Protein 3A5F (pdb70)

Nearest PDB structures (foldseek):
  2yxg-assembly1_D  TM=9.825E-01  e=3.712E-35  Methanocaldococcus jannaschii DSM 2661
  3daq-assembly2_D  TM=9.477E-01  e=3.169E-30  Staphylococcus aureus subsp. aureus MRSA252
  3di1-assembly1_A  TM=9.485E-01  e=4.440E-30  Staphylococcus aureus subsp. aureus COL
  4ime-assembly1_D  TM=9.169E-01  e=1.833E-23  Pasteurella multocida subsp. gallicida P1059
  4woz-assembly1_B  TM=9.202E-01  e=1.641E-22  Clostridioides difficile

CATH classification: 3.20.20.70

Secondary structure (DSSP, 8-state):
----EEEEE----B-SSSB-HHHHHHHHHHHHHTT--EEEESSGGGTGGGS-HHHHHHHHHHHHHHHTTSS-EEEE---SSHHHHHHHHHHHHHTT-SEEEEEPP-SS---HHHHHHHHHHHHHT--S-EEEE--HHHHS----HHHHHHHTTSTTEEE---S--HHHHHHHHHHHGGGSB-EES-GGGHHHHHHTT--EEEESGGGT-HHHHHHHHHHHHTT-HHHHHHHHHHTHHHHHHTTSSSTTHHHHHHHHHTT----PPPTT--PPPHHHHHHHHHHHHHTT--/----EEEEE----EETTEE-HHHHHHHHHHHHHTT--EEEESSGGGTGGGS-HHHHHHHHHHHHHHHTTSS-EEEE---SSHHHHHHHHHHHHHTT-SEEEEEPP-SS---HHHHHHHHHHHHHT-SS-EEEE--HHHHS----HHHHHHHTTSTTEEE---S--HHHHHHHHHHHGGGSB-EES-GGGHHHHHHTT--EEEESGGGT-HHHHHHHHHHHHTT-HHHHHHHHHHTHHHHHHTTSSSTTHHHHHHHHHTT----PPPTT--PPPHHHHHHHHHHHHHTT--

Radius of gyration: 24.33 Å; Cα contacts (8 Å, |Δi|>4): 1303; chains: 2; bounding box: 72×54×39 Å

B-factor: mean 17.46, std 19.49, range [4.36, 212.46]

Solvent-accessible surface area: 20943 Å² total

Sequence (580 aa):
SIFKGSGVAIITPFTNNTGVDFDKLSELIEWHIKKSKTDAIIVCGTTGEATTTMTETERRKETIKFVIDKVNKKRIPVIAGTGSSNNTAASIAMSKWAESIGVDGLLVITPYYNKTTQKGLVKHFKAVSDAVSSTPIIIYYNVPGRTGLNITPGTLKELCEDKNIVAVEASGNISQIIAQIKALCGDDKLDIYSGNDDQIIPILALGGIGVISVLANVIPEDVHNMCELYLNGKVNEEALKIQLDSLALTNALFFIETNPIPVKKTAMNLMNNMKVGDLRLPLCEEMNENNLEEILKKELKAYNLMSIFKGSGVAIITPFTNTGVDFDKLSEELIEWHIKSKTDAIIVCGTTGEATTMTETERRRKEETIKFVIDKVNKRIPVIAGTGSNNTAASIAMSKKWAESIGVDGLLVITPYYNKTTQKGLVKHFKAVSDAVSSTPIIIYYNVPGRTGLNITPGTLKEELCEDKNIVAVEASGNISQIIAQIKALCGDDKLDIYSGNDDQIIPILALGGIGVISVLANVIPEDVHNMCELYLNNGKVNEALKIQLDSLALTNNALFFIETNPIPVKKTAMNLMNNMMKVGDLRLPLCEMNENNLEILKKELKAYNLM

Structure (mmCIF, N/CA/C/O backbone):
data_3A5F
#
_entry.id   3A5F
#
_cell.length_a   143.358
_cell.length_b   54.836
_cell.length_c   94.304
_cell.angle_alpha   90.00
_cell.angle_beta   126.29
_cell.angle_gamma   90.00
#
_symmetry.space_group_name_H-M   'C 1 2 1'
#
loop_
_entity.id
_entity.type
_entity.pdbx_description
1 polymer 'Dihydrodipicolinate synthase'
2 non-polymer GLYCEROL
3 water water
#
loop_
_atom_site.group_PDB
_atom_site.id
_atom_site.type_symbol
_atom_site.label_atom_id
_atom_site.label_alt_id
_atom_site.label_comp_id
_atom_site.label_asym_id
_atom_site.label_entity_id
_atom_site.label_seq_id
_atom_site.pdbx_PDB_ins_code
_atom_site.Cartn_x
_atom_site.Cartn_y
_atom_site.Cartn_z
_atom_site.occupancy
_atom_site.B_iso_or_equiv
_atom_site.auth_seq_id
_atom_site.auth_comp_id
_atom_site.auth_asym_id
_atom_site.auth_atom_id
_atom_site.pdbx_PDB_model_num
ATOM 1 N N . SER A 1 1 ? -15.701 33.354 -18.214 1.00 20.54 2 SER A N 1
ATOM 2 C CA . SER A 1 1 ? -16.826 32.422 -18.428 1.00 15.69 2 SER A CA 1
ATOM 3 C C . SER A 1 1 ? -17.039 31.533 -17.176 1.00 13.40 2 SER A C 1
ATOM 4 O O . SER A 1 1 ? -16.046 31.260 -16.484 1.00 15.91 2 SER A O 1
ATOM 7 N N . ILE A 1 2 ? -18.214 30.997 -16.994 1.00 11.80 3 ILE A N 1
ATOM 8 C CA . ILE A 1 2 ? -18.397 30.102 -15.862 1.00 10.99 3 ILE A CA 1
ATOM 9 C C . ILE A 1 2 ? -17.583 28.825 -16.017 1.00 10.61 3 ILE A C 1
ATOM 10 O O . ILE A 1 2 ? -16.947 28.335 -15.094 1.00 13.02 3 ILE A O 1
ATOM 15 N N . PHE A 1 3 ? -17.585 28.295 -17.246 1.00 10.24 4 PHE A N 1
ATOM 16 C CA . PHE A 1 3 ? -16.814 27.122 -17.605 1.00 10.55 4 PHE A CA 1
ATOM 17 C C . PHE A 1 3 ? -16.735 27.138 -19.112 1.00 9.16 4 PHE A C 1
ATOM 18 O O . PHE A 1 3 ? -17.498 27.793 -19.834 1.00 9.79 4 PHE A O 1
ATOM 26 N N . LYS A 1 4 ? -15.809 26.337 -19.614 1.00 10.06 5 LYS A N 1
ATOM 27 C CA . LYS A 1 4 ? -15.726 25.953 -21.018 1.00 9.92 5 LYS A CA 1
ATOM 28 C C . LYS A 1 4 ? -15.766 24.465 -21.158 1.00 9.68 5 LYS A C 1
ATOM 29 O O . LYS A 1 4 ? -15.268 23.741 -20.276 1.00 11.59 5 LYS A O 1
ATOM 34 N N . GLY A 1 5 ? -16.280 23.968 -22.264 1.00 9.83 6 GLY A N 1
ATOM 35 C CA . GLY A 1 5 ? -16.275 22.566 -22.522 1.00 9.27 6 GLY A CA 1
ATOM 36 C C . GLY A 1 5 ? -17.610 21.917 -22.198 1.00 9.14 6 GLY A C 1
ATOM 37 O O . GLY A 1 5 ? -18.661 22.401 -22.550 1.00 9.64 6 GLY A O 1
ATOM 38 N N . SER A 1 6 ? -17.524 20.716 -21.603 1.00 9.41 7 SER A N 1
ATOM 39 C CA . SER A 1 6 ? -18.667 19.851 -21.383 1.00 8.59 7 SER A CA 1
ATOM 40 C C . SER A 1 6 ? -19.226 20.080 -19.953 1.00 9.31 7 SER A C 1
ATOM 41 O O . SER A 1 6 ? -18.582 19.671 -18.981 1.00 9.56 7 SER A O 1
ATOM 44 N N . GLY A 1 7 ? -20.430 20.597 -19.857 1.00 8.30 8 GLY A N 1
ATOM 45 C CA . GLY A 1 7 ? -21.165 20.699 -18.627 1.00 8.74 8 GLY A CA 1
ATOM 46 C C . GLY A 1 7 ? -22.230 19.646 -18.649 1.00 8.77 8 GLY A C 1
ATOM 47 O O . GLY A 1 7 ? -23.164 19.770 -19.441 1.00 11.96 8 GLY A O 1
ATOM 48 N N . VAL A 1 8 ? -22.186 18.662 -17.788 1.00 7.36 9 VAL A N 1
ATOM 49 C CA . VAL A 1 8 ? -23.230 17.630 -17.798 1.00 7.20 9 VAL A CA 1
ATOM 50 C C . VAL A 1 8 ? -24.495 18.174 -17.131 1.00 7.23 9 VAL A C 1
ATOM 51 O O . VAL A 1 8 ? -24.433 18.692 -16.008 1.00 8.16 9 VAL A O 1
ATOM 55 N N . ALA A 1 9 ? -25.627 18.048 -17.818 1.00 7.28 10 ALA A N 1
ATOM 56 C CA . ALA A 1 9 ? -26.921 18.281 -17.211 1.00 7.84 10 ALA A CA 1
ATOM 57 C C . ALA A 1 9 ? -27.251 16.975 -16.505 1.00 7.14 10 ALA A C 1
ATOM 58 O O . ALA A 1 9 ? -27.779 16.060 -17.065 1.00 7.66 10 ALA A O 1
ATOM 60 N N . ILE A 1 10 ? -26.806 16.879 -15.252 1.00 7.50 11 ILE A N 1
ATOM 61 C CA . ILE A 1 10 ? -26.796 15.597 -14.585 1.00 7.85 11 ILE A CA 1
ATOM 62 C C . ILE A 1 10 ? -28.222 15.153 -14.280 1.00 7.44 11 ILE A C 1
ATOM 63 O O . ILE A 1 10 ? -29.084 15.916 -13.857 1.00 7.95 11 ILE A O 1
ATOM 68 N N . ILE A 1 11 ? -28.463 13.838 -14.448 1.00 7.58 12 ILE A N 1
ATOM 69 C CA . ILE A 1 11 ? -29.699 13.274 -13.963 1.00 7.43 12 ILE A CA 1
ATOM 70 C C . ILE A 1 11 ? -29.781 13.371 -12.456 1.00 8.46 12 ILE A C 1
ATOM 71 O O . ILE A 1 11 ? -28.757 13.515 -11.770 1.00 8.91 12 ILE A O 1
ATOM 76 N N . THR A 1 12 ? -30.988 13.272 -11.933 1.00 7.98 13 THR A N 1
ATOM 77 C CA . THR A 1 12 ? -31.188 13.112 -10.477 1.00 7.97 13 THR A CA 1
ATOM 78 C C . THR A 1 12 ? -31.615 11.662 -10.269 1.00 8.26 13 THR A C 1
ATOM 79 O O . THR A 1 12 ? -32.706 11.272 -10.675 1.00 9.47 13 THR A O 1
ATOM 83 N N . PRO A 1 13 ? -30.747 10.845 -9.671 1.00 9.19 14 PRO A N 1
ATOM 84 C CA . PRO A 1 13 ? -31.165 9.425 -9.433 1.00 9.38 14 PRO A CA 1
ATOM 85 C C . PRO A 1 13 ? -32.148 9.414 -8.223 1.00 9.93 14 PRO A C 1
ATOM 86 O O . PRO A 1 13 ? -31.835 10.072 -7.224 1.00 10.52 14 PRO A O 1
ATOM 90 N N . PHE A 1 14 ? -33.257 8.694 -8.362 1.00 9.34 15 PHE A N 1
ATOM 91 C CA . PHE A 1 14 ? -34.249 8.643 -7.314 1.00 10.07 15 PHE A CA 1
ATOM 92 C C . PHE A 1 14 ? -34.277 7.240 -6.736 1.00 11.17 15 PHE A C 1
ATOM 93 O O . PHE A 1 14 ? -34.203 6.242 -7.429 1.00 11.63 15 PHE A O 1
ATOM 101 N N . THR A 1 15 ? -34.540 7.208 -5.422 1.00 12.44 16 THR A N 1
ATOM 102 C CA . THR A 1 15 ? -35.000 5.988 -4.787 1.00 13.44 16 THR A CA 1
ATOM 103 C C . THR A 1 15 ? -36.499 5.954 -4.982 1.00 13.67 16 THR A C 1
ATOM 104 O O . THR A 1 15 ? -37.091 6.847 -5.561 1.00 14.83 16 THR A O 1
ATOM 108 N N . ASN A 1 16 ? -37.183 4.976 -4.345 1.00 15.97 17 ASN A N 1
ATOM 109 C CA A ASN A 1 16 ? -38.653 4.922 -4.401 0.50 17.89 17 ASN A CA 1
ATOM 110 C CA B ASN A 1 16 ? -38.610 4.959 -4.569 0.50 16.93 17 ASN A CA 1
ATOM 111 C C . ASN A 1 16 ? -39.301 6.113 -3.795 1.00 17.68 17 ASN A C 1
ATOM 112 O O . ASN A 1 16 ? -40.471 6.478 -4.152 1.00 23.79 17 ASN A O 1
ATOM 121 N N . THR A 1 17 ? -38.632 6.714 -2.803 1.00 17.79 18 THR A N 1
ATOM 122 C CA . THR A 1 17 ? -39.233 7.834 -2.031 1.00 18.79 18 THR A CA 1
ATOM 123 C C . THR A 1 17 ? -38.493 9.110 -1.992 1.00 16.74 18 THR A C 1
ATOM 124 O O . THR A 1 17 ? -38.908 10.044 -1.307 1.00 21.86 18 THR A O 1
ATOM 128 N N . GLY A 1 18 ? -37.415 9.229 -2.700 1.00 14.51 19 GLY A N 1
ATOM 129 C CA . GLY A 1 18 ? -36.603 10.435 -2.561 1.00 12.81 19 GLY A CA 1
ATOM 130 C C . GLY A 1 18 ? -35.437 10.383 -3.508 1.00 12.20 19 GLY A C 1
ATOM 131 O O . GLY A 1 18 ? -35.514 9.777 -4.533 1.00 13.05 19 GLY A O 1
ATOM 132 N N . VAL A 1 19 ? -34.409 11.158 -3.206 1.00 10.92 20 VAL A N 1
ATOM 133 C CA . VAL A 1 19 ? -33.215 11.262 -4.038 1.00 10.66 20 VAL A CA 1
ATOM 134 C C . VAL A 1 19 ? -32.190 10.268 -3.541 1.00 11.71 20 VAL A C 1
ATOM 135 O O . VAL A 1 19 ? -31.954 10.150 -2.317 1.00 13.37 20 VAL A O 1
ATOM 139 N N . ASP A 1 20 ? -31.518 9.569 -4.458 1.00 11.95 21 ASP A N 1
ATOM 140 C CA . ASP A 1 20 ? -30.459 8.601 -4.141 1.00 11.67 21 ASP A CA 1
ATOM 141 C C . ASP A 1 20 ? -29.143 9.397 -4.093 1.00 11.72 21 ASP A C 1
ATOM 142 O O . ASP A 1 20 ? -28.398 9.443 -5.056 1.00 12.41 21 ASP A O 1
ATOM 147 N N . PHE A 1 21 ? -28.813 9.936 -2.925 1.00 12.48 22 PHE A N 1
ATOM 148 C CA . PHE A 1 21 ? -27.642 10.715 -2.726 1.00 12.87 22 PHE A CA 1
ATOM 149 C C . PHE A 1 21 ? -26.403 9.884 -2.858 1.00 12.82 22 PHE A C 1
ATOM 150 O O . PHE A 1 21 ? -25.374 10.386 -3.297 1.00 14.61 22 PHE A O 1
ATOM 158 N N . ASP A 1 22 ? -26.459 8.596 -2.490 1.00 12.97 23 ASP A N 1
ATOM 159 C CA . ASP A 1 22 ? -25.292 7.733 -2.629 1.00 14.75 23 ASP A CA 1
ATOM 160 C C . ASP A 1 22 ? -24.922 7.570 -4.112 1.00 13.33 23 ASP A C 1
ATOM 161 O O . ASP A 1 22 ? -23.740 7.649 -4.491 1.00 13.34 23 ASP A O 1
ATOM 166 N N . LYS A 1 23 ? -25.921 7.287 -4.971 1.00 12.27 24 LYS A N 1
ATOM 167 C CA . LYS A 1 23 ? -25.689 7.220 -6.370 1.00 11.68 24 LYS A CA 1
ATOM 168 C C . LYS A 1 23 ? -25.238 8.571 -6.942 1.00 10.67 24 LYS A C 1
ATOM 169 O O . LYS A 1 23 ? -24.307 8.593 -7.778 1.00 11.26 24 LYS A O 1
ATOM 175 N N . LEU A 1 24 ? -25.832 9.649 -6.512 1.00 11.77 25 LEU A N 1
ATOM 176 C CA . LEU A 1 24 ? -25.419 10.972 -6.988 1.00 10.48 25 LEU A CA 1
ATOM 177 C C . LEU A 1 24 ? -23.971 11.243 -6.667 1.00 11.28 25 LEU A C 1
ATOM 178 O O . LEU A 1 24 ? -23.268 11.731 -7.490 1.00 11.43 25 LEU A O 1
ATOM 183 N N . SER A 1 25 ? -23.529 10.876 -5.455 1.00 11.46 26 SER A N 1
ATOM 184 C CA . SER A 1 25 ? -22.153 10.992 -5.094 1.00 11.64 26 SER A CA 1
ATOM 185 C C . SER A 1 25 ? -21.252 10.217 -6.076 1.00 10.84 26 SER A C 1
ATOM 186 O O . SER A 1 25 ? -20.233 10.762 -6.498 1.00 12.41 26 SER A O 1
ATOM 189 N N . GLU A 1 26 ? -21.593 8.991 -6.354 1.00 11.39 27 GLU A N 1
ATOM 190 C CA . GLU A 1 26 ? -20.821 8.217 -7.292 1.00 11.55 27 GLU A CA 1
ATOM 191 C C . GLU A 1 26 ? -20.746 8.851 -8.664 1.00 11.69 27 GLU A C 1
ATOM 192 O O . GLU A 1 26 ? -19.673 8.884 -9.275 1.00 11.87 27 GLU A O 1
ATOM 198 N N . LEU A 1 27 ? -21.856 9.379 -9.128 1.00 10.70 28 LEU A N 1
ATOM 199 C CA . LEU A 1 27 ? -21.868 10.028 -10.437 1.00 10.17 28 LEU A CA 1
ATOM 200 C C . LEU A 1 27 ? -21.008 11.245 -10.432 1.00 9.78 28 LEU A C 1
ATOM 201 O O . LEU A 1 27 ? -20.275 11.509 -11.410 1.00 10.28 28 LEU A O 1
ATOM 206 N N . ILE A 1 28 ? -21.049 12.038 -9.380 1.00 10.37 29 ILE A N 1
ATOM 207 C CA . ILE A 1 28 ? -20.251 13.235 -9.281 1.00 10.64 29 ILE A CA 1
ATOM 208 C C . ILE A 1 28 ? -18.777 12.914 -9.351 1.00 10.52 29 ILE A C 1
ATOM 209 O O . ILE A 1 28 ? -18.016 13.512 -10.134 1.00 11.43 29 ILE A O 1
ATOM 214 N N . GLU A 1 29 ? -18.323 11.923 -8.610 1.00 11.33 30 GLU A N 1
ATOM 215 C CA . GLU A 1 29 ? -16.923 11.545 -8.602 1.00 11.28 30 GLU A CA 1
ATOM 216 C C . GLU A 1 29 ? -16.510 11.031 -9.961 1.00 11.69 30 GLU A C 1
ATOM 217 O O . GLU A 1 29 ? -15.388 11.298 -10.438 1.00 12.46 30 GLU A O 1
ATOM 223 N N . TRP A 1 30 ? -17.381 10.250 -10.596 1.00 10.86 31 TRP A N 1
ATOM 224 C CA . TRP A 1 30 ? -17.114 9.752 -11.898 1.00 10.60 31 TRP A CA 1
ATOM 225 C C . TRP A 1 30 ? -16.976 10.858 -12.919 1.00 10.21 31 TRP A C 1
ATOM 226 O O . TRP A 1 30 ? -16.072 10.854 -13.779 1.00 11.34 31 TRP A O 1
ATOM 237 N N . HIS A 1 31 ? -17.843 11.889 -12.868 1.00 9.28 32 HIS A N 1
ATOM 238 C CA . HIS A 1 31 ? -17.691 13.021 -13.739 1.00 9.73 32 HIS A CA 1
ATOM 239 C C . HIS A 1 31 ? -16.391 13.715 -13.557 1.00 10.16 32 HIS A C 1
ATOM 240 O O . HIS A 1 31 ? -15.709 14.122 -14.496 1.00 10.89 32 HIS A O 1
ATOM 247 N N . ILE A 1 32 ? -15.992 13.950 -12.310 1.00 10.85 33 ILE A N 1
ATOM 248 C CA . ILE A 1 32 ? -14.774 14.665 -12.054 1.00 12.79 33 ILE A CA 1
ATOM 249 C C . ILE A 1 32 ? -13.603 13.885 -12.684 1.00 12.13 33 ILE A C 1
ATOM 250 O O . ILE A 1 32 ? -12.728 14.435 -13.366 1.00 13.94 33 ILE A O 1
ATOM 255 N N . LYS A 1 33 ? -13.562 12.566 -12.453 1.00 12.62 34 LYS A N 1
ATOM 256 C CA A LYS A 1 33 ? -12.552 11.698 -12.976 0.50 12.50 34 LYS A CA 1
ATOM 257 C CA B LYS A 1 33 ? -12.524 11.718 -13.008 0.50 13.02 34 LYS A CA 1
ATOM 258 C C . LYS A 1 33 ? -12.571 11.619 -14.491 1.00 12.53 34 LYS A C 1
ATOM 259 O O . LYS A 1 33 ? -11.532 11.422 -15.091 1.00 14.76 34 LYS A O 1
ATOM 265 N N . SER A 1 34 ? -13.736 11.811 -15.105 1.00 11.61 35 SER A N 1
ATOM 266 C CA . SER A 1 34 ? -13.894 11.683 -16.521 1.00 11.54 35 SER A CA 1
ATOM 267 C C . SER A 1 34 ? -13.674 13.000 -17.262 1.00 11.84 35 SER A C 1
ATOM 268 O O . SER A 1 34 ? -13.934 13.055 -18.453 1.00 13.75 35 SER A O 1
ATOM 271 N N . LYS A 1 35 ? -13.249 14.029 -16.570 1.00 11.67 36 LYS A N 1
ATOM 272 C CA . LYS A 1 35 ? -12.917 15.313 -17.142 1.00 12.91 36 LYS A CA 1
ATOM 273 C C . LYS A 1 35 ? -14.097 16.162 -17.546 1.00 11.57 36 LYS A C 1
ATOM 274 O O . LYS A 1 35 ? -13.953 17.144 -18.269 1.00 12.45 36 LYS A O 1
ATOM 279 N N . THR A 1 36 ? -15.271 15.856 -17.017 1.00 10.23 37 THR A N 1
ATOM 280 C CA . THR A 1 36 ? -16.388 16.790 -17.134 1.00 8.76 37 THR A CA 1
ATOM 281 C C . THR A 1 36 ? -15.982 18.132 -16.591 1.00 9.12 37 THR A C 1
ATOM 282 O O . THR A 1 36 ? -15.385 18.243 -15.548 1.00 10.35 37 THR A O 1
ATOM 286 N N . ASP A 1 37 ? -16.356 19.171 -17.333 1.00 8.72 38 ASP A N 1
ATOM 287 C CA . ASP A 1 37 ? -15.918 20.507 -17.010 1.00 9.30 38 ASP A CA 1
ATOM 288 C C . ASP A 1 37 ? -16.800 21.246 -15.997 1.00 9.32 38 ASP A C 1
ATOM 289 O O . ASP A 1 37 ? -16.340 22.194 -15.336 1.00 10.64 38 ASP A O 1
ATOM 294 N N . ALA A 1 38 ? -18.055 20.865 -15.912 1.00 8.32 39 ALA A N 1
ATOM 295 C CA . ALA A 1 38 ? -19.013 21.518 -14.990 1.00 8.90 39 ALA A CA 1
ATOM 296 C C . ALA A 1 38 ? -20.158 20.564 -14.809 1.00 7.73 39 ALA A C 1
ATOM 297 O O . ALA A 1 38 ? -20.416 19.710 -15.622 1.00 8.62 39 ALA A O 1
ATOM 299 N N . ILE A 1 39 ? -20.873 20.753 -13.677 1.00 8.00 40 ILE A N 1
ATOM 300 C CA . ILE A 1 39 ? -22.129 20.049 -13.439 1.00 8.22 40 ILE A CA 1
ATOM 301 C C . ILE A 1 39 ? -23.278 21.022 -13.349 1.00 8.00 40 ILE A C 1
ATOM 302 O O . ILE A 1 39 ? -23.194 21.977 -12.578 1.00 9.51 40 ILE A O 1
ATOM 307 N N . ILE A 1 40 ? -24.336 20.754 -14.134 1.00 7.72 41 ILE A N 1
ATOM 308 C CA . ILE A 1 40 ? -25.563 21.509 -14.059 1.00 7.75 41 ILE A CA 1
ATOM 309 C C . ILE A 1 40 ? -26.541 20.601 -13.345 1.00 8.11 41 ILE A C 1
ATOM 310 O O . ILE A 1 40 ? -26.865 19.502 -13.811 1.00 8.44 41 ILE A O 1
ATOM 315 N N . VAL A 1 41 ? -26.969 21.001 -12.166 1.00 7.75 42 VAL A N 1
ATOM 316 C CA . VAL A 1 41 ? -27.808 20.224 -11.292 1.00 7.93 42 VAL A CA 1
ATOM 317 C C . VAL A 1 41 ? -29.247 20.789 -11.300 1.00 7.69 42 VAL A C 1
ATOM 318 O O . VAL A 1 41 ? -29.430 21.995 -11.309 1.00 8.68 42 VAL A O 1
ATOM 322 N N . CYS A 1 42 ? -30.209 19.895 -11.375 1.00 8.73 43 CYS A N 1
ATOM 323 C CA . CYS A 1 42 ? -31.621 20.239 -11.399 1.00 8.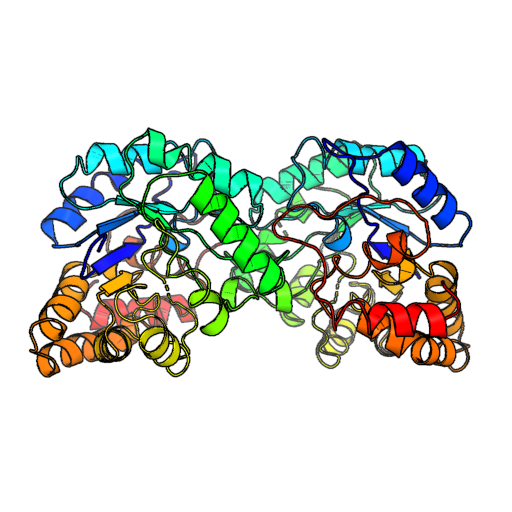97 43 CYS A CA 1
ATOM 324 C C . CYS A 1 42 ? -31.943 21.095 -12.596 1.00 9.16 43 CYS A C 1
ATOM 325 O O . CYS A 1 42 ? -32.767 21.989 -12.521 1.00 10.40 43 CYS A O 1
ATOM 328 N N . GLY A 1 43 ? -31.353 20.723 -13.732 1.00 9.01 44 GLY A N 1
ATOM 329 C CA . GLY A 1 43 ? -31.839 21.146 -15.036 1.00 9.75 44 GLY A CA 1
ATOM 330 C C . GLY A 1 43 ? -32.993 20.246 -15.486 1.00 9.81 44 GLY A C 1
ATOM 331 O O . GLY A 1 43 ? -33.526 19.443 -14.701 1.00 9.85 44 GLY A O 1
ATOM 332 N N . THR A 1 44 ? -33.395 20.388 -16.740 1.00 8.78 45 THR A N 1
ATOM 333 C CA . THR A 1 44 ? -34.442 19.549 -17.272 1.00 9.81 45 THR A CA 1
ATOM 334 C C . THR A 1 44 ? -34.125 18.067 -17.159 1.00 8.78 45 THR A C 1
ATOM 335 O O . THR A 1 44 ? -34.940 17.208 -16.807 1.00 9.09 45 THR A O 1
ATOM 339 N N . THR A 1 45 ? -32.899 17.772 -17.484 1.00 7.89 46 THR A N 1
ATOM 340 C CA . THR A 1 45 ? -32.429 16.374 -17.474 1.00 7.68 46 THR A CA 1
ATOM 341 C C . THR A 1 45 ? -32.444 15.838 -16.039 1.00 7.33 46 THR A C 1
ATOM 342 O O . THR A 1 45 ? -32.515 14.626 -15.873 1.00 8.54 46 THR A O 1
ATOM 346 N N . GLY A 1 46 ? -32.363 16.708 -15.066 1.00 7.75 47 GLY A N 1
ATOM 347 C CA . GLY A 1 46 ? -32.463 16.347 -13.670 1.00 7.79 47 GLY A CA 1
ATOM 348 C C . GLY A 1 46 ? -33.851 16.189 -13.113 1.00 7.83 47 GLY A C 1
ATOM 349 O O . GLY A 1 46 ? -33.995 15.968 -11.913 1.00 9.03 47 GLY A O 1
ATOM 350 N N . GLU A 1 47 ? -34.893 16.312 -13.948 1.00 8.45 48 GLU A N 1
ATOM 351 C CA . GLU A 1 47 ? -36.256 16.115 -13.469 1.00 8.50 48 GLU A CA 1
ATOM 352 C C . GLU A 1 47 ? -36.599 17.022 -12.345 1.00 8.12 48 GLU A C 1
ATOM 353 O O . GLU A 1 47 ? -37.409 16.680 -11.475 1.00 9.11 48 GLU A O 1
ATOM 359 N N . ALA A 1 48 ? -36.136 18.287 -12.382 1.00 8.74 49 ALA A N 1
ATOM 360 C CA . ALA A 1 48 ? -36.509 19.235 -11.341 1.00 10.09 49 ALA A CA 1
ATOM 361 C C . ALA A 1 48 ? -38.021 19.408 -11.223 1.00 9.05 49 ALA A C 1
ATOM 362 O O . ALA A 1 48 ? -38.525 19.631 -10.138 1.00 9.94 49 ALA A O 1
ATOM 364 N N . THR A 1 49 ? -38.733 19.322 -12.339 1.00 8.66 50 THR A N 1
ATOM 365 C CA A THR A 1 49 ? -40.209 19.474 -12.343 0.50 8.12 50 THR A CA 1
ATOM 366 C CA B THR A 1 49 ? -40.169 19.528 -12.326 0.50 10.40 50 THR A CA 1
ATOM 367 C C . THR A 1 49 ? -40.891 18.586 -11.380 1.00 9.74 50 THR A C 1
ATOM 368 O O . THR A 1 49 ? -41.904 18.965 -10.765 1.00 13.19 50 THR A O 1
ATOM 375 N N . THR A 1 50 ? -40.442 17.373 -11.230 1.00 9.04 51 THR A N 1
ATOM 376 C CA . THR A 1 50 ? -41.128 16.396 -10.446 1.00 9.34 51 THR A CA 1
ATOM 377 C C . THR A 1 50 ? -40.510 16.182 -9.096 1.00 9.64 51 THR A C 1
ATOM 378 O O . THR A 1 50 ? -40.880 15.289 -8.382 1.00 11.36 51 THR A O 1
ATOM 382 N N . MET A 1 51 ? -39.635 17.066 -8.713 1.00 10.43 52 MET A N 1
ATOM 383 C CA . MET A 1 51 ? -39.008 17.129 -7.364 1.00 11.27 52 MET A CA 1
ATOM 384 C C . MET A 1 51 ? -39.671 18.164 -6.544 1.00 11.26 52 MET A C 1
ATOM 385 O O . MET A 1 51 ? -40.047 19.246 -7.042 1.00 13.62 52 MET A O 1
ATOM 390 N N . THR A 1 52 ? -39.800 17.914 -5.221 1.00 11.30 53 THR A N 1
ATOM 391 C CA . THR A 1 52 ? -40.284 18.933 -4.321 1.00 12.60 53 THR A CA 1
ATOM 392 C C . THR A 1 52 ? -39.219 20.012 -4.156 1.00 13.04 53 THR A C 1
ATOM 393 O O . THR A 1 52 ? -38.064 19.860 -4.492 1.00 12.06 53 THR A O 1
ATOM 397 N N . GLU A 1 53 ? -39.650 21.135 -3.602 1.00 13.78 54 GLU A N 1
ATOM 398 C CA . GLU A 1 53 ? -38.714 22.216 -3.309 1.00 14.06 54 GLU A CA 1
ATOM 399 C C . GLU A 1 53 ? -37.606 21.773 -2.386 1.00 12.60 54 GLU A C 1
ATOM 400 O O . GLU A 1 53 ? -36.464 22.040 -2.617 1.00 12.77 54 GLU A O 1
ATOM 406 N N . THR A 1 54 ? -37.948 20.952 -1.387 1.00 13.54 55 THR A N 1
ATOM 407 C CA . THR A 1 54 ? -36.918 20.430 -0.496 1.00 14.64 55 THR A CA 1
ATOM 408 C C . THR A 1 54 ? -35.975 19.462 -1.214 1.00 12.84 55 THR A C 1
ATOM 409 O O . THR A 1 54 ? -34.761 19.523 -0.997 1.00 12.43 55 THR A O 1
ATOM 413 N N . GLU A 1 55 ? -36.508 18.637 -2.082 1.00 12.38 56 GLU A N 1
ATOM 414 C CA . GLU A 1 55 ? -35.642 17.747 -2.863 1.00 12.31 56 GLU A CA 1
ATOM 415 C C . GLU A 1 55 ? -34.705 18.538 -3.779 1.00 10.28 56 GLU A C 1
ATOM 416 O O . GLU A 1 55 ? -33.541 18.236 -3.851 1.00 10.70 56 GLU A O 1
ATOM 422 N N . ARG A 1 56 ? -35.206 19.567 -4.411 1.00 9.43 57 ARG A N 1
ATOM 423 C CA A ARG A 1 56 ? -34.371 20.408 -5.268 0.50 9.69 57 ARG A CA 1
ATOM 424 C CA B ARG A 1 56 ? -34.363 20.369 -5.272 0.50 8.83 57 ARG A CA 1
ATOM 425 C C . ARG A 1 56 ? -33.282 21.043 -4.467 1.00 10.26 57 ARG A C 1
ATOM 426 O O . ARG A 1 56 ? -32.099 21.038 -4.863 1.00 10.40 57 ARG A O 1
ATOM 441 N N . LYS A 1 57 ? -33.610 21.673 -3.341 1.00 9.93 58 LYS A N 1
ATOM 442 C CA . LYS A 1 57 ? -32.623 22.336 -2.538 1.00 10.08 58 LYS A CA 1
ATOM 443 C C . LYS A 1 57 ? -31.576 21.367 -2.016 1.00 10.91 58 LYS A C 1
ATOM 444 O O . LYS A 1 57 ? -30.406 21.649 -2.039 1.00 11.46 58 LYS A O 1
ATOM 450 N N . GLU A 1 58 ? -32.044 20.218 -1.495 1.00 10.32 59 GLU A N 1
ATOM 451 C CA . GLU A 1 58 ? -31.088 19.267 -0.983 1.00 11.03 59 GLU A CA 1
ATOM 452 C C . GLU A 1 58 ? -30.177 18.736 -2.050 1.00 10.19 59 GLU A C 1
ATOM 453 O O . GLU A 1 58 ? -28.982 18.489 -1.795 1.00 10.85 59 GLU A O 1
ATOM 459 N N . THR A 1 59 ? -30.718 18.522 -3.242 1.00 9.90 60 THR A N 1
ATOM 460 C CA . THR A 1 59 ? -29.918 17.992 -4.326 1.00 9.21 60 THR A CA 1
ATOM 461 C C . THR A 1 59 ? -28.918 19.019 -4.796 1.00 9.52 60 THR A C 1
ATOM 462 O O . THR A 1 59 ? -27.738 18.664 -5.003 1.00 9.98 60 THR A O 1
ATOM 466 N N . ILE A 1 60 ? -29.353 20.249 -5.031 1.00 8.81 61 ILE A N 1
ATOM 467 C CA . ILE A 1 60 ? -28.437 21.265 -5.459 1.00 9.26 61 ILE A CA 1
ATOM 468 C C . ILE A 1 60 ? -27.321 21.471 -4.412 1.00 9.28 61 ILE A C 1
ATOM 469 O O . ILE A 1 60 ? -26.132 21.537 -4.784 1.00 9.99 61 ILE A O 1
ATOM 474 N N . LYS A 1 61 ? -27.707 21.579 -3.151 1.00 9.97 62 LYS A N 1
ATOM 475 C CA . LYS A 1 61 ? -26.718 21.790 -2.106 1.00 10.93 62 LYS A CA 1
ATOM 476 C C . LYS A 1 61 ? -25.754 20.593 -2.020 1.00 9.53 62 LYS A C 1
ATOM 477 O O . LYS A 1 61 ? -24.567 20.786 -1.792 1.00 10.74 62 LYS A O 1
ATOM 483 N N . PHE A 1 62 ? -26.258 19.375 -2.167 1.00 9.48 63 PHE A N 1
ATOM 484 C CA . PHE A 1 62 ? -25.449 18.199 -2.136 1.00 9.79 63 PHE A CA 1
ATOM 485 C C . PHE A 1 62 ? -24.408 18.257 -3.231 1.00 9.58 63 PHE A C 1
ATOM 486 O O . PHE A 1 62 ? -23.231 17.990 -2.996 1.00 10.74 63 PHE A O 1
ATOM 494 N N . VAL A 1 63 ? -24.813 18.583 -4.457 1.00 8.95 64 VAL A N 1
ATOM 495 C CA . VAL A 1 63 ? -23.845 18.635 -5.523 1.00 9.32 64 VAL A CA 1
ATOM 496 C C . VAL A 1 63 ? -22.766 19.683 -5.251 1.00 9.44 64 VAL A C 1
ATOM 497 O O . VAL A 1 63 ? -21.581 19.446 -5.394 1.00 10.44 64 VAL A O 1
ATOM 501 N N . ILE A 1 64 ? -23.181 20.874 -4.858 1.00 9.94 65 ILE A N 1
ATOM 502 C CA . ILE A 1 64 ? -22.240 21.927 -4.489 1.00 10.01 65 ILE A CA 1
ATOM 503 C C . ILE A 1 64 ? -21.269 21.436 -3.452 1.00 10.69 65 ILE A C 1
ATOM 504 O O . ILE A 1 64 ? -20.049 21.591 -3.595 1.00 10.92 65 ILE A O 1
ATOM 509 N N . ASP A 1 65 ? -21.784 20.877 -2.368 1.00 10.38 66 ASP A N 1
ATOM 510 C CA . ASP A 1 65 ? -20.943 20.491 -1.272 1.00 11.29 66 ASP A CA 1
ATOM 511 C C . ASP A 1 65 ? -20.016 19.337 -1.635 1.00 11.36 66 ASP A C 1
ATOM 512 O O . ASP A 1 65 ? -18.832 19.319 -1.264 1.00 12.79 66 ASP A O 1
ATOM 517 N N . LYS A 1 66 ? -20.543 18.333 -2.325 1.00 10.70 67 LYS A N 1
ATOM 518 C CA . LYS A 1 66 ? -19.734 17.217 -2.733 1.00 10.87 67 LYS A CA 1
ATOM 519 C C . LYS A 1 66 ? -18.634 17.612 -3.681 1.00 11.38 67 LYS A C 1
ATOM 520 O O . LYS A 1 66 ? -17.476 17.203 -3.546 1.00 13.06 67 LYS A O 1
ATOM 526 N N . VAL A 1 67 ? -18.972 18.433 -4.681 1.00 10.85 68 VAL A N 1
ATOM 527 C CA . VAL A 1 67 ? -17.984 18.882 -5.639 1.00 11.25 68 VAL A CA 1
ATOM 528 C C . VAL A 1 67 ? -16.884 19.700 -4.955 1.00 10.96 68 VAL A C 1
ATOM 529 O O . VAL A 1 67 ? -15.709 19.602 -5.295 1.00 11.76 68 VAL A O 1
ATOM 533 N N . ASN A 1 68 ? -17.228 20.496 -3.959 1.00 11.23 69 ASN A N 1
ATOM 534 C CA . ASN A 1 68 ? -16.252 21.198 -3.129 1.00 12.74 69 ASN A CA 1
ATOM 535 C C . ASN A 1 68 ? -15.274 21.994 -3.979 1.00 13.76 69 ASN A C 1
ATOM 536 O O . ASN A 1 68 ? -14.084 21.980 -3.794 1.00 13.88 69 ASN A O 1
ATOM 541 N N . LYS A 1 69 ? -15.845 22.742 -4.939 1.00 12.23 70 LYS A N 1
ATOM 542 C CA A LYS A 1 69 ? -15.134 23.702 -5.744 0.50 12.33 70 LYS A CA 1
ATOM 543 C CA B LYS A 1 69 ? -15.100 23.693 -5.736 0.50 12.70 70 LYS A CA 1
ATOM 544 C C . LYS A 1 69 ? -14.164 23.059 -6.761 1.00 12.84 70 LYS A C 1
ATOM 545 O O . LYS A 1 69 ? -13.403 23.741 -7.430 1.00 14.57 70 LYS A O 1
ATOM 556 N N . ARG A 1 70 ? -14.239 21.762 -6.936 1.00 12.67 71 ARG A N 1
ATOM 557 C CA . ARG A 1 70 ? -13.364 21.049 -7.885 1.00 12.60 71 ARG A CA 1
ATOM 558 C C . ARG A 1 70 ? -13.618 21.448 -9.343 1.00 11.98 71 ARG A C 1
ATOM 559 O O . ARG A 1 70 ? -12.660 21.568 -10.115 1.00 14.26 71 ARG A O 1
ATOM 567 N N . ILE A 1 71 ? -14.885 21.597 -9.685 1.00 11.20 72 ILE A N 1
ATOM 568 C CA . ILE A 1 71 ? -15.324 22.065 -10.990 1.00 10.47 72 ILE A CA 1
ATOM 569 C C . ILE A 1 71 ? -16.527 22.972 -10.718 1.00 10.26 72 ILE A C 1
ATOM 570 O O . ILE A 1 71 ? -17.178 22.856 -9.643 1.00 10.96 72 ILE A O 1
ATOM 575 N N . PRO A 1 72 ? -16.897 23.840 -11.651 1.00 9.88 73 PRO A N 1
ATOM 576 C CA . PRO A 1 72 ? -18.080 24.687 -11.428 1.00 9.74 73 PRO A CA 1
ATOM 577 C C . PRO A 1 72 ? -19.363 23.891 -11.363 1.00 8.73 73 PRO A C 1
ATOM 578 O O . PRO A 1 72 ? -19.553 22.905 -12.060 1.00 10.13 73 PRO A O 1
ATOM 582 N N . VAL A 1 73 ? -20.260 24.352 -10.493 1.00 8.71 74 VAL A N 1
ATOM 583 C CA . VAL A 1 73 ? -21.614 23.818 -10.322 1.00 8.49 74 VAL A CA 1
ATOM 584 C C . VAL A 1 73 ? -22.592 24.926 -10.657 1.00 8.31 74 VAL A C 1
ATOM 585 O O . VAL A 1 73 ? -22.535 26.030 -10.095 1.00 9.29 74 VAL A O 1
ATOM 589 N N . ILE A 1 74 ? -23.523 24.615 -11.540 1.00 7.73 75 ILE A N 1
ATOM 590 C CA . ILE A 1 74 ? -24.592 25.504 -11.962 1.00 8.22 75 ILE A CA 1
ATOM 591 C C . ILE A 1 74 ? -25.898 24.887 -11.613 1.00 7.73 75 ILE A C 1
ATOM 592 O O . ILE A 1 74 ? -26.062 23.659 -11.820 1.00 9.05 75 ILE A O 1
ATOM 597 N N . ALA A 1 75 ? -26.812 25.635 -11.034 1.00 8.08 76 ALA A N 1
ATOM 598 C CA . ALA A 1 75 ? -28.106 25.088 -10.643 1.00 8.35 76 ALA A CA 1
ATOM 599 C C . ALA A 1 75 ? -29.215 25.649 -11.530 1.00 7.63 76 ALA A C 1
ATOM 600 O O . ALA A 1 75 ? -29.270 26.853 -11.768 1.00 8.09 76 ALA A O 1
ATOM 602 N N . GLY A 1 76 ? -30.162 24.801 -11.896 1.00 8.36 77 GLY A N 1
ATOM 603 C CA . GLY A 1 76 ? -31.402 25.257 -12.434 1.00 8.07 77 GLY A CA 1
ATOM 604 C C . GLY A 1 76 ? -32.237 25.925 -11.361 1.00 7.90 77 GLY A C 1
ATOM 605 O O . GLY A 1 76 ? -32.547 25.277 -10.355 1.00 11.43 77 GLY A O 1
ATOM 606 N N . THR A 1 77 ? -32.539 27.197 -11.530 1.00 8.41 78 THR A N 1
ATOM 607 C CA . THR A 1 77 ? -33.269 27.958 -10.542 1.00 9.44 78 THR A CA 1
ATOM 608 C C . THR A 1 77 ? -34.455 28.719 -11.097 1.00 9.83 78 THR A C 1
ATOM 609 O O . THR A 1 77 ? -35.192 29.284 -10.345 1.00 12.41 78 THR A O 1
ATOM 613 N N . GLY A 1 78 ? -34.663 28.630 -12.407 1.00 9.97 79 GLY A N 1
ATOM 614 C CA . GLY A 1 78 ? -35.759 29.378 -12.991 1.00 10.43 79 GLY A CA 1
ATOM 615 C C . GLY A 1 78 ? -37.044 28.625 -13.073 1.00 9.81 79 GLY A C 1
ATOM 616 O O . GLY A 1 78 ? -37.053 27.399 -13.170 1.00 13.36 79 GLY A O 1
ATOM 617 N N . SER A 1 79 ? -38.102 29.365 -13.087 1.00 9.34 80 SER A N 1
ATOM 618 C CA A SER A 1 79 ? -39.383 28.764 -13.444 0.50 9.61 80 SER A CA 1
ATOM 619 C CA B SER A 1 79 ? -39.480 28.958 -13.082 0.50 10.53 80 SER A CA 1
ATOM 620 C C . SER A 1 79 ? -40.188 29.811 -14.175 1.00 9.88 80 SER A C 1
ATOM 621 O O . SER A 1 79 ? -39.664 30.832 -14.622 1.00 10.31 80 SER A O 1
ATOM 626 N N . ASN A 1 80 ? -41.450 29.482 -14.395 1.00 8.43 81 ASN A N 1
ATOM 627 C CA . ASN A 1 80 ? -42.351 30.364 -15.104 1.00 8.14 81 ASN A CA 1
ATOM 628 C C . ASN A 1 80 ? -43.025 31.426 -14.249 1.00 8.65 81 ASN A C 1
ATOM 629 O O . ASN A 1 80 ? -43.804 32.231 -14.740 1.00 9.52 81 ASN A O 1
ATOM 634 N N . ASN A 1 81 ? -42.647 31.446 -12.971 1.00 8.93 82 ASN A N 1
ATOM 635 C CA . ASN A 1 81 ? -43.094 32.441 -12.020 1.00 9.31 82 ASN A CA 1
ATOM 636 C C . ASN A 1 81 ? -41.927 33.268 -11.607 1.00 8.72 82 ASN A C 1
ATOM 637 O O . ASN A 1 81 ? -40.938 32.761 -11.081 1.00 9.34 82 ASN A O 1
ATOM 642 N N . THR A 1 82 ? -41.922 34.554 -11.895 1.00 8.76 83 THR A N 1
ATOM 643 C CA . THR A 1 82 ? -40.739 35.422 -11.693 1.00 8.73 83 THR A CA 1
ATOM 644 C C . THR A 1 82 ? -40.393 35.506 -10.218 1.00 9.27 83 THR A C 1
ATOM 645 O O . THR A 1 82 ? -39.211 35.362 -9.870 1.00 9.37 83 THR A O 1
ATOM 649 N N . ALA A 1 83 ? -41.352 35.684 -9.350 1.00 9.45 84 ALA A N 1
ATOM 650 C CA . ALA A 1 83 ? -41.070 35.728 -7.921 1.00 10.91 84 ALA A CA 1
ATOM 651 C C . ALA A 1 83 ? -40.398 34.443 -7.474 1.00 10.33 84 ALA A C 1
ATOM 652 O O . ALA A 1 83 ? -39.430 34.506 -6.672 1.00 10.57 84 ALA A O 1
ATOM 654 N N . ALA A 1 84 ? -40.854 33.286 -7.886 1.00 10.31 85 ALA A N 1
ATOM 655 C CA . ALA A 1 84 ? -40.288 32.050 -7.483 1.00 10.53 85 ALA A CA 1
ATOM 656 C C . ALA A 1 84 ? -38.869 31.916 -7.993 1.00 10.16 85 ALA A C 1
ATOM 657 O O . ALA A 1 84 ? -37.969 31.340 -7.349 1.00 11.35 85 ALA A O 1
ATOM 659 N N . SER A 1 85 ? -38.639 32.343 -9.227 1.00 9.52 86 SER A N 1
ATOM 660 C CA . SER A 1 85 ? -37.306 32.320 -9.847 1.00 8.87 86 SER A CA 1
ATOM 661 C C . SER A 1 85 ? -36.314 33.174 -9.064 1.00 9.24 86 SER A C 1
ATOM 662 O O . SER A 1 85 ? -35.183 32.797 -8.840 1.00 10.01 86 SER A O 1
ATOM 665 N N . ILE A 1 86 ? -36.747 34.356 -8.656 1.00 9.30 87 ILE A N 1
ATOM 666 C CA . ILE A 1 86 ? -35.922 35.229 -7.828 1.00 9.53 87 ILE A CA 1
ATOM 667 C C . ILE A 1 86 ? -35.544 34.480 -6.533 1.00 10.26 87 ILE A C 1
ATOM 668 O O . ILE A 1 86 ? -34.401 34.432 -6.141 1.00 10.49 87 ILE A O 1
ATOM 673 N N . ALA A 1 87 ? -36.545 33.955 -5.835 1.00 10.38 88 ALA A N 1
ATOM 674 C CA . ALA A 1 87 ? -36.297 33.345 -4.551 1.00 10.95 88 ALA A CA 1
ATOM 675 C C . ALA A 1 87 ? -35.336 32.170 -4.637 1.00 9.60 88 ALA A C 1
ATOM 676 O O . ALA A 1 87 ? -34.409 32.024 -3.838 1.00 10.47 88 ALA A O 1
ATOM 678 N N . MET A 1 88 ? -35.555 31.296 -5.643 1.00 9.63 89 MET A N 1
ATOM 679 C CA . MET A 1 88 ? -34.709 30.160 -5.772 1.00 9.22 89 MET A CA 1
ATOM 680 C C . MET A 1 88 ? -33.296 30.530 -6.145 1.00 9.39 89 MET A C 1
ATOM 681 O O . MET A 1 88 ? -32.329 29.917 -5.723 1.00 9.80 89 MET A O 1
ATOM 686 N N . SER A 1 89 ? -33.177 31.540 -6.985 1.00 9.10 90 SER A N 1
ATOM 687 C CA . SER A 1 89 ? -31.867 32.027 -7.395 1.00 9.07 90 SER A CA 1
ATOM 688 C C . SER A 1 89 ? -31.078 32.622 -6.262 1.00 8.87 90 SER A C 1
ATOM 689 O O . SER A 1 89 ? -29.906 32.361 -6.078 1.00 9.35 90 SER A O 1
ATOM 692 N N . LYS A 1 90 ? -31.777 33.447 -5.444 1.00 9.63 91 LYS A N 1
ATOM 693 C CA . LYS A 1 90 ? -31.113 34.010 -4.243 1.00 10.14 91 LYS A CA 1
ATOM 694 C C . LYS A 1 90 ? -30.701 32.875 -3.309 1.00 9.65 91 LYS A C 1
ATOM 695 O O . LYS A 1 90 ? -29.612 32.913 -2.704 1.00 10.04 91 LYS A O 1
ATOM 701 N N . TRP A 1 91 ? -31.533 31.860 -3.145 1.00 9.02 92 TRP A N 1
ATOM 702 C CA . TRP A 1 91 ? -31.202 30.742 -2.309 1.00 9.52 92 TRP A CA 1
ATOM 703 C C . TRP A 1 91 ? -29.943 30.021 -2.793 1.00 9.85 92 TRP A C 1
ATOM 704 O O . TRP A 1 91 ? -28.987 29.756 -2.045 1.00 10.00 92 TRP A O 1
ATOM 715 N N . ALA A 1 92 ? -29.879 29.716 -4.102 1.00 9.11 93 ALA A N 1
ATOM 716 C CA . ALA A 1 92 ? -28.736 29.007 -4.613 1.00 9.03 93 ALA A CA 1
ATOM 717 C C . ALA A 1 92 ? -27.463 29.797 -4.480 1.00 9.17 93 ALA A C 1
ATOM 718 O O . ALA A 1 92 ? -26.411 29.274 -4.156 1.00 9.71 93 ALA A O 1
ATOM 720 N N . GLU A 1 93 ? -27.537 31.095 -4.721 1.00 9.69 94 GLU A N 1
ATOM 721 C CA . GLU A 1 93 ? -26.415 31.966 -4.500 1.00 9.95 94 GLU A CA 1
ATOM 722 C C . GLU A 1 93 ? -25.940 31.862 -3.055 1.00 10.34 94 GLU A C 1
ATOM 723 O O . GLU A 1 93 ? -24.719 31.789 -2.803 1.00 11.16 94 GLU A O 1
ATOM 729 N N . SER A 1 94 ? -26.851 31.826 -2.114 1.00 11.04 95 SER A N 1
ATOM 730 C CA . SER A 1 94 ? -26.521 31.884 -0.697 1.00 11.63 95 SER A CA 1
ATOM 731 C C . SER A 1 94 ? -25.754 30.655 -0.228 1.00 12.02 95 SER A C 1
ATOM 732 O O . SER A 1 94 ? -25.066 30.738 0.802 1.00 14.75 95 SER A O 1
ATOM 735 N N . ILE A 1 95 ? -25.874 29.519 -0.915 1.00 10.94 96 ILE A N 1
ATOM 736 C CA . ILE A 1 95 ? -25.187 28.282 -0.554 1.00 11.75 96 ILE A CA 1
ATOM 737 C C . ILE A 1 95 ? -24.061 27.959 -1.478 1.00 13.48 96 ILE A C 1
ATOM 738 O O . ILE A 1 95 ? -23.503 26.874 -1.405 1.00 15.27 96 ILE A O 1
ATOM 743 N N . GLY A 1 96 ? -23.608 28.915 -2.286 1.00 12.16 97 GLY A N 1
ATOM 744 C CA . GLY A 1 96 ? -22.344 28.848 -2.952 1.00 13.74 97 GLY A CA 1
ATOM 745 C C . GLY A 1 96 ? -22.364 28.313 -4.372 1.00 11.87 97 GLY A C 1
ATOM 746 O O . GLY A 1 96 ? -21.310 27.855 -4.849 1.00 13.28 97 GLY A O 1
ATOM 747 N N . VAL A 1 97 ? -23.482 28.359 -5.060 1.00 10.36 98 VAL A N 1
ATOM 748 C CA . VAL A 1 97 ? -23.488 27.936 -6.457 1.00 9.91 98 VAL A CA 1
ATOM 749 C C . VAL A 1 97 ? -22.586 28.818 -7.285 1.00 9.38 98 VAL A C 1
ATOM 750 O O . VAL A 1 97 ? -22.428 30.003 -7.021 1.00 11.62 98 VAL A O 1
ATOM 754 N N . ASP A 1 98 ? -22.054 28.321 -8.383 1.00 10.01 99 ASP A N 1
ATOM 755 C CA . ASP A 1 98 ? -21.199 29.121 -9.283 1.00 9.67 99 ASP A CA 1
ATOM 756 C C . ASP A 1 98 ? -21.948 29.808 -10.372 1.00 9.92 99 ASP A C 1
ATOM 757 O O . ASP A 1 98 ? -21.468 30.786 -10.927 1.00 11.98 99 ASP A O 1
ATOM 762 N N . GLY A 1 99 ? -23.121 29.323 -10.741 1.00 9.27 100 GLY A N 1
ATOM 763 C CA . GLY A 1 99 ? -23.903 29.920 -11.775 1.00 8.69 100 GLY A CA 1
ATOM 764 C C . GLY A 1 99 ? -25.345 29.455 -11.662 1.00 8.77 100 GLY A C 1
ATOM 765 O O . GLY A 1 99 ? -25.626 28.406 -11.052 1.00 9.30 100 GLY A O 1
ATOM 766 N N . LEU A 1 100 ? -26.195 30.211 -12.312 1.00 8.14 101 LEU A N 1
ATOM 767 C CA . LEU A 1 100 ? -27.650 29.986 -12.294 1.00 8.20 101 LEU A CA 1
ATOM 768 C C . LEU A 1 100 ? -28.105 29.691 -13.720 1.00 7.95 101 LEU A C 1
ATOM 769 O O . LEU A 1 100 ? -27.866 30.508 -14.616 1.00 10.50 101 LEU A O 1
ATOM 774 N N . LEU A 1 101 ? -28.773 28.584 -13.960 1.00 7.55 102 LEU A N 1
ATOM 775 C CA . LEU A 1 101 ? -29.387 28.283 -15.262 1.00 7.70 102 LEU A CA 1
ATOM 776 C C . LEU A 1 101 ? -30.834 28.671 -15.162 1.00 7.27 102 LEU A C 1
ATOM 777 O O . LEU A 1 101 ? -31.584 28.114 -14.347 1.00 8.74 102 LEU A O 1
ATOM 782 N N . VAL A 1 102 ? -31.241 29.697 -15.894 1.00 6.89 103 VAL A N 1
ATOM 783 C CA . VAL A 1 102 ? -32.552 30.359 -15.719 1.00 7.03 103 VAL A CA 1
ATOM 784 C C . VAL A 1 102 ? -33.307 30.278 -17.016 1.00 7.81 103 VAL A C 1
ATOM 785 O O . VAL A 1 102 ? -33.009 30.972 -17.994 1.00 7.60 103 VAL A O 1
ATOM 789 N N . ILE A 1 103 ? -34.290 29.376 -17.086 1.00 7.96 104 ILE A N 1
ATOM 790 C CA . ILE A 1 103 ? -35.119 29.160 -18.242 1.00 7.85 104 ILE A CA 1
ATOM 791 C C . ILE A 1 103 ? -35.989 30.387 -18.495 1.00 7.52 104 ILE A C 1
ATOM 792 O O . ILE A 1 103 ? -36.404 31.115 -17.605 1.00 8.43 104 ILE A O 1
ATOM 797 N N . THR A 1 104 ? -36.351 30.572 -19.764 1.00 7.82 105 THR A N 1
ATOM 798 C CA . THR A 1 104 ? -37.472 31.477 -20.072 1.00 8.82 105 THR A CA 1
ATOM 799 C C . THR A 1 104 ? -38.730 30.973 -19.372 1.00 8.19 105 THR A C 1
ATOM 800 O O . THR A 1 104 ? -38.894 29.762 -19.125 1.00 9.63 105 THR A O 1
ATOM 804 N N . PRO A 1 105 ? -39.730 31.828 -19.188 1.00 8.03 106 PRO A N 1
ATOM 805 C CA . PRO A 1 105 ? -41.056 31.310 -18.852 1.00 8.08 106 PRO A CA 1
ATOM 806 C C . PRO A 1 105 ? -41.535 30.358 -19.936 1.00 9.37 106 PRO A C 1
ATOM 807 O O . PRO A 1 105 ? -40.989 30.264 -21.093 1.00 11.30 106 PRO A O 1
ATOM 811 N N . TYR A 1 106 ? -42.418 29.502 -19.536 1.00 9.15 107 TYR A N 1
ATOM 812 C CA . TYR A 1 106 ? -42.940 28.390 -20.279 1.00 8.33 107 TYR A CA 1
ATOM 813 C C . TYR A 1 106 ? -44.362 28.243 -19.852 1.00 7.72 107 TYR A C 1
ATOM 814 O O . TYR A 1 106 ? -44.730 28.479 -18.714 1.00 8.30 107 TYR A O 1
ATOM 823 N N . TYR A 1 107 ? -45.198 27.814 -20.820 1.00 8.31 108 TYR A N 1
ATOM 824 C CA . TYR A 1 107 ? -46.636 27.569 -20.632 1.00 8.41 108 TYR A CA 1
ATOM 825 C C . TYR A 1 107 ? -47.396 28.887 -20.483 1.00 7.12 108 TYR A C 1
ATOM 826 O O . TYR A 1 107 ? -48.145 29.243 -21.407 1.00 7.76 108 TYR A O 1
ATOM 835 N N . ASN A 1 108 ? -47.218 29.604 -19.400 1.00 7.32 109 ASN A N 1
ATOM 836 C CA . ASN A 1 108 ? -47.767 30.947 -19.353 1.00 8.13 109 ASN A CA 1
ATOM 837 C C . ASN A 1 108 ? -47.140 31.845 -20.377 1.00 7.52 109 ASN A C 1
ATOM 838 O O . ASN A 1 108 ? -47.850 32.658 -20.985 1.00 8.61 109 ASN A O 1
ATOM 843 N N . LYS A 1 109 ? -45.850 31.693 -20.591 1.00 7.57 110 LYS A N 1
ATOM 844 C CA . LYS A 1 109 ? -45.124 32.507 -21.528 1.00 7.48 110 LYS A CA 1
ATOM 845 C C . LYS A 1 109 ? -45.177 33.957 -21.125 1.00 8.90 110 LYS A C 1
ATOM 846 O O . LYS A 1 109 ? -45.543 34.319 -19.992 1.00 10.34 110 LYS A O 1
ATOM 852 N N . THR A 1 110 ? -44.729 34.823 -22.022 1.00 8.37 111 THR A N 1
ATOM 853 C CA . THR A 1 110 ? -44.798 36.259 -21.953 1.00 7.72 111 THR A CA 1
ATOM 854 C C . THR A 1 110 ? -44.328 36.811 -23.294 1.00 8.17 111 THR A C 1
ATOM 855 O O . THR A 1 110 ? -44.001 36.028 -24.200 1.00 8.96 111 THR A O 1
ATOM 859 N N . THR A 1 111 ? -44.294 38.111 -23.427 1.00 7.44 1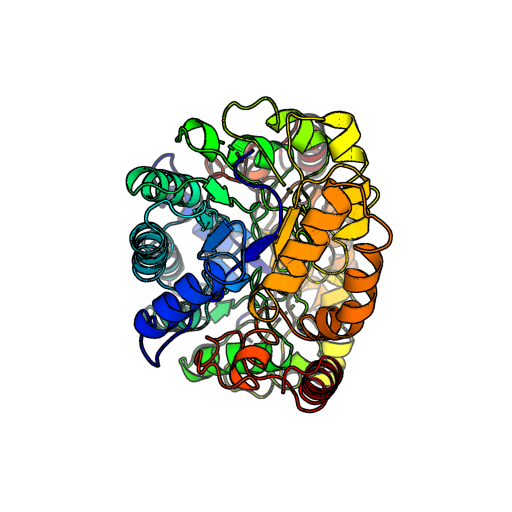12 THR A N 1
ATOM 860 C CA . THR A 1 111 ? -43.835 38.827 -24.574 1.00 7.90 112 THR A CA 1
ATOM 861 C C . THR A 1 111 ? -42.314 39.003 -24.525 1.00 7.20 112 THR A C 1
ATOM 862 O O . THR A 1 111 ? -41.684 38.750 -23.497 1.00 8.31 112 THR A O 1
ATOM 866 N N . GLN A 1 112 ? -41.698 39.476 -25.595 1.00 7.63 113 GLN A N 1
ATOM 867 C CA . GLN A 1 112 ? -40.289 39.818 -25.514 1.00 8.35 113 GLN A CA 1
ATOM 868 C C . GLN A 1 112 ? -40.048 40.930 -24.491 1.00 8.79 113 GLN A C 1
ATOM 869 O O . GLN A 1 112 ? -39.052 40.859 -23.767 1.00 9.37 113 GLN A O 1
ATOM 875 N N . LYS A 1 113 ? -40.947 41.893 -24.376 1.00 8.54 114 LYS A N 1
ATOM 876 C CA . LYS A 1 113 ? -40.857 42.901 -23.350 1.00 9.00 114 LYS A CA 1
ATOM 877 C C . LYS A 1 113 ? -40.851 42.285 -21.984 1.00 8.56 114 LYS A C 1
ATOM 878 O O . LYS A 1 113 ? -40.084 42.643 -21.084 1.00 9.53 114 LYS A O 1
ATOM 884 N N . GLY A 1 114 ? -41.749 41.326 -21.782 1.00 8.68 115 GLY A N 1
ATOM 885 C CA . GLY A 1 114 ? -41.819 40.599 -20.516 1.00 8.46 115 GLY A CA 1
ATOM 886 C C . GLY A 1 114 ? -40.598 39.790 -20.220 1.00 8.74 115 GLY A C 1
ATOM 887 O O . GLY A 1 114 ? -40.186 3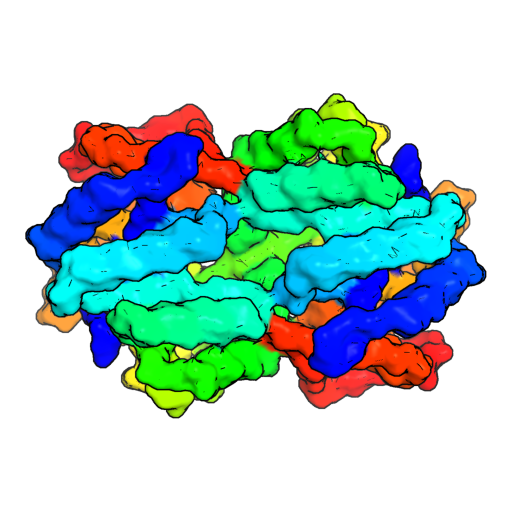9.669 -19.063 1.00 9.42 115 GLY A O 1
ATOM 888 N N . LEU A 1 115 ? -39.988 39.179 -21.245 1.00 8.09 116 LEU A N 1
ATOM 889 C CA . LEU A 1 115 ? -38.771 38.429 -21.046 1.00 8.67 116 LEU A CA 1
ATOM 890 C C . LEU A 1 115 ? -37.677 39.359 -20.495 1.00 8.62 116 LEU A C 1
ATOM 891 O O . LEU A 1 115 ? -36.912 38.943 -19.623 1.00 9.29 116 LEU A O 1
ATOM 896 N N . VAL A 1 116 ? -37.540 40.557 -21.035 1.00 8.48 117 VAL A N 1
ATOM 897 C CA . VAL A 1 116 ? -36.529 41.447 -20.499 1.00 9.21 117 VAL A CA 1
ATOM 898 C C . VAL A 1 116 ? -36.835 41.747 -19.032 1.00 9.08 117 VAL A C 1
ATOM 899 O O . VAL A 1 116 ? -35.933 41.684 -18.175 1.00 9.96 117 VAL A O 1
ATOM 903 N N . LYS A 1 117 ? -38.089 42.028 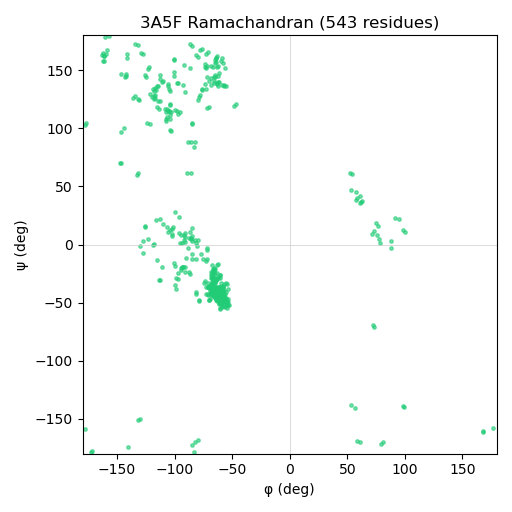-18.706 1.00 8.96 118 LYS A N 1
ATOM 904 C CA . LYS A 1 117 ? -38.440 42.305 -17.318 1.00 9.28 118 LYS A CA 1
ATOM 905 C C . LYS A 1 117 ? -38.158 41.094 -16.443 1.00 9.54 118 LYS A C 1
ATOM 906 O O . LYS A 1 117 ? -37.665 41.280 -15.290 1.00 10.21 118 LYS A O 1
ATOM 912 N N . HIS A 1 118 ? -38.492 39.898 -16.876 1.00 9.34 119 HIS A N 1
ATOM 913 C CA . HIS A 1 118 ? -38.252 38.712 -16.090 1.00 8.99 119 HIS A CA 1
ATOM 914 C C . HIS A 1 118 ? -36.765 38.530 -15.762 1.00 8.46 119 HIS A C 1
ATOM 915 O O . HIS A 1 118 ? -36.402 38.341 -14.617 1.00 9.08 119 HIS A O 1
ATOM 922 N N . PHE A 1 119 ? -35.946 38.541 -16.796 1.00 8.56 120 PHE A N 1
ATOM 923 C CA . PHE A 1 119 ? -34.509 38.311 -16.588 1.00 8.67 120 PHE A CA 1
ATOM 924 C C . PHE A 1 119 ? -33.857 39.428 -15.851 1.00 8.47 120 PHE A C 1
ATOM 925 O O . PHE A 1 119 ? -32.971 39.172 -15.015 1.00 10.01 120 PHE A O 1
ATOM 933 N N . LYS A 1 120 ? -34.282 40.652 -16.040 1.00 9.14 121 LYS A N 1
ATOM 934 C CA B LYS A 1 120 ? -33.749 41.724 -15.232 1.00 10.02 121 LYS A CA 1
ATOM 935 C C . LYS A 1 120 ? -34.144 41.651 -13.794 1.00 10.17 121 LYS A C 1
ATOM 936 O O . LYS A 1 120 ? -33.336 41.975 -12.923 1.00 12.17 121 LYS A O 1
ATOM 940 N N . ALA A 1 121 ? -35.344 41.184 -13.499 1.00 10.33 122 ALA A N 1
ATOM 941 C CA . ALA A 1 121 ? -35.789 41.017 -12.144 1.00 11.07 122 ALA A CA 1
ATOM 942 C C . ALA A 1 121 ? -34.936 39.985 -11.444 1.00 10.53 122 ALA A C 1
ATOM 943 O O . ALA A 1 121 ? -34.577 40.114 -10.285 1.00 11.28 122 ALA A O 1
ATOM 945 N N . VAL A 1 122 ? -34.699 38.869 -12.103 1.00 9.91 123 VAL A N 1
ATOM 946 C CA . VAL A 1 122 ? -33.855 37.825 -11.531 1.00 10.38 123 VAL A CA 1
ATOM 947 C C . VAL A 1 122 ? -32.448 38.382 -11.313 1.00 11.13 123 VAL A C 1
ATOM 948 O O . VAL A 1 122 ? -31.857 38.237 -10.258 1.00 11.13 123 VAL A O 1
ATOM 952 N N . SER A 1 123 ? -31.870 38.979 -12.348 1.00 9.99 124 SER A N 1
ATOM 953 C CA . SER A 1 123 ? -30.504 39.467 -12.248 1.00 10.16 124 SER A CA 1
ATOM 954 C C . SER A 1 123 ? -30.333 40.505 -11.184 1.00 10.73 124 SER A C 1
ATOM 955 O O . SER A 1 123 ? -29.358 40.500 -10.452 1.00 11.81 124 SER A O 1
ATOM 958 N N . ASP A 1 124 ? -31.298 41.413 -11.058 1.00 11.02 125 ASP A N 1
ATOM 959 C CA . ASP A 1 124 ? -31.166 42.477 -10.122 1.00 12.28 125 ASP A CA 1
ATOM 960 C C . ASP A 1 124 ? -31.148 41.968 -8.679 1.00 12.10 125 ASP A C 1
ATOM 961 O O . ASP A 1 124 ? -30.647 42.647 -7.766 1.00 15.61 125 ASP A O 1
ATOM 966 N N . ALA A 1 125 ? -31.654 40.792 -8.453 1.00 11.65 126 ALA A N 1
ATOM 967 C CA . ALA A 1 125 ? -31.747 40.196 -7.095 1.00 12.63 126 ALA A CA 1
ATOM 968 C C . ALA A 1 125 ? -30.461 39.474 -6.656 1.00 12.38 126 ALA A C 1
ATOM 969 O O . ALA A 1 125 ? -30.372 39.090 -5.507 1.00 14.02 126 ALA A O 1
ATOM 971 N N . VAL A 1 126 ? -29.523 39.226 -7.604 1.00 11.50 127 VAL A N 1
ATOM 972 C CA . VAL A 1 126 ? -28.387 38.358 -7.339 1.00 10.93 127 VAL A CA 1
ATOM 973 C C . VAL A 1 126 ? -27.107 39.008 -7.788 1.00 10.78 127 VAL A C 1
ATOM 974 O O . VAL A 1 126 ? -27.079 40.058 -8.439 1.00 12.43 127 VAL A O 1
ATOM 978 N N . SER A 1 127 ? -26.003 38.402 -7.447 1.00 11.55 128 SER A N 1
ATOM 979 C CA A SER A 1 127 ? -24.658 38.783 -7.878 0.50 13.11 128 SER A CA 1
ATOM 980 C CA B SER A 1 127 ? -24.668 38.790 -7.914 0.50 13.39 128 SER A CA 1
ATOM 981 C C . SER A 1 127 ? -23.900 37.546 -8.292 1.00 13.49 128 SER A C 1
ATOM 982 O O . SER A 1 127 ? -22.745 37.350 -7.938 1.00 17.49 128 SER A O 1
ATOM 987 N N . THR A 1 128 ? -24.555 36.628 -8.976 1.00 12.02 129 THR A N 1
ATOM 988 C CA . THR A 1 128 ? -24.070 35.382 -9.460 1.00 12.50 129 THR A CA 1
ATOM 989 C C . THR A 1 128 ? -24.314 35.315 -10.945 1.00 10.69 129 THR A C 1
ATOM 990 O O . THR A 1 128 ? -25.361 35.748 -11.431 1.00 11.76 129 THR A O 1
ATOM 994 N N . PRO A 1 129 ? -23.407 34.709 -11.714 1.00 9.71 130 PRO A N 1
ATOM 995 C CA . PRO A 1 129 ? -23.569 34.610 -13.163 1.00 9.67 130 PRO A CA 1
ATOM 996 C C . PRO A 1 129 ? -24.839 33.812 -13.528 1.00 9.40 130 PRO A C 1
ATOM 997 O O . PRO A 1 129 ? -25.097 32.746 -12.944 1.00 10.12 130 PRO A O 1
ATOM 1001 N N . ILE A 1 130 ? -25.509 34.308 -14.557 1.00 8.22 131 ILE A N 1
ATOM 1002 C CA . ILE A 1 130 ? -26.752 33.726 -15.083 1.00 8.32 131 ILE A CA 1
ATOM 1003 C C . ILE A 1 130 ? -26.516 33.223 -16.531 1.00 7.62 131 ILE A C 1
ATOM 1004 O O . ILE A 1 130 ? -25.989 33.953 -17.364 1.00 8.86 131 ILE A O 1
ATOM 1009 N N . ILE A 1 131 ? -26.981 32.011 -16.768 1.00 7.80 132 ILE A N 1
ATOM 1010 C CA . ILE A 1 131 ? -27.083 31.420 -18.089 1.00 7.71 132 ILE A CA 1
ATOM 1011 C C . ILE A 1 131 ? -28.591 31.394 -18.432 1.00 7.60 132 ILE A C 1
ATOM 1012 O O . ILE A 1 131 ? -29.349 30.696 -17.781 1.00 7.94 132 ILE A O 1
ATOM 1017 N N . ILE A 1 132 ? -28.993 32.163 -19.430 1.00 7.51 133 ILE A N 1
ATOM 1018 C CA . ILE A 1 132 ? -30.345 32.097 -19.960 1.00 7.46 133 ILE A CA 1
ATOM 1019 C C . ILE A 1 132 ? -30.528 30.789 -20.662 1.00 7.38 133 ILE A C 1
ATOM 1020 O O . ILE A 1 132 ? -29.673 30.424 -21.469 1.00 8.91 133 ILE A O 1
ATOM 1025 N N . TYR A 1 133 ? -31.647 30.115 -20.491 1.00 6.85 134 TYR A N 1
ATOM 1026 C CA A TYR A 1 133 ? -31.913 28.847 -21.139 0.80 7.54 134 TYR A CA 1
ATOM 1027 C CA B TYR A 1 133 ? -31.916 28.824 -21.197 0.20 6.43 134 TYR A CA 1
ATOM 1028 C C . TYR A 1 133 ? -33.105 29.007 -22.084 1.00 6.45 134 TYR A C 1
ATOM 1029 O O . TYR A 1 133 ? -34.225 29.276 -21.658 1.00 7.66 134 TYR A O 1
ATOM 1046 N N . ASN A 1 134 ? -32.821 28.910 -23.373 1.00 7.19 135 ASN A N 1
ATOM 1047 C CA . ASN A 1 134 ? -33.811 29.047 -24.467 1.00 7.35 135 ASN A CA 1
ATOM 1048 C C . ASN A 1 134 ? -34.080 27.662 -25.049 1.00 7.05 135 ASN A C 1
ATOM 1049 O O . ASN A 1 134 ? -33.161 27.054 -25.652 1.00 7.70 135 ASN A O 1
ATOM 1054 N N . VAL A 1 135 ? -35.294 27.183 -24.928 1.00 7.03 136 VAL A N 1
ATOM 1055 C CA . VAL A 1 135 ? -35.703 25.882 -25.403 1.00 6.58 136 VAL A CA 1
ATOM 1056 C C . VAL A 1 135 ? -37.150 25.919 -25.859 1.00 7.23 136 VAL A C 1
ATOM 1057 O O . VAL A 1 135 ? -38.054 25.341 -25.234 1.00 7.17 136 VAL A O 1
ATOM 1061 N N . PRO A 1 136 ? -37.408 26.602 -26.972 1.00 6.89 137 PRO A N 1
ATOM 1062 C CA . PRO A 1 136 ? -38.792 26.821 -27.404 1.00 7.16 137 PRO A CA 1
ATOM 1063 C C . PRO A 1 136 ? -39.594 25.597 -27.696 1.00 7.42 137 PRO A C 1
ATOM 1064 O O . PRO A 1 136 ? -40.824 25.653 -27.545 1.00 8.27 137 PRO A O 1
ATOM 1068 N N . GLY A 1 137 ? -38.959 24.518 -28.058 1.00 7.18 138 GLY A N 1
ATOM 1069 C CA . GLY A 1 137 ? -39.685 23.296 -28.287 1.00 8.67 138 GLY A CA 1
ATOM 1070 C C . GLY A 1 137 ? -40.344 22.727 -26.991 1.00 8.67 138 GLY A C 1
ATOM 1071 O O . GLY A 1 137 ? -41.334 21.981 -27.107 1.00 10.12 138 GLY A O 1
ATOM 1072 N N . ARG A 1 138 ? -39.832 23.104 -25.861 1.00 7.51 139 ARG A N 1
ATOM 1073 C CA . ARG A 1 138 ? -40.403 22.747 -24.573 1.00 7.27 139 ARG A CA 1
ATOM 1074 C C . ARG A 1 138 ? -41.270 23.866 -23.987 1.00 7.56 139 ARG A C 1
ATOM 1075 O O . ARG A 1 138 ? -42.218 23.554 -23.259 1.00 8.52 139 ARG A O 1
ATOM 1083 N N . THR A 1 139 ? -40.873 25.120 -24.144 1.00 7.22 140 THR A N 1
ATOM 1084 C CA . THR A 1 139 ? -41.493 26.233 -23.409 1.00 7.09 140 THR A CA 1
ATOM 1085 C C . THR A 1 139 ? -42.623 26.924 -24.167 1.00 7.47 140 THR A C 1
ATOM 1086 O O . THR A 1 139 ? -43.403 27.644 -23.589 1.00 7.75 140 THR A O 1
ATOM 1090 N N . GLY A 1 140 ? -42.634 26.718 -25.514 1.00 7.83 141 GLY A N 1
ATOM 1091 C CA . GLY A 1 140 ? -43.481 27.486 -26.390 1.00 8.71 141 GLY A CA 1
ATOM 1092 C C . GLY A 1 140 ? -43.010 28.860 -26.711 1.00 8.37 141 GLY A C 1
ATOM 1093 O O . GLY A 1 140 ? -43.716 29.579 -27.420 1.00 9.33 141 GLY A O 1
ATOM 1094 N N . LEU A 1 141 ? -41.828 29.270 -26.180 1.00 7.59 142 LEU A N 1
ATOM 1095 C CA . LEU A 1 141 ? -41.384 30.652 -26.260 1.00 7.76 142 LEU A CA 1
ATOM 1096 C C . LEU A 1 141 ? -39.952 30.721 -26.675 1.00 7.87 142 LEU A C 1
ATOM 1097 O O . LEU A 1 141 ? -39.099 30.085 -26.086 1.00 9.90 142 LEU A O 1
ATOM 1102 N N . ASN A 1 142 ? -39.656 31.491 -27.698 1.00 8.24 143 ASN A N 1
ATOM 1103 C CA . ASN A 1 142 ? -38.327 31.722 -28.154 1.00 8.02 143 ASN A CA 1
ATOM 1104 C C . ASN A 1 142 ? -37.868 33.084 -27.732 1.00 7.84 143 ASN A C 1
ATOM 1105 O O . ASN A 1 142 ? -38.500 34.073 -28.132 1.00 9.50 143 ASN A O 1
ATOM 1110 N N . ILE A 1 143 ? -36.787 33.157 -26.968 1.00 8.08 144 ILE A N 1
ATOM 1111 C CA . ILE A 1 143 ? -36.189 34.472 -26.732 1.00 8.10 144 ILE A CA 1
ATOM 1112 C C . ILE A 1 143 ? -35.342 34.861 -27.958 1.00 8.71 144 ILE A C 1
ATOM 1113 O O . ILE A 1 143 ? -34.502 34.075 -28.341 1.00 11.48 144 ILE A O 1
ATOM 1118 N N . THR A 1 144 ? -35.604 35.999 -28.548 1.00 8.39 145 THR A N 1
ATOM 1119 C CA . THR A 1 144 ? -34.959 36.304 -29.797 1.00 9.31 145 THR A CA 1
ATOM 1120 C C . THR A 1 144 ? -33.560 36.845 -29.591 1.00 9.25 145 THR A C 1
ATOM 1121 O O . THR A 1 144 ? -33.192 37.356 -28.536 1.00 9.10 145 THR A O 1
ATOM 1125 N N . PRO A 1 145 ? -32.745 36.836 -30.660 1.00 9.69 146 PRO A N 1
ATOM 1126 C CA . PRO A 1 145 ? -31.431 37.480 -30.563 1.00 9.57 146 PRO A CA 1
ATOM 1127 C C . PRO A 1 145 ? -31.519 38.944 -30.194 1.00 10.20 146 PRO A C 1
ATOM 1128 O O . PRO A 1 145 ? -30.700 39.441 -29.387 1.00 10.39 146 PRO A O 1
ATOM 1132 N N . GLY A 1 146 ? -32.522 39.683 -30.683 1.00 10.00 147 GLY A N 1
ATOM 1133 C CA . GLY A 1 146 ? -32.657 41.061 -30.313 1.00 11.05 147 GLY A CA 1
ATOM 1134 C C . GLY A 1 146 ? -32.938 41.236 -28.830 1.00 10.10 147 GLY A C 1
ATOM 1135 O O . GLY A 1 146 ? -32.388 42.123 -28.203 1.00 12.04 147 GLY A O 1
ATOM 1136 N N . THR A 1 147 ? -33.754 40.338 -28.262 1.00 9.98 148 THR A N 1
ATOM 1137 C CA . THR A 1 147 ? -33.990 40.398 -26.817 1.00 9.71 148 THR A CA 1
ATOM 1138 C C . THR A 1 147 ? -32.724 40.066 -26.058 1.00 9.43 148 THR A C 1
ATOM 1139 O O . THR A 1 147 ? -32.418 40.727 -25.061 1.00 10.45 148 THR A O 1
ATOM 1143 N N . LEU A 1 148 ? -31.985 39.032 -26.508 1.00 9.10 149 LEU A N 1
ATOM 1144 C CA . LEU A 1 148 ? -30.720 38.732 -25.869 1.00 9.37 149 LEU A CA 1
ATOM 1145 C C . LEU A 1 148 ? -29.780 39.907 -25.897 1.00 10.47 149 LEU A C 1
ATOM 1146 O O . LEU A 1 148 ? -29.056 40.139 -24.940 1.00 11.48 149 LEU A O 1
ATOM 1151 N N . LYS A 1 149 ? -29.740 40.652 -27.001 1.00 10.33 150 LYS A N 1
ATOM 1152 C CA . LYS A 1 149 ? -28.876 41.835 -27.125 1.00 11.36 150 LYS A CA 1
ATOM 1153 C C . LYS A 1 149 ? -29.233 42.862 -26.087 1.00 12.74 150 LYS A C 1
ATOM 1154 O O . LYS A 1 149 ? -28.337 43.553 -25.594 1.00 16.32 150 LYS A O 1
ATOM 1160 N N . GLU A 1 150 ? -30.525 43.014 -25.756 1.00 12.22 151 GLU A N 1
ATOM 1161 C CA . GLU A 1 150 ? -30.926 43.915 -24.677 1.00 13.92 151 GLU A CA 1
ATOM 1162 C C . GLU A 1 150 ? -30.468 43.457 -23.326 1.00 14.94 151 GLU A C 1
ATOM 1163 O O . GLU A 1 150 ? -30.317 44.313 -22.448 1.00 23.51 151 GLU A O 1
ATOM 1169 N N . LEU A 1 151 ? -30.293 42.197 -23.094 1.00 10.54 152 LEU A N 1
ATOM 1170 C CA . LEU A 1 151 ? -29.910 41.629 -21.804 1.00 11.43 152 LEU A CA 1
ATOM 1171 C C . LEU A 1 151 ? -28.431 41.408 -21.641 1.00 11.28 152 LEU A C 1
ATOM 1172 O O . LEU A 1 151 ? -27.990 41.316 -20.494 1.00 12.98 152 LEU A O 1
ATOM 1177 N N . CYS A 1 152 ? -27.652 41.298 -22.710 1.00 12.18 153 CYS A N 1
ATOM 1178 C CA . CYS A 1 152 ? -26.307 40.803 -22.541 1.00 11.85 153 CYS A CA 1
ATOM 1179 C C . CYS A 1 152 ? -25.349 41.781 -21.871 1.00 11.98 153 CYS A C 1
ATOM 1180 O O . CYS A 1 152 ? -24.311 41.421 -21.403 1.00 13.16 153 CYS A O 1
ATOM 1183 N N . GLU A 1 153 ? -25.730 43.047 -21.766 1.00 14.50 154 GLU A N 1
ATOM 1184 C CA . GLU A 1 153 ? -24.889 44.032 -21.057 1.00 16.16 154 GLU A CA 1
ATOM 1185 C C . GLU A 1 153 ? -25.161 43.988 -19.581 1.00 15.85 154 GLU A C 1
ATOM 1186 O O . GLU A 1 153 ? -24.453 44.648 -18.853 1.00 20.63 154 GLU A O 1
ATOM 1192 N N . ASP A 1 154 ? -26.169 43.259 -19.105 1.00 15.18 155 ASP A N 1
ATOM 1193 C CA . ASP A 1 154 ? -26.493 43.120 -17.680 1.00 16.40 155 ASP A CA 1
ATOM 1194 C C . ASP A 1 154 ? -25.298 42.431 -17.050 1.00 16.77 155 ASP A C 1
ATOM 1195 O O . ASP A 1 154 ? -24.747 41.484 -17.619 1.00 16.38 155 ASP A O 1
ATOM 1200 N N . LYS A 1 155 ? -24.934 42.927 -15.851 1.00 17.89 156 LYS A N 1
ATOM 1201 C CA . LYS A 1 155 ? -23.735 42.501 -15.185 1.00 18.84 156 LYS A CA 1
ATOM 1202 C C . LYS A 1 155 ? -23.673 40.955 -14.988 1.00 17.19 156 LYS A C 1
ATOM 1203 O O . LYS A 1 155 ? -22.595 40.326 -14.998 1.00 22.13 156 LYS A O 1
ATOM 1207 N N . ASN A 1 156 ? -24.783 40.335 -14.640 1.00 13.76 157 ASN A N 1
ATOM 1208 C CA . ASN A 1 156 ? -24.809 38.958 -14.293 1.00 12.17 157 ASN A CA 1
ATOM 1209 C C . ASN A 1 156 ? -25.123 38.053 -15.483 1.00 11.24 157 ASN A C 1
ATOM 1210 O O . ASN A 1 156 ? -24.928 36.878 -15.357 1.00 12.83 157 ASN A O 1
ATOM 1215 N N . ILE A 1 157 ? -25.701 38.574 -16.555 1.00 11.05 158 ILE A N 1
ATOM 1216 C CA . ILE A 1 157 ? -26.146 37.731 -17.661 1.00 10.13 158 ILE A CA 1
ATOM 1217 C C . ILE A 1 157 ? -24.963 37.506 -18.567 1.00 9.67 158 ILE A C 1
ATOM 1218 O O . ILE A 1 157 ? -24.559 38.419 -19.266 1.00 12.36 158 ILE A O 1
ATOM 1223 N N . VAL A 1 158 ? -24.409 36.283 -18.449 1.00 8.87 159 VAL A N 1
ATOM 1224 C CA . VAL A 1 158 ? -23.127 36.028 -19.088 1.00 10.16 159 VAL A CA 1
ATOM 1225 C C . VAL A 1 158 ? -23.187 35.003 -20.197 1.00 8.13 159 VAL A C 1
ATOM 1226 O O . VAL A 1 158 ? -22.238 34.921 -20.965 1.00 9.03 159 VAL A O 1
ATOM 1230 N N . ALA A 1 159 ? -24.282 34.244 -20.320 1.00 8.37 160 ALA A N 1
ATOM 1231 C CA . ALA A 1 159 ? -24.335 33.167 -21.292 1.00 8.69 160 ALA A CA 1
ATOM 1232 C C . ALA A 1 159 ? -25.738 32.797 -21.622 1.00 7.26 160 ALA A C 1
ATOM 1233 O O . ALA A 1 159 ? -26.673 33.167 -20.880 1.00 7.67 160 ALA A O 1
ATOM 1235 N N . VAL A 1 160 ? -25.884 32.017 -22.668 1.00 7.15 161 VAL A N 1
ATOM 1236 C CA . VAL A 1 160 ? -27.141 31.380 -23.070 1.00 7.29 161 VAL A CA 1
ATOM 1237 C C . VAL A 1 160 ? -26.872 29.933 -23.351 1.00 6.63 161 VAL A C 1
ATOM 1238 O O . VAL A 1 160 ? -25.875 29.585 -24.015 1.00 8.58 161 VAL A O 1
ATOM 1256 N N . GLU A 1 162 ? -28.418 27.490 -25.557 1.00 7.65 163 GLU A N 1
ATOM 1257 C CA . GLU A 1 162 ? -29.257 27.661 -26.783 1.00 8.07 163 GLU A CA 1
ATOM 1258 C C . GLU A 1 162 ? -29.690 26.313 -27.260 1.00 7.72 163 GLU A C 1
ATOM 1259 O O . GLU A 1 162 ? -28.884 25.596 -27.866 1.00 8.15 163 GLU A O 1
ATOM 1265 N N . ALA A 1 163 ? -30.920 25.990 -27.027 1.00 7.76 164 ALA A N 1
ATOM 1266 C CA . ALA A 1 163 ? -31.490 24.710 -27.416 1.00 9.25 164 ALA A CA 1
ATOM 1267 C C . ALA A 1 163 ? -32.607 24.892 -28.459 1.00 10.03 164 ALA A C 1
ATOM 1268 O O . ALA A 1 163 ? -33.390 23.951 -28.604 1.00 13.29 164 ALA A O 1
ATOM 1270 N N . SER A 1 164 ? -32.637 25.994 -29.161 1.00 9.43 165 SER A N 1
ATOM 1271 C CA . SER A 1 164 ? -33.636 26.143 -30.218 1.00 9.25 165 SER A CA 1
ATOM 1272 C C . SER A 1 164 ? -33.416 25.198 -31.373 1.00 8.81 165 SER A C 1
ATOM 1273 O O . SER A 1 164 ? -34.333 24.969 -32.130 1.00 10.68 165 SER A O 1
ATOM 1276 N N . GLY A 1 165 ? -32.181 24.809 -31.582 1.00 8.50 166 GLY A N 1
ATOM 1277 C CA . GLY A 1 165 ? -31.816 24.071 -32.761 1.00 9.56 166 GLY A CA 1
ATOM 1278 C C . GLY A 1 165 ? -31.777 24.866 -34.054 1.00 8.83 166 GLY A C 1
ATOM 1279 O O . GLY A 1 165 ? -31.592 24.270 -35.085 1.00 10.64 166 GLY A O 1
ATOM 1280 N N . ASN A 1 166 ? -31.847 26.170 -33.937 1.00 7.83 167 ASN A N 1
ATOM 1281 C CA . ASN A 1 166 ? -31.867 27.089 -35.065 1.00 8.94 167 ASN A CA 1
ATOM 1282 C C . ASN A 1 166 ? -30.498 27.733 -35.222 1.00 7.87 167 ASN A C 1
ATOM 1283 O O . ASN A 1 166 ? -30.149 28.675 -34.521 1.00 8.61 167 ASN A O 1
ATOM 1288 N N . ILE A 1 167 ? -29.685 27.201 -36.132 1.00 7.98 168 ILE A N 1
ATOM 1289 C CA . ILE A 1 167 ? -28.335 27.607 -36.237 1.00 8.06 168 ILE A CA 1
ATOM 1290 C C . ILE A 1 167 ? -28.210 29.032 -36.744 1.00 7.77 168 ILE A C 1
ATOM 1291 O O . ILE A 1 167 ? -27.257 29.742 -36.443 1.00 8.36 168 ILE A O 1
ATOM 1296 N N . SER A 1 168 ? -29.167 29.523 -37.553 1.00 8.33 169 SER A N 1
ATOM 1297 C CA . SER A 1 168 ? -29.200 30.909 -37.965 1.00 8.35 169 SER A CA 1
ATOM 1298 C C . SER A 1 168 ? -29.350 31.839 -36.798 1.00 8.23 169 SER A C 1
ATOM 1299 O O . SER A 1 168 ? -28.685 32.875 -36.725 1.00 9.09 169 SER A O 1
ATOM 1302 N N . GLN A 1 169 ? -30.199 31.484 -35.867 1.00 8.89 170 GLN A N 1
ATOM 1303 C CA . GLN A 1 169 ? -30.386 32.263 -34.643 1.00 10.08 170 GLN A CA 1
ATOM 1304 C C . GLN A 1 169 ? -29.088 32.316 -33.825 1.00 8.84 170 GLN A C 1
ATOM 1305 O O . GLN A 1 169 ? -28.766 33.373 -33.284 1.00 9.68 170 GLN A O 1
ATOM 1311 N N . ILE A 1 170 ? -28.415 31.184 -33.713 1.00 9.28 171 ILE A N 1
ATOM 1312 C CA A ILE A 1 170 ? -27.227 31.201 -32.950 0.70 10.67 171 ILE A CA 1
ATOM 1313 C CA B ILE A 1 170 ? -27.016 31.071 -33.019 0.30 8.34 171 ILE A CA 1
ATOM 1314 C C . ILE A 1 170 ? -26.125 32.119 -33.565 1.00 8.77 171 ILE A C 1
ATOM 1315 O O . ILE A 1 170 ? -25.502 32.872 -32.846 1.00 9.64 171 ILE A O 1
ATOM 1324 N N . ALA A 1 171 ? -26.012 32.123 -34.882 1.00 8.51 172 ALA A N 1
ATOM 1325 C CA . ALA A 1 171 ? -25.114 33.051 -35.530 1.00 8.75 172 ALA A CA 1
ATOM 1326 C C . ALA A 1 171 ? -25.497 34.471 -35.217 1.00 8.44 172 ALA A C 1
ATOM 1327 O O . ALA A 1 171 ? -24.649 35.348 -34.949 1.00 8.70 172 ALA A O 1
ATOM 1329 N N . GLN A 1 172 ? -26.784 34.802 -35.247 1.00 7.85 173 GLN A N 1
ATOM 1330 C CA . GLN A 1 172 ? -27.250 36.136 -34.979 1.00 8.75 173 GLN A CA 1
ATOM 1331 C C . GLN A 1 172 ? -26.902 36.551 -33.544 1.00 9.18 173 GLN A C 1
ATOM 1332 O O . GLN A 1 172 ? -26.511 37.708 -33.313 1.00 10.15 173 GLN A O 1
ATOM 1338 N N . ILE A 1 173 ? -27.067 35.654 -32.580 1.00 8.46 174 ILE A N 1
ATOM 1339 C CA . ILE A 1 173 ? -26.713 35.978 -31.175 1.00 9.52 174 ILE A CA 1
ATOM 1340 C C . ILE A 1 173 ? -25.238 36.330 -31.064 1.00 9.84 174 ILE A C 1
ATOM 1341 O O . ILE A 1 173 ? -24.877 37.371 -30.500 1.00 10.97 174 ILE A O 1
ATOM 1346 N N . LYS A 1 174 ? -24.388 35.541 -31.675 1.00 9.66 175 LYS A N 1
ATOM 1347 C CA . LYS A 1 174 ? -22.962 35.811 -31.624 1.00 10.11 175 LYS A CA 1
ATOM 1348 C C . LYS A 1 174 ? -22.611 37.123 -32.271 1.00 9.75 175 LYS A C 1
ATOM 1349 O O . LYS A 1 174 ? -21.813 37.869 -31.752 1.00 10.66 175 LYS A O 1
ATOM 1355 N N . ALA A 1 175 ? -23.199 37.374 -33.426 1.00 10.15 176 ALA A N 1
ATOM 1356 C CA . ALA A 1 175 ? -22.933 38.620 -34.139 1.00 12.02 176 ALA A CA 1
ATOM 1357 C C . ALA A 1 175 ? -23.335 39.807 -33.314 1.00 12.25 176 ALA A C 1
ATOM 1358 O O . ALA A 1 175 ? -22.637 40.823 -33.269 1.00 14.25 176 ALA A O 1
ATOM 1360 N N . LEU A 1 176 ? -24.459 39.748 -32.593 1.00 11.32 177 LEU A N 1
ATOM 1361 C CA . LEU A 1 176 ? -24.986 40.891 -31.871 1.00 12.51 177 LEU A CA 1
ATOM 1362 C C . LEU A 1 176 ? -24.273 41.084 -30.505 1.00 12.65 177 LEU A C 1
ATOM 1363 O O . LEU A 1 176 ? -24.007 42.207 -30.115 1.00 15.38 177 LEU A O 1
ATOM 1368 N N . CYS A 1 177 ? -24.046 39.981 -29.795 1.00 11.31 178 CYS A N 1
ATOM 1369 C CA . CYS A 1 177 ? -23.598 40.024 -28.392 1.00 11.98 178 CYS A CA 1
ATOM 1370 C C . CYS A 1 177 ? -22.112 39.874 -28.225 1.00 12.26 178 CYS A C 1
ATOM 1371 O O . CYS A 1 177 ? -21.547 40.279 -27.203 1.00 13.76 178 CYS A O 1
ATOM 1374 N N . GLY A 1 178 ? -21.472 39.162 -29.140 1.00 13.19 179 GLY A N 1
ATOM 1375 C CA . GLY A 1 178 ? -20.042 38.851 -28.974 1.00 13.95 179 GLY A CA 1
ATOM 1376 C C . GLY A 1 178 ? -19.733 38.196 -27.630 1.00 14.27 179 GLY A C 1
ATOM 1377 O O . GLY A 1 178 ? -20.428 37.325 -27.179 1.00 13.60 179 GLY A O 1
ATOM 1378 N N . ASP A 1 179 ? -18.644 38.643 -27.038 1.00 14.98 180 ASP A N 1
ATOM 1379 C CA A ASP A 1 179 ? -18.137 38.163 -25.771 0.60 15.32 180 ASP A CA 1
ATOM 1380 C CA B ASP A 1 179 ? -18.217 37.995 -25.806 0.40 14.97 180 ASP A CA 1
ATOM 1381 C C . ASP A 1 179 ? -19.022 38.418 -24.578 1.00 14.37 180 ASP A C 1
ATOM 1382 O O . ASP A 1 179 ? -18.797 37.875 -23.460 1.00 17.01 180 ASP A O 1
ATOM 1391 N N . LYS A 1 180 ? -20.048 39.283 -24.755 1.00 13.24 181 LYS A N 1
ATOM 1392 C CA . LYS A 1 180 ? -20.982 39.590 -23.704 1.00 12.16 181 LYS A CA 1
ATOM 1393 C C . LYS A 1 180 ? -21.998 38.526 -23.472 1.00 11.65 181 LYS A C 1
ATOM 1394 O O . LYS A 1 180 ? -22.702 38.611 -22.479 1.00 12.42 181 LYS A O 1
ATOM 1398 N N . LEU A 1 181 ? -22.052 37.535 -24.321 1.00 10.76 182 LEU A N 1
ATOM 1399 C CA . LEU A 1 181 ? -22.970 36.446 -24.115 1.00 9.89 182 LEU A CA 1
ATOM 1400 C C . LEU A 1 181 ? -22.329 35.163 -24.634 1.00 10.51 182 LEU A C 1
ATOM 1401 O O . LEU A 1 181 ? -22.310 34.898 -25.844 1.00 12.93 182 LEU A O 1
ATOM 1406 N N . ASP A 1 182 ? -21.737 34.402 -23.773 1.00 8.94 183 ASP A N 1
ATOM 1407 C CA . ASP A 1 182 ? -21.186 33.096 -24.117 1.00 8.70 183 ASP A CA 1
ATOM 1408 C C . ASP A 1 182 ? -22.341 32.224 -24.583 1.00 8.60 183 ASP A C 1
ATOM 1409 O O . ASP A 1 182 ? -23.434 32.288 -24.044 1.00 9.73 183 ASP A O 1
ATOM 1414 N N . ILE A 1 183 ? -22.069 31.353 -25.561 1.00 7.61 184 ILE A N 1
ATOM 1415 C CA . ILE A 1 183 ? -23.037 30.396 -26.037 1.00 7.50 184 ILE A CA 1
ATOM 1416 C C . ILE A 1 183 ? -22.633 28.965 -25.696 1.00 6.91 184 ILE A C 1
ATOM 1417 O O . ILE A 1 183 ? -21.545 28.565 -26.064 1.00 8.36 184 ILE A O 1
ATOM 1422 N N . TYR A 1 184 ? -23.523 28.272 -24.995 1.00 6.96 185 TYR A N 1
ATOM 1423 C CA . TYR A 1 184 ? -23.437 26.848 -24.819 1.00 6.77 185 TYR A CA 1
ATOM 1424 C C . TYR A 1 184 ? -24.456 26.225 -25.679 1.00 7.10 185 TYR A C 1
ATOM 1425 O O . TYR A 1 184 ? -25.633 26.593 -25.678 1.00 7.72 185 TYR A O 1
ATOM 1434 N N . SER A 1 185 ? -24.095 25.182 -26.423 1.00 7.56 186 SER A N 1
ATOM 1435 C CA . SER A 1 185 ? -25.115 24.377 -27.085 1.00 7.32 186 SER A CA 1
ATOM 1436 C C . SER A 1 185 ? -26.004 23.733 -26.026 1.00 7.67 186 SER A C 1
ATOM 1437 O O . SER A 1 185 ? -25.488 23.223 -25.031 1.00 8.35 186 SER A O 1
ATOM 1440 N N . GLY A 1 186 ? -27.290 23.693 -26.284 1.00 8.40 187 GLY A N 1
ATOM 1441 C CA . GLY A 1 186 ? -28.207 22.904 -25.524 1.00 9.50 187 GLY A CA 1
ATOM 1442 C C . GLY A 1 186 ? -28.664 21.686 -26.251 1.00 10.33 187 GLY A C 1
ATOM 1443 O O . GLY A 1 186 ? -29.601 21.071 -25.765 1.00 12.48 187 GLY A O 1
ATOM 1444 N N . ASN A 1 187 ? -28.048 21.336 -27.377 1.00 9.51 188 ASN A N 1
ATOM 1445 C CA . ASN A 1 187 ? -28.336 20.151 -28.100 1.00 10.94 188 ASN A CA 1
ATOM 1446 C C . ASN A 1 187 ? -27.053 19.418 -28.430 1.00 10.15 188 ASN A C 1
ATOM 1447 O O . ASN A 1 187 ? -26.113 19.965 -29.070 1.00 10.88 188 ASN A O 1
ATOM 1452 N N . ASP A 1 188 ? -26.901 18.191 -28.064 1.00 10.80 189 ASP A N 1
ATOM 1453 C CA . ASP A 1 188 ? -25.706 17.446 -28.210 1.00 10.08 189 ASP A CA 1
ATOM 1454 C C . ASP A 1 188 ? -25.351 17.167 -29.669 1.00 9.77 189 ASP A C 1
ATOM 1455 O O . ASP A 1 188 ? -24.171 16.997 -29.981 1.00 13.47 189 ASP A O 1
ATOM 1460 N N . ASP A 1 189 ? -26.332 17.087 -30.539 1.00 9.26 190 ASP A N 1
ATOM 1461 C CA . ASP A 1 189 ? -26.083 16.855 -31.945 1.00 9.60 190 ASP A CA 1
ATOM 1462 C C . ASP A 1 189 ? -25.673 18.097 -32.684 1.00 9.15 190 ASP A C 1
ATOM 1463 O O . ASP A 1 189 ? -25.415 18.015 -33.883 1.00 11.27 190 ASP A O 1
ATOM 1468 N N . GLN A 1 190 ? -25.504 19.217 -31.982 1.00 9.19 191 GLN A N 1
ATOM 1469 C CA . GLN A 1 190 ? -25.176 20.511 -32.557 1.00 8.63 191 GLN A CA 1
ATOM 1470 C C . GLN A 1 190 ? -23.926 21.113 -31.921 1.00 8.79 191 GLN A C 1
ATOM 1471 O O . GLN A 1 190 ? -23.688 22.302 -32.065 1.00 9.14 191 GLN A O 1
ATOM 1477 N N . ILE A 1 191 ? -23.145 20.325 -31.212 1.00 8.07 192 ILE A N 1
ATOM 1478 C CA . ILE A 1 191 ? -21.982 20.863 -30.532 1.00 8.12 192 ILE A CA 1
ATOM 1479 C C . ILE A 1 191 ? -21.011 21.489 -31.531 1.00 7.97 192 ILE A C 1
ATOM 1480 O O . ILE A 1 191 ? -20.616 22.650 -31.380 1.00 8.45 192 ILE A O 1
ATOM 1485 N N . ILE A 1 192 ? -20.593 20.719 -32.527 1.00 8.53 193 ILE A N 1
ATOM 1486 C CA . ILE A 1 192 ? -19.619 21.201 -33.487 1.00 8.81 193 ILE A CA 1
ATOM 1487 C C . ILE A 1 192 ? -20.057 22.488 -34.171 1.00 7.61 193 ILE A C 1
ATOM 1488 O O . ILE A 1 192 ? -19.302 23.463 -34.197 1.00 8.63 193 ILE A O 1
ATOM 1493 N N . PRO A 1 193 ? -21.282 22.582 -34.782 1.00 8.03 194 PRO A N 1
ATOM 1494 C CA . PRO A 1 193 ? -21.600 23.819 -35.459 1.00 8.02 194 PRO A CA 1
ATOM 1495 C C . PRO A 1 193 ? -21.696 24.996 -34.532 1.00 8.21 194 PRO A C 1
ATOM 1496 O O . PRO A 1 193 ? -21.478 26.133 -34.944 1.00 9.10 194 PRO A O 1
ATOM 1500 N N . ILE A 1 194 ? -22.139 24.773 -33.300 1.00 7.52 195 ILE A N 1
ATOM 1501 C CA . ILE A 1 194 ? -22.233 25.865 -32.353 1.00 7.63 195 ILE A CA 1
ATOM 1502 C C . ILE A 1 194 ? -20.848 26.357 -31.893 1.00 7.10 195 ILE A C 1
ATOM 1503 O O . ILE A 1 194 ? -20.598 27.551 -31.784 1.00 8.21 195 ILE A O 1
ATOM 1508 N N . LEU A 1 195 ? -19.950 25.417 -31.605 1.00 8.47 196 LEU A N 1
ATOM 1509 C CA . LEU A 1 195 ? -18.563 25.812 -31.301 1.00 7.95 196 LEU A CA 1
ATOM 1510 C C . LEU A 1 195 ? -17.960 26.553 -32.499 1.00 8.22 196 LEU A C 1
ATOM 1511 O O . LEU A 1 195 ? -17.210 27.524 -32.339 1.00 8.63 196 LEU A O 1
ATOM 1516 N N . ALA A 1 196 ? -18.311 26.132 -33.727 1.00 7.95 197 ALA A N 1
ATOM 1517 C CA . ALA A 1 196 ? -17.768 26.761 -34.902 1.00 8.26 197 ALA A CA 1
ATOM 1518 C C . ALA A 1 196 ? -18.184 28.190 -35.016 1.00 7.89 197 ALA A C 1
ATOM 1519 O O . ALA A 1 196 ? -17.467 29.021 -35.588 1.00 9.58 197 ALA A O 1
ATOM 1521 N N . LEU A 1 197 ? -19.375 28.562 -34.515 1.00 8.58 198 LEU A N 1
ATOM 1522 C CA . LEU A 1 197 ? -19.875 29.893 -34.480 1.00 7.82 198 LEU A CA 1
ATOM 1523 C C . LEU A 1 197 ? -19.399 30.671 -33.282 1.00 9.40 198 LEU A C 1
ATOM 1524 O O . LEU A 1 197 ? -19.861 31.788 -33.097 1.00 12.68 198 LEU A O 1
ATOM 1529 N N . GLY A 1 198 ? -18.477 30.125 -32.499 1.00 8.49 199 GLY A N 1
ATOM 1530 C CA . GLY A 1 198 ? -17.932 30.815 -31.356 1.00 9.69 199 GLY A CA 1
ATOM 1531 C C . GLY A 1 198 ? -18.526 30.455 -30.044 1.00 8.49 199 GLY A C 1
ATOM 1532 O O . GLY A 1 198 ? -18.203 31.058 -29.059 1.00 9.83 199 GLY A O 1
ATOM 1533 N N . GLY A 1 199 ? -19.301 29.393 -29.991 1.00 8.49 200 GLY A N 1
ATOM 1534 C CA . GLY A 1 199 ? -19.711 28.832 -28.700 1.00 8.06 200 GLY A CA 1
ATOM 1535 C C . GLY A 1 199 ? -18.546 28.308 -27.926 1.00 7.33 200 GLY A C 1
ATOM 1536 O O . GLY A 1 199 ? -17.476 28.074 -28.486 1.00 9.89 200 GLY A O 1
ATOM 1537 N N . ILE A 1 200 ? -18.709 28.141 -26.635 1.00 7.80 201 ILE A N 1
ATOM 1538 C CA . ILE A 1 200 ? -17.638 27.775 -25.729 1.00 8.94 201 ILE A CA 1
ATOM 1539 C C . ILE A 1 200 ? -17.874 26.427 -25.049 1.00 8.42 201 ILE A C 1
ATOM 1540 O O . ILE A 1 200 ? -17.037 26.006 -24.236 1.00 9.66 201 ILE A O 1
ATOM 1545 N N . GLY A 1 201 ? -18.968 25.762 -25.339 1.00 8.05 202 GLY A N 1
ATOM 1546 C CA . GLY A 1 201 ? -19.208 24.448 -24.746 1.00 8.92 202 GLY A CA 1
ATOM 1547 C C . GLY A 1 201 ? -20.610 23.992 -24.967 1.00 7.49 202 GLY A C 1
ATOM 1548 O O . GLY A 1 201 ? -21.296 24.495 -25.876 1.00 8.78 202 GLY A O 1
ATOM 1549 N N . VAL A 1 202 ? -21.019 23.032 -24.146 1.00 7.88 203 VAL A N 1
ATOM 1550 C CA . VAL A 1 202 ? -22.284 22.380 -24.228 1.00 7.51 203 VAL A CA 1
ATOM 1551 C C . VAL A 1 202 ? -22.751 22.136 -22.810 1.00 7.64 203 VAL A C 1
ATOM 1552 O O . VAL A 1 202 ? -21.960 21.798 -21.946 1.00 8.43 203 VAL A O 1
ATOM 1556 N N . ILE A 1 203 ? -24.071 22.237 -22.628 1.00 6.91 204 ILE A N 1
ATOM 1557 C CA . ILE A 1 203 ? -24.741 21.718 -21.430 1.00 7.34 204 ILE A CA 1
ATOM 1558 C C . ILE A 1 203 ? -25.483 20.497 -21.937 1.00 6.74 204 ILE A C 1
ATOM 1559 O O . ILE A 1 203 ? -26.397 20.618 -22.739 1.00 8.12 204 ILE A O 1
ATOM 1564 N N . SER A 1 204 ? -24.957 19.325 -21.542 1.00 8.17 205 SER A N 1
ATOM 1565 C CA . SER A 1 204 ? -25.097 18.107 -22.274 1.00 9.03 205 SER A CA 1
ATOM 1566 C C . SER A 1 204 ? -25.889 17.011 -21.562 1.00 8.14 205 SER A C 1
ATOM 1567 O O . SER A 1 204 ? -25.637 16.734 -20.378 1.00 9.19 205 SER A O 1
ATOM 1570 N N . VAL A 1 205 ? -26.746 16.371 -22.319 1.00 7.76 206 VAL A N 1
ATOM 1571 C CA . VAL A 1 205 ? -27.374 15.086 -21.932 1.00 8.01 206 VAL A CA 1
ATOM 1572 C C . VAL A 1 205 ? -26.446 13.936 -22.143 1.00 7.66 206 VAL A C 1
ATOM 1573 O O . VAL A 1 205 ? -26.293 13.075 -21.278 1.00 7.88 206 VAL A O 1
ATOM 1577 N N . LEU A 1 206 ? -25.831 13.886 -23.310 1.00 7.45 207 LEU A N 1
ATOM 1578 C CA . LEU A 1 206 ? -24.931 12.840 -23.722 1.00 7.87 207 LEU A CA 1
ATOM 1579 C C . LEU A 1 206 ? -23.806 12.620 -22.761 1.00 7.27 207 LEU A C 1
ATOM 1580 O O . LEU A 1 206 ? -23.344 11.479 -22.566 1.00 8.10 207 LEU A O 1
ATOM 1585 N N . ALA A 1 207 ? -23.338 13.663 -22.130 1.00 7.66 208 ALA A N 1
ATOM 1586 C CA . ALA A 1 207 ? -22.253 13.578 -21.147 1.00 7.75 208 ALA A CA 1
ATOM 1587 C C . ALA A 1 207 ? -22.634 12.728 -19.938 1.00 7.16 208 ALA A C 1
ATOM 1588 O O . ALA A 1 207 ? -21.747 12.320 -19.210 1.00 8.73 208 ALA A O 1
ATOM 1590 N N . ASN A 1 208 ? -23.905 12.447 -19.709 1.00 7.78 209 ASN A N 1
ATOM 1591 C CA . ASN A 1 208 ? -24.305 11.531 -18.653 1.00 7.60 209 ASN A CA 1
ATOM 1592 C C . ASN A 1 208 ? -23.838 10.136 -18.883 1.00 8.77 209 ASN A C 1
ATOM 1593 O O . ASN A 1 208 ? -23.718 9.360 -17.916 1.00 9.90 209 ASN A O 1
ATOM 1598 N N . VAL A 1 209 ? -23.614 9.751 -20.155 1.00 8.10 210 VAL A N 1
ATOM 1599 C CA . VAL A 1 209 ? -23.182 8.399 -20.493 1.00 9.07 210 VAL A CA 1
ATOM 1600 C C . VAL A 1 209 ? -21.761 8.351 -21.067 1.00 8.72 210 VAL A C 1
ATOM 1601 O O . VAL A 1 209 ? -21.125 7.335 -20.826 1.00 9.79 210 VAL A O 1
ATOM 1605 N N . ILE A 1 210 ? -21.298 9.376 -21.766 1.00 8.00 211 ILE A N 1
ATOM 1606 C CA . ILE A 1 210 ? -19.972 9.408 -22.335 1.00 9.14 211 ILE A CA 1
ATOM 1607 C C . ILE A 1 210 ? -19.276 10.719 -22.001 1.00 8.38 211 ILE A C 1
ATOM 1608 O O . ILE A 1 210 ? -18.901 11.482 -22.878 1.00 9.23 211 ILE A O 1
ATOM 1613 N N . PRO A 1 211 ? -19.067 10.978 -20.722 1.00 8.41 212 PRO A N 1
ATOM 1614 C CA . PRO A 1 211 ? -18.554 12.296 -20.323 1.00 8.27 212 PRO A CA 1
ATOM 1615 C C . PRO A 1 211 ? -17.200 12.624 -20.956 1.00 8.96 212 PRO A C 1
ATOM 1616 O O . PRO A 1 211 ? -16.957 13.767 -21.331 1.00 9.65 212 PRO A O 1
ATOM 1620 N N . GLU A 1 212 ? -16.290 11.672 -21.017 1.00 9.74 213 GLU A N 1
ATOM 1621 C CA . GLU A 1 212 ? -14.998 11.947 -21.528 1.00 10.97 213 GLU A CA 1
ATOM 1622 C C . GLU A 1 212 ? -15.048 12.298 -23.007 1.00 9.98 213 GLU A C 1
ATOM 1623 O O . GLU A 1 212 ? -14.351 13.222 -23.451 1.00 11.09 213 GLU A O 1
ATOM 1629 N N . ASP A 1 213 ? -15.862 11.616 -23.774 1.00 10.08 214 ASP A N 1
ATOM 1630 C CA . ASP A 1 213 ? -15.978 11.915 -25.179 1.00 9.78 214 ASP A CA 1
ATOM 1631 C C . ASP A 1 213 ? -16.544 13.334 -25.409 1.00 9.67 214 ASP A C 1
ATOM 1632 O O . ASP A 1 213 ? -16.104 13.993 -26.348 1.00 10.46 214 ASP A O 1
ATOM 1637 N N . VAL A 1 214 ? -17.511 13.756 -24.624 1.00 8.63 215 VAL A N 1
ATOM 1638 C CA . VAL A 1 214 ? -18.088 15.065 -24.835 1.00 8.81 215 VAL A CA 1
ATOM 1639 C C . VAL A 1 214 ? -17.032 16.126 -24.478 1.00 9.49 215 VAL A C 1
ATOM 1640 O O . VAL A 1 214 ? -16.883 17.150 -25.183 1.00 9.53 215 VAL A O 1
ATOM 1644 N N . HIS A 1 215 ? -16.329 15.922 -23.360 1.00 9.16 216 HIS A N 1
ATOM 1645 C CA . HIS A 1 215 ? -15.257 16.831 -22.996 1.00 9.24 216 HIS A CA 1
ATOM 1646 C C . HIS A 1 215 ? -14.219 16.898 -24.116 1.00 9.97 216 HIS A C 1
ATOM 1647 O O . HIS A 1 215 ? -13.797 18.009 -24.502 1.00 11.02 216 HIS A O 1
ATOM 1654 N N . ASN A 1 216 ? -13.817 15.764 -24.622 1.00 9.99 217 ASN A N 1
ATOM 1655 C CA . ASN A 1 216 ? -12.809 15.754 -25.677 1.00 11.16 217 ASN A CA 1
ATOM 1656 C C . ASN A 1 216 ? -13.248 16.401 -26.929 1.00 10.95 217 ASN A C 1
ATOM 1657 O O . ASN A 1 216 ? -12.460 17.129 -27.572 1.00 12.04 217 ASN A O 1
ATOM 1662 N N . MET A 1 217 ? -14.499 16.174 -27.330 1.00 10.75 218 MET A N 1
ATOM 1663 C CA . MET A 1 217 ? -15.016 16.856 -28.491 1.00 10.64 218 MET A CA 1
ATOM 1664 C C . MET A 1 217 ? -14.846 18.385 -28.387 1.00 10.06 218 MET A C 1
ATOM 1665 O O . MET A 1 217 ? -14.374 19.016 -29.339 1.00 11.35 218 MET A O 1
ATOM 1670 N N . CYS A 1 218 ? -15.211 18.920 -27.247 1.00 9.67 219 CYS A N 1
ATOM 1671 C CA . CYS A 1 218 ? -15.140 20.340 -27.092 1.00 10.06 219 CYS A CA 1
ATOM 1672 C C . CYS A 1 218 ? -13.688 20.793 -27.054 1.00 11.63 219 CYS A C 1
ATOM 1673 O O . CYS A 1 218 ? -13.325 21.830 -27.632 1.00 12.47 219 CYS A O 1
ATOM 1676 N N . GLU A 1 219 ? -12.855 20.123 -26.271 1.00 11.37 220 GLU A N 1
ATOM 1677 C CA . GLU A 1 219 ? -11.472 20.510 -26.126 1.00 12.57 220 GLU A CA 1
ATOM 1678 C C . GLU A 1 219 ? -10.745 20.504 -27.448 1.00 12.42 220 GLU A C 1
ATOM 1679 O O . GLU A 1 219 ? -9.982 21.409 -27.720 1.00 13.95 220 GLU A O 1
ATOM 1685 N N . LEU A 1 220 ? -10.950 19.447 -28.208 1.00 11.70 221 LEU A N 1
ATOM 1686 C CA . LEU A 1 220 ? -10.307 19.332 -29.465 1.00 12.20 221 LEU A CA 1
ATOM 1687 C C . LEU A 1 220 ? -10.726 20.487 -30.338 1.00 12.92 221 LEU A C 1
ATOM 1688 O O . LEU A 1 220 ? -9.871 21.122 -30.955 1.00 14.31 221 LEU A O 1
ATOM 1693 N N . TYR A 1 221 ? -12.017 20.771 -30.487 1.00 11.42 222 TYR A N 1
ATOM 1694 C CA . TYR A 1 221 ? -12.420 21.836 -31.372 1.00 12.61 222 TYR A CA 1
ATOM 1695 C C . TYR A 1 221 ? -11.831 23.186 -30.933 1.00 12.54 222 TYR A C 1
ATOM 1696 O O . TYR A 1 221 ? -11.325 23.936 -31.728 1.00 14.60 222 TYR A O 1
ATOM 1705 N N . LEU A 1 222 ? -11.952 23.484 -29.651 1.00 12.74 223 LEU A N 1
ATOM 1706 C CA . LEU A 1 222 ? -11.558 24.774 -29.104 1.00 14.45 223 LEU A CA 1
ATOM 1707 C C . LEU A 1 222 ? -10.081 24.952 -29.215 1.00 16.07 223 LEU A C 1
ATOM 1708 O O . LEU A 1 222 ? -9.632 26.094 -29.178 1.00 18.89 223 LEU A O 1
ATOM 1713 N N . ASN A 1 223 ? -9.284 23.879 -29.337 1.00 15.65 224 ASN A N 1
ATOM 1714 C CA . ASN A 1 223 ? -7.854 23.895 -29.518 1.00 18.38 224 ASN A CA 1
ATOM 1715 C C . ASN A 1 223 ? -7.464 23.771 -30.972 1.00 19.27 224 ASN A C 1
ATOM 1716 O O . ASN A 1 223 ? -6.307 23.695 -31.316 1.00 22.86 224 ASN A O 1
ATOM 1721 N N . GLY A 1 224 ? -8.427 23.878 -31.857 1.00 17.92 225 GLY A N 1
ATOM 1722 C CA . GLY A 1 224 ? -8.142 23.859 -33.281 1.00 18.24 225 GLY A CA 1
ATOM 1723 C C . GLY A 1 224 ? -8.088 22.542 -34.000 1.00 16.93 225 GLY A C 1
ATOM 1724 O O . GLY A 1 224 ? -7.854 22.533 -35.206 1.00 19.40 225 GLY A O 1
ATOM 1725 N N . LYS A 1 225 ? -8.244 21.420 -33.256 1.00 16.35 226 LYS A N 1
ATOM 1726 C CA . LYS A 1 225 ? -8.261 20.091 -33.809 1.00 15.79 226 LYS A CA 1
ATOM 1727 C C . LYS A 1 225 ? -9.653 19.707 -34.281 1.00 15.03 226 LYS A C 1
ATOM 1728 O O . LYS A 1 225 ? -10.363 18.883 -33.731 1.00 14.43 226 LYS A O 1
ATOM 1732 N N . VAL A 1 226 ? -10.110 20.500 -35.258 1.00 14.37 227 VAL A N 1
ATOM 1733 C CA . VAL A 1 226 ? -11.536 20.558 -35.582 1.00 14.29 227 VAL A CA 1
ATOM 1734 C C . VAL A 1 226 ? -11.980 19.230 -36.242 1.00 12.97 227 VAL A C 1
ATOM 1735 O O . VAL A 1 226 ? -13.119 18.823 -36.069 1.00 14.12 227 VAL A O 1
ATOM 1739 N N . ASN A 1 227 ? -11.108 18.620 -37.053 1.00 12.83 228 ASN A N 1
ATOM 1740 C CA . ASN A 1 227 ? -11.464 17.391 -37.682 1.00 12.57 228 ASN A CA 1
ATOM 1741 C C . ASN A 1 227 ? -11.562 16.238 -36.680 1.00 12.17 228 ASN A C 1
ATOM 1742 O O . ASN A 1 227 ? -12.446 15.394 -36.789 1.00 12.71 228 ASN A O 1
ATOM 1747 N N . GLU A 1 228 ? -10.668 16.187 -35.742 1.00 13.28 229 GLU A N 1
ATOM 1748 C CA A GLU A 1 228 ? -10.664 15.236 -34.650 0.50 12.98 229 GLU A CA 1
ATOM 1749 C CA B GLU A 1 228 ? -10.778 15.165 -34.716 0.50 11.64 229 GLU A CA 1
ATOM 1750 C C . GLU A 1 228 ? -11.983 15.369 -33.861 1.00 11.33 229 GLU A C 1
ATOM 1751 O O . GLU A 1 228 ? -12.618 14.408 -33.487 1.00 11.82 229 GLU A O 1
ATOM 1762 N N . ALA A 1 229 ? -12.350 16.603 -33.613 1.00 10.90 230 ALA A N 1
ATOM 1763 C CA . ALA A 1 229 ? -13.587 16.905 -32.850 1.00 10.66 230 ALA A CA 1
ATOM 1764 C C . ALA A 1 229 ? -14.827 16.391 -33.619 1.00 9.45 230 ALA A C 1
ATOM 1765 O O . ALA A 1 229 ? -15.734 15.769 -33.090 1.00 9.88 230 ALA A O 1
ATOM 1767 N N . LEU A 1 230 ? -14.823 16.739 -34.931 1.00 9.67 231 LEU A N 1
ATOM 1768 C CA . LEU A 1 230 ? -15.922 16.353 -35.774 1.00 9.51 231 LEU A CA 1
ATOM 1769 C C . LEU A 1 230 ? -16.134 14.854 -35.821 1.00 9.98 231 LEU A C 1
ATOM 1770 O O . LEU A 1 230 ? -17.249 14.344 -35.794 1.00 9.93 231 LEU A O 1
ATOM 1775 N N . LYS A 1 231 ? -15.027 14.090 -35.825 1.00 10.12 232 LYS A N 1
ATOM 1776 C CA . LYS A 1 231 ? -15.152 12.659 -35.819 1.00 10.19 232 LYS A CA 1
ATOM 1777 C C . LYS A 1 231 ? -15.934 12.163 -34.606 1.00 9.00 232 LYS A C 1
ATOM 1778 O O . LYS A 1 231 ? -16.745 11.254 -34.750 1.00 10.22 232 LYS A O 1
ATOM 1784 N N . ILE A 1 232 ? -15.659 12.728 -33.447 1.00 9.93 233 ILE A N 1
ATOM 1785 C CA . ILE A 1 232 ? -16.384 12.291 -32.246 1.00 9.41 233 ILE A CA 1
ATOM 1786 C C . ILE A 1 232 ? -17.861 12.647 -32.402 1.00 9.54 233 ILE A C 1
ATOM 1787 O O . ILE A 1 232 ? -18.730 11.834 -32.045 1.00 10.03 233 ILE A O 1
ATOM 1792 N N . GLN A 1 233 ? -18.177 13.849 -32.874 1.00 8.93 234 GLN A N 1
ATOM 1793 C CA . GLN A 1 233 ? -19.554 14.237 -33.129 1.00 9.05 234 GLN A CA 1
ATOM 1794 C C . GLN A 1 233 ? -20.239 13.241 -34.034 1.00 9.37 234 GLN A C 1
ATOM 1795 O O . GLN A 1 233 ? -21.372 12.777 -33.754 1.00 11.28 234 GLN A O 1
ATOM 1801 N N . LEU A 1 234 ? -19.629 12.924 -35.173 1.00 9.39 235 LEU A N 1
ATOM 1802 C CA . LEU A 1 234 ? -20.307 12.044 -36.091 1.00 9.76 235 LEU A CA 1
ATOM 1803 C C . LEU A 1 234 ? -20.396 10.602 -35.624 1.00 9.80 235 LEU A C 1
ATOM 1804 O O . LEU A 1 234 ? -21.413 9.951 -35.818 1.00 10.66 235 LEU A O 1
ATOM 1809 N N . ASP A 1 235 ? -19.365 10.102 -34.969 1.00 10.22 236 ASP A N 1
ATOM 1810 C CA . ASP A 1 235 ? -19.383 8.747 -34.479 1.00 10.39 236 ASP A CA 1
ATOM 1811 C C . ASP A 1 235 ? -20.419 8.554 -33.387 1.00 10.03 236 ASP A C 1
ATOM 1812 O O . ASP A 1 235 ? -20.905 7.429 -33.257 1.00 11.89 236 ASP A O 1
ATOM 1817 N N . SER A 1 236 ? -20.693 9.568 -32.583 1.00 9.37 237 SER A N 1
ATOM 1818 C CA . SER A 1 236 ? -21.674 9.503 -31.520 1.00 9.57 237 SER A CA 1
ATOM 1819 C C . SER A 1 236 ? -23.052 9.992 -31.918 1.00 9.22 237 SER A C 1
ATOM 1820 O O . SER A 1 236 ? -23.942 9.982 -31.096 1.00 9.64 237 SER A O 1
ATOM 1823 N N . LEU A 1 237 ? -23.228 10.394 -33.171 1.00 9.26 238 LEU A N 1
ATOM 1824 C CA . LEU A 1 237 ? -24.498 10.987 -33.573 1.00 9.12 238 LEU A CA 1
ATOM 1825 C C . LEU A 1 237 ? -25.683 10.081 -33.468 1.00 9.83 238 LEU A C 1
ATOM 1826 O O . LEU A 1 237 ? -26.740 10.513 -33.016 1.00 9.75 238 LEU A O 1
ATOM 1831 N N . ALA A 1 238 ? -25.582 8.829 -33.880 1.00 10.56 239 ALA A N 1
ATOM 1832 C CA . ALA A 1 238 ? -26.730 7.965 -33.832 1.00 10.69 239 ALA A CA 1
ATOM 1833 C C . ALA A 1 238 ? -27.119 7.723 -32.375 1.00 10.24 239 ALA A C 1
ATOM 1834 O O . ALA A 1 238 ? -28.325 7.663 -32.070 1.00 10.53 239 ALA A O 1
ATOM 1836 N N . LEU A 1 239 ? -26.154 7.570 -31.478 1.00 9.68 240 LEU A N 1
ATOM 1837 C CA . LEU A 1 239 ? -26.482 7.435 -30.047 1.00 9.74 240 LEU A CA 1
ATOM 1838 C C . LEU A 1 239 ? -27.124 8.690 -29.528 1.00 8.63 240 LEU A C 1
ATOM 1839 O O . LEU A 1 239 ? -28.098 8.653 -28.804 1.00 8.74 240 LEU A O 1
ATOM 1844 N N . THR A 1 240 ? -26.573 9.833 -29.903 1.00 8.80 241 THR A N 1
ATOM 1845 C CA . THR A 1 240 ? -27.095 11.110 -29.504 1.00 9.58 241 THR A CA 1
ATOM 1846 C C . THR A 1 240 ? -28.569 11.237 -29.891 1.00 9.05 241 THR A C 1
ATOM 1847 O O . THR A 1 240 ? -29.428 11.615 -29.085 1.00 10.94 241 THR A O 1
ATOM 1851 N N . ASN A 1 241 ? -28.874 10.928 -31.127 1.00 9.09 242 ASN A N 1
ATOM 1852 C CA . ASN A 1 241 ? -30.207 11.006 -31.600 1.00 9.34 242 ASN A CA 1
ATOM 1853 C C . ASN A 1 241 ? -31.130 10.020 -30.870 1.00 9.54 242 ASN A C 1
ATOM 1854 O O . ASN A 1 241 ? -32.271 10.314 -30.556 1.00 10.49 242 ASN A O 1
ATOM 1859 N N . ALA A 1 242 ? -30.616 8.852 -30.565 1.00 9.04 243 ALA A N 1
ATOM 1860 C CA . ALA A 1 242 ? -31.361 7.852 -29.772 1.00 9.91 243 ALA A CA 1
ATOM 1861 C C . ALA A 1 242 ? -31.732 8.382 -28.393 1.00 9.48 243 ALA A C 1
ATOM 1862 O O . ALA A 1 242 ? -32.772 8.015 -27.857 1.00 10.64 243 ALA A O 1
ATOM 1864 N N . LEU A 1 243 ? -30.874 9.234 -27.832 1.00 9.21 244 LEU A N 1
ATOM 1865 C CA . LEU A 1 243 ? -31.144 9.808 -26.543 1.00 8.62 244 LEU A CA 1
ATOM 1866 C C . LEU A 1 243 ? -32.252 10.838 -26.549 1.00 9.27 244 LEU A C 1
ATOM 1867 O O . LEU A 1 243 ? -32.665 11.264 -25.469 1.00 11.10 244 LEU A O 1
ATOM 1872 N N . PHE A 1 244 ? -32.779 11.163 -27.740 1.00 9.77 245 PHE A N 1
ATOM 1873 C CA A PHE A 1 244 ? -33.920 12.044 -27.897 0.50 8.82 245 PHE A CA 1
ATOM 1874 C CA B PHE A 1 244 ? -33.965 12.032 -27.778 0.50 10.13 245 PHE A CA 1
ATOM 1875 C C . PHE A 1 244 ? -35.067 11.404 -28.620 1.00 9.25 245 PHE A C 1
ATOM 1876 O O . PHE A 1 244 ? -36.002 12.080 -29.010 1.00 10.17 245 PHE A O 1
ATOM 1891 N N . ILE A 1 245 ? -35.045 10.087 -28.754 1.00 9.34 246 ILE A N 1
ATOM 1892 C CA . ILE A 1 245 ? -36.097 9.412 -29.480 1.00 10.24 246 ILE A CA 1
ATOM 1893 C C . ILE A 1 245 ? -37.410 9.512 -28.732 1.00 10.38 246 ILE A C 1
ATOM 1894 O O . ILE A 1 245 ? -38.481 9.429 -29.349 1.00 12.77 246 ILE A O 1
ATOM 1899 N N . GLU A 1 246 ? -37.345 9.651 -27.418 1.00 8.77 247 GLU A N 1
ATOM 1900 C CA . GLU A 1 246 ? -38.432 10.016 -26.521 1.00 9.32 247 GLU A CA 1
ATOM 1901 C C . GLU A 1 246 ? -37.947 11.174 -25.711 1.00 8.89 247 GLU A C 1
ATOM 1902 O O . GLU A 1 246 ? -36.750 11.393 -25.587 1.00 9.31 247 GLU A O 1
ATOM 1908 N N . THR A 1 247 ? -38.894 11.852 -25.075 1.00 8.85 248 THR A N 1
ATOM 1909 C CA . THR A 1 247 ? -38.606 12.980 -24.262 1.00 9.52 248 THR A CA 1
ATOM 1910 C C . THR A 1 247 ? -37.461 12.768 -23.263 1.00 8.05 248 THR A C 1
ATOM 1911 O O . THR A 1 247 ? -37.558 11.937 -22.402 1.00 8.42 248 THR A O 1
ATOM 1915 N N . ASN A 1 248 ? -36.396 13.573 -23.393 1.00 7.99 249 ASN A N 1
ATOM 1916 C CA . ASN A 1 248 ? -35.315 13.536 -22.414 1.00 7.90 249 ASN A CA 1
ATOM 1917 C C . ASN A 1 248 ? -35.861 13.952 -21.055 1.00 7.28 249 ASN A C 1
ATOM 1918 O O . ASN A 1 248 ? -36.599 14.947 -20.999 1.00 7.90 249 ASN A O 1
ATOM 1923 N N . PRO A 1 249 ? -35.505 13.271 -19.983 1.00 7.29 250 PRO A N 1
ATOM 1924 C CA . PRO A 1 249 ? -34.495 12.245 -19.784 1.00 7.74 250 PRO A CA 1
ATOM 1925 C C . PRO A 1 249 ? -34.944 10.787 -19.838 1.00 7.26 250 PRO A C 1
ATOM 1926 O O . PRO A 1 249 ? -34.265 9.923 -19.286 1.00 8.36 250 PRO A O 1
ATOM 1930 N N . ILE A 1 250 ? -36.066 10.473 -20.507 1.00 7.21 251 ILE A N 1
ATOM 1931 C CA . ILE A 1 250 ? -36.457 9.113 -20.615 1.00 7.57 251 ILE A CA 1
ATOM 1932 C C . ILE A 1 250 ? -35.359 8.238 -21.184 1.00 7.40 251 ILE A C 1
ATOM 1933 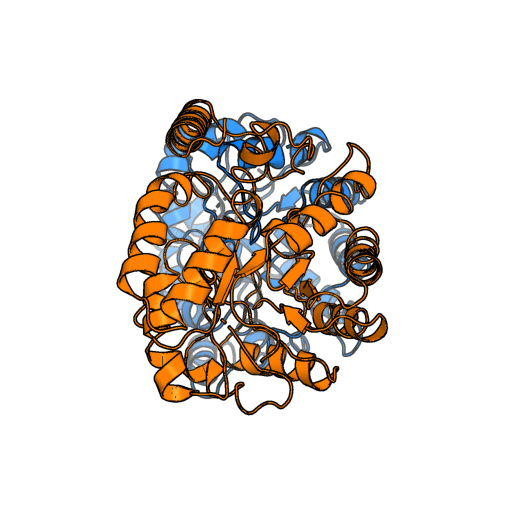O O . ILE A 1 250 ? -34.953 7.256 -20.548 1.00 8.36 251 ILE A O 1
ATOM 1938 N N . PRO A 1 251 ? -34.806 8.570 -22.355 1.00 7.73 252 PRO A N 1
ATOM 1939 C CA . PRO A 1 251 ? -33.780 7.693 -22.870 1.00 7.97 252 PRO A CA 1
ATOM 1940 C C . PRO A 1 251 ? -32.525 7.670 -22.087 1.00 7.14 252 PRO A C 1
ATOM 1941 O O . PRO A 1 251 ? -31.919 6.603 -21.915 1.00 7.94 252 PRO A O 1
ATOM 1945 N N . VAL A 1 252 ? -32.022 8.774 -21.580 1.00 7.76 253 VAL A N 1
ATOM 1946 C CA . VAL A 1 252 ? -30.722 8.763 -20.904 1.00 7.65 253 VAL A CA 1
ATOM 1947 C C . VAL A 1 252 ? -30.823 7.975 -19.619 1.00 7.84 253 VAL A C 1
ATOM 1948 O O . VAL A 1 252 ? -29.866 7.236 -19.293 1.00 8.81 253 VAL A O 1
ATOM 1952 N N . LYS A 1 253 ? -31.871 8.090 -18.832 1.00 7.85 254 LYS A N 1
ATOM 1953 C CA A LYS A 1 253 ? -31.954 7.251 -17.635 0.50 8.61 254 LYS A CA 1
ATOM 1954 C CA B LYS A 1 253 ? -31.954 7.315 -17.633 0.50 8.60 254 LYS A CA 1
ATOM 1955 C C . LYS A 1 253 ? -32.049 5.810 -17.990 1.00 9.31 254 LYS A C 1
ATOM 1956 O O . LYS A 1 253 ? -31.436 4.966 -17.350 1.00 9.79 254 LYS A O 1
ATOM 1967 N N . THR A 1 254 ? -32.846 5.507 -19.046 1.00 9.04 255 THR A N 1
ATOM 1968 C CA . THR A 1 254 ? -32.943 4.147 -19.510 1.00 9.04 255 THR A CA 1
ATOM 1969 C C . THR A 1 254 ? -31.584 3.600 -19.871 1.00 9.23 255 THR A C 1
ATOM 1970 O O . THR A 1 254 ? -31.215 2.477 -19.540 1.00 10.01 255 THR A O 1
ATOM 1974 N N . ALA A 1 255 ? -30.794 4.394 -20.614 1.00 8.81 256 ALA A N 1
ATOM 1975 C CA . ALA A 1 255 ? -29.469 4.031 -21.055 1.00 8.65 256 ALA A CA 1
ATOM 1976 C C . ALA A 1 255 ? -28.539 3.782 -19.902 1.00 8.45 256 ALA A C 1
ATOM 1977 O O . ALA A 1 255 ? -27.817 2.822 -19.837 1.00 9.84 256 ALA A O 1
ATOM 1979 N N . MET A 1 256 ? -28.552 4.656 -18.911 1.00 8.86 257 MET A N 1
ATOM 1980 C CA . MET A 1 256 ? -27.691 4.507 -17.749 1.00 9.18 257 MET A CA 1
ATOM 1981 C C . MET A 1 256 ? -28.004 3.237 -17.013 1.00 10.03 257 MET A C 1
ATOM 1982 O O . MET A 1 256 ? -27.112 2.486 -16.603 1.00 10.80 257 MET A O 1
ATOM 1987 N N . ASN A 1 257 ? -29.275 2.878 -16.903 1.00 9.56 258 ASN A N 1
ATOM 1988 C CA . ASN A 1 257 ? -29.665 1.578 -16.314 1.00 9.96 258 ASN A CA 1
ATOM 1989 C C . ASN A 1 257 ? -29.232 0.404 -17.187 1.00 10.40 258 ASN A C 1
ATOM 1990 O O . ASN A 1 257 ? -28.780 -0.604 -16.660 1.00 12.07 258 ASN A O 1
ATOM 1995 N N . LEU A 1 258 ? -29.311 0.500 -18.514 1.00 10.52 259 LEU A N 1
ATOM 1996 C CA . LEU A 1 258 ? -28.812 -0.531 -19.377 1.00 11.62 259 LEU A CA 1
ATOM 1997 C C . LEU A 1 258 ? -27.332 -0.715 -19.234 1.00 12.06 259 LEU A C 1
ATOM 1998 O O . LEU A 1 258 ? -26.806 -1.820 -19.493 1.00 13.74 259 LEU A O 1
ATOM 2003 N N . MET A 1 259 ? -26.619 0.346 -18.894 1.00 11.27 260 MET A N 1
ATOM 2004 C CA . MET A 1 259 ? -25.199 0.352 -18.620 1.00 11.66 260 MET A CA 1
ATOM 2005 C C . MET A 1 259 ? -24.867 -0.031 -17.201 1.00 12.65 260 MET A C 1
ATOM 2006 O O . MET A 1 259 ? -23.715 0.160 -16.742 1.00 13.79 260 MET A O 1
ATOM 2011 N N . ASN A 1 260 ? -25.834 -0.598 -16.489 1.00 11.95 261 ASN A N 1
ATOM 2012 C CA A ASN A 1 260 ? -25.584 -1.070 -15.105 0.40 11.93 261 ASN A CA 1
ATOM 2013 C CA B ASN A 1 260 ? -25.662 -1.083 -15.121 0.60 13.36 261 ASN A CA 1
ATOM 2014 C C . ASN A 1 260 ? -25.296 -0.026 -14.070 1.00 12.79 261 ASN A C 1
ATOM 2015 O O . ASN A 1 260 ? -24.728 -0.329 -13.058 1.00 15.12 261 ASN A O 1
ATOM 2024 N N . MET A 1 261 ? -25.775 1.188 -14.268 1.00 11.51 262 MET A N 1
ATOM 2025 C CA . MET A 1 261 ? -25.474 2.274 -13.348 1.00 11.96 262 MET A CA 1
ATOM 2026 C C . MET A 1 261 ? -26.478 2.385 -12.230 1.00 11.72 262 MET A C 1
ATOM 2027 O O . MET A 1 261 ? -26.236 3.173 -11.291 1.00 13.02 262 MET A O 1
ATOM 2032 N N . LYS A 1 262 ? -27.615 1.694 -12.312 1.00 11.85 263 LYS A N 1
ATOM 2033 C CA . LYS A 1 262 ? -28.577 1.648 -11.205 1.00 12.20 263 LYS A CA 1
ATOM 2034 C C . LYS A 1 262 ? -28.975 3.034 -10.709 1.00 11.79 263 LYS A C 1
ATOM 2035 O O . LYS A 1 262 ? -28.820 3.324 -9.524 1.00 12.94 263 LYS A O 1
ATOM 2041 N N . VAL A 1 263 ? -29.562 3.798 -11.593 1.00 10.31 264 VAL A N 1
ATOM 2042 C CA . VAL A 1 263 ? -29.981 5.149 -11.337 1.00 10.28 264 VAL A CA 1
ATOM 2043 C C . VAL A 1 263 ? -31.475 5.353 -11.092 1.00 10.14 264 VAL A C 1
ATOM 2044 O O . VAL A 1 263 ? -31.932 6.453 -10.957 1.00 11.19 264 VAL A O 1
ATOM 2048 N N . GLY A 1 264 ? -32.212 4.240 -10.958 1.00 11.12 265 GLY A N 1
ATOM 2049 C CA . GLY A 1 264 ? -33.604 4.283 -10.567 1.00 11.45 265 GLY A CA 1
ATOM 2050 C C . GLY A 1 264 ? -34.545 4.597 -11.692 1.00 10.65 265 GLY A C 1
ATOM 2051 O O . GLY A 1 264 ? -34.176 4.589 -12.868 1.00 12.06 265 GLY A O 1
ATOM 2052 N N . ASP A 1 265 ? -35.781 4.845 -11.316 1.00 10.99 266 ASP A N 1
ATOM 2053 C CA . ASP A 1 265 ? -36.867 5.053 -12.247 1.00 10.21 266 ASP A CA 1
ATOM 2054 C C . ASP A 1 265 ? -37.193 6.529 -12.422 1.00 10.26 266 ASP A C 1
ATOM 2055 O O . ASP A 1 265 ? -36.847 7.359 -11.648 1.00 13.45 266 ASP A O 1
ATOM 2060 N N . LEU A 1 266 ? -37.826 6.812 -13.533 1.00 9.89 267 LEU A N 1
ATOM 2061 C CA . LEU A 1 266 ? -38.364 8.113 -13.851 1.00 9.92 267 LEU A CA 1
ATOM 2062 C C . LEU A 1 266 ? -39.592 8.455 -13.046 1.00 10.42 267 LEU A C 1
ATOM 2063 O O . LEU A 1 266 ? -40.362 7.532 -12.727 1.00 12.62 267 LEU A O 1
ATOM 2068 N N . ARG A 1 267 ? -39.853 9.710 -12.792 1.00 9.47 268 ARG A N 1
ATOM 2069 C CA . ARG A 1 267 ? -41.088 10.136 -12.100 1.00 8.97 268 ARG A CA 1
ATOM 2070 C C . ARG A 1 267 ? -42.136 10.570 -13.147 1.00 8.61 268 ARG A C 1
ATOM 2071 O O . ARG A 1 267 ? -41.842 11.293 -14.108 1.00 8.96 268 ARG A O 1
ATOM 2079 N N . LEU A 1 268 ? -43.373 10.183 -12.907 1.00 9.24 269 LEU A N 1
ATOM 2080 C CA . LEU A 1 268 ? -44.462 10.590 -13.788 1.00 9.03 269 LEU A CA 1
ATOM 2081 C C . LEU A 1 268 ? -44.535 12.151 -13.834 1.00 9.33 269 LEU A C 1
ATOM 2082 O O . LEU A 1 268 ? -44.358 12.836 -12.843 1.00 9.79 269 LEU A O 1
ATOM 2087 N N . PRO A 1 269 ? -44.731 12.722 -15.045 1.00 7.96 270 PRO A N 1
ATOM 2088 C CA . PRO A 1 269 ? -45.366 12.049 -16.181 1.00 8.18 270 PRO A CA 1
ATOM 2089 C C . PRO A 1 269 ? -44.421 11.327 -17.135 1.00 7.92 270 PRO A C 1
ATOM 2090 O O . PRO A 1 269 ? -44.885 10.774 -18.091 1.00 9.28 270 PRO A O 1
ATOM 2094 N N . LEU A 1 270 ? -43.125 11.298 -16.826 1.00 8.35 271 LEU A N 1
ATOM 2095 C CA . LEU A 1 270 ? -42.184 10.501 -17.578 1.00 8.48 271 LEU A CA 1
ATOM 2096 C C . LEU A 1 270 ? -42.383 9.043 -17.229 1.00 8.95 271 LEU A C 1
ATOM 2097 O O . LEU A 1 270 ? -42.848 8.734 -16.161 1.00 11.43 271 LEU A O 1
ATOM 2102 N N . CYS A 1 271 ? -42.049 8.158 -18.175 1.00 9.94 272 CYS A N 1
ATOM 2103 C CA . CYS A 1 271 ? -42.275 6.746 -18.007 1.00 9.73 272 CYS A CA 1
ATOM 2104 C C . CYS A 1 271 ? -41.350 5.980 -18.899 1.00 9.53 272 CYS A C 1
ATOM 2105 O O . CYS A 1 271 ? -40.617 6.543 -19.708 1.00 11.30 272 CYS A O 1
ATOM 2108 N N . GLU A 1 272 ? -41.443 4.683 -18.846 1.00 10.46 273 GLU A N 1
ATOM 2109 C CA A GLU A 1 272 ? -40.689 3.740 -19.601 0.50 11.64 273 GLU A CA 1
ATOM 2110 C CA B GLU A 1 272 ? -40.555 3.839 -19.608 0.50 11.18 273 GLU A CA 1
ATOM 2111 C C . GLU A 1 272 ? -40.868 3.938 -21.092 1.00 9.66 273 GLU A C 1
ATOM 2112 O O . GLU A 1 272 ? -41.984 4.254 -21.574 1.00 10.42 273 GLU A O 1
ATOM 2120 N N . MET A 1 273 ? -39.825 3.685 -21.861 1.00 10.07 274 MET A N 1
ATOM 2121 C CA . MET A 1 273 ? -39.882 3.701 -23.281 1.00 9.96 274 MET A CA 1
ATOM 2122 C C . MET A 1 273 ? -40.787 2.641 -23.868 1.00 10.26 274 MET A C 1
ATOM 2123 O O . MET A 1 273 ? -41.030 1.583 -23.271 1.00 11.90 274 MET A O 1
ATOM 2128 N N . ASN A 1 274 ? -41.271 2.869 -25.097 1.00 10.91 275 ASN A N 1
ATOM 2129 C CA . ASN A 1 274 ? -41.964 1.838 -25.829 1.00 10.56 275 ASN A CA 1
ATOM 2130 C C . ASN A 1 274 ? -40.960 0.849 -26.418 1.00 10.61 275 ASN A C 1
ATOM 2131 O O . ASN A 1 274 ? -39.746 1.044 -26.369 1.00 11.31 275 ASN A O 1
ATOM 2136 N N . GLU A 1 275 ? -41.470 -0.282 -26.895 1.00 11.39 276 GLU A N 1
ATOM 2137 C CA . GLU A 1 275 ? -40.628 -1.355 -27.354 1.00 11.28 276 GLU A CA 1
ATOM 2138 C C . GLU A 1 275 ? -39.719 -0.977 -28.480 1.00 12.17 276 GLU A C 1
ATOM 2139 O O . GLU A 1 275 ? -38.497 -1.306 -28.470 1.00 12.53 276 GLU A O 1
ATOM 2145 N N . ASN A 1 276 ? -40.272 -0.375 -29.502 1.00 13.08 277 ASN A N 1
ATOM 2146 C CA . ASN A 1 276 ? -39.443 -0.067 -30.660 1.00 14.30 277 ASN A CA 1
ATOM 2147 C C . ASN A 1 276 ? -38.357 0.919 -30.312 1.00 12.96 277 ASN A C 1
ATOM 2148 O O . ASN A 1 276 ? -37.211 0.769 -30.805 1.00 13.81 277 ASN A O 1
ATOM 2153 N N . ASN A 1 277 ? -38.698 1.930 -29.513 1.00 11.78 278 ASN A N 1
ATOM 2154 C CA . ASN A 1 277 ? -37.695 2.900 -29.199 1.00 10.71 278 ASN A CA 1
ATOM 2155 C C . ASN A 1 277 ? -36.630 2.361 -28.297 1.00 11.17 278 ASN A C 1
ATOM 2156 O O . ASN A 1 277 ? -35.443 2.723 -28.404 1.00 11.38 278 ASN A O 1
ATOM 2161 N N . LEU A 1 278 ? -37.011 1.508 -27.336 1.00 11.14 279 LEU A N 1
ATOM 2162 C CA . LEU A 1 278 ? -36.001 0.843 -26.530 1.00 10.58 279 LEU A CA 1
ATOM 2163 C C . LEU A 1 278 ? -35.022 0.062 -27.364 1.00 11.22 279 LEU A C 1
ATOM 2164 O O . LEU A 1 278 ? -33.830 0.081 -27.109 1.00 11.80 279 LEU A O 1
ATOM 2169 N N A GLU A 1 279 ? -35.558 -0.613 -28.353 0.50 10.41 280 GLU A N 1
ATOM 2170 N N B GLU A 1 279 ? -35.513 -0.675 -28.352 0.50 12.44 280 GLU A N 1
ATOM 2171 C CA A GLU A 1 279 ? -34.701 -1.342 -29.232 0.50 11.93 280 GLU A CA 1
ATOM 2172 C CA B GLU A 1 279 ? -34.593 -1.433 -29.206 0.50 14.56 280 GLU A CA 1
ATOM 2173 C C A GLU A 1 279 ? -33.695 -0.494 -29.929 0.50 11.59 280 GLU A C 1
ATOM 2174 C C B GLU A 1 279 ? -33.694 -0.572 -30.109 0.50 13.95 280 GLU A C 1
ATOM 2175 O O A GLU A 1 279 ? -32.533 -0.839 -29.940 0.50 10.42 280 GLU A O 1
ATOM 2176 O O B GLU A 1 279 ? -32.569 -0.973 -30.413 0.50 14.38 280 GLU A O 1
ATOM 2187 N N . ILE A 1 280 ? -34.121 0.628 -30.482 1.00 11.75 281 ILE A N 1
ATOM 2188 C CA . ILE A 1 280 ? -33.211 1.554 -31.160 1.00 11.54 281 ILE A CA 1
ATOM 2189 C C . ILE A 1 280 ? -32.127 2.018 -30.183 1.00 11.26 281 ILE A C 1
ATOM 2190 O O . ILE A 1 280 ? -30.970 2.077 -30.560 1.00 11.81 281 ILE A O 1
ATOM 2195 N N . LEU A 1 281 ? -32.528 2.391 -28.964 1.00 9.86 282 LEU A N 1
ATOM 2196 C CA . LEU A 1 281 ? -31.562 2.825 -28.012 1.00 9.69 282 LEU A CA 1
ATOM 2197 C C . LEU A 1 281 ? -30.535 1.734 -27.728 1.00 10.14 282 LEU A C 1
ATOM 2198 O O . LEU A 1 281 ? -29.341 1.953 -27.684 1.00 11.24 282 LEU A O 1
ATOM 2203 N N . LYS A 1 282 ? -31.003 0.539 -27.490 1.00 11.00 283 LYS A N 1
ATOM 2204 C CA . LYS A 1 282 ? -30.130 -0.581 -27.208 1.00 11.92 283 LYS A CA 1
ATOM 2205 C C . LYS A 1 282 ? -29.097 -0.797 -28.353 1.00 11.76 283 LYS A C 1
ATOM 2206 O O . LYS A 1 282 ? -27.913 -1.037 -28.118 1.00 12.77 283 LYS A O 1
ATOM 2212 N N . LYS A 1 283 ? -29.631 -0.758 -29.564 1.00 11.42 284 LYS A N 1
ATOM 2213 C CA . LYS A 1 283 ? -28.790 -0.900 -30.740 1.00 13.74 284 LYS A CA 1
ATOM 2214 C C . LYS A 1 283 ? -27.676 0.108 -30.715 1.00 11.84 284 LYS A C 1
ATOM 2215 O O . LYS A 1 283 ? -26.541 -0.219 -31.031 1.00 12.73 284 LYS A O 1
ATOM 2220 N N . GLU A 1 284 ? -27.967 1.356 -30.467 1.00 11.48 285 GLU A N 1
ATOM 2221 C CA . GLU A 1 284 ? -26.936 2.377 -30.506 1.00 11.10 285 GLU A CA 1
ATOM 2222 C C . GLU A 1 284 ? -25.995 2.340 -29.323 1.00 10.89 285 GLU A C 1
ATOM 2223 O O . GLU A 1 284 ? -24.815 2.602 -29.501 1.00 11.90 285 GLU A O 1
ATOM 2229 N N . LEU A 1 285 ? -26.457 1.925 -28.146 1.00 10.79 286 LEU A N 1
ATOM 2230 C CA . LEU A 1 285 ? -25.565 1.733 -27.030 1.00 10.68 286 LEU A CA 1
ATOM 2231 C C . LEU A 1 285 ? -24.585 0.614 -27.313 1.00 12.47 286 LEU A C 1
ATOM 2232 O O . LEU A 1 285 ? -23.381 0.744 -27.050 1.00 13.80 286 LEU A O 1
ATOM 2237 N N . LYS A 1 286 ? -25.079 -0.483 -27.863 1.00 12.00 287 LYS A N 1
ATOM 2238 C CA . LYS A 1 286 ? -24.204 -1.577 -28.198 1.00 13.74 287 LYS A CA 1
ATOM 2239 C C . LYS A 1 286 ? -23.202 -1.173 -29.297 1.00 15.02 287 LYS A C 1
ATOM 2240 O O . LYS A 1 286 ? -22.036 -1.529 -29.213 1.00 15.22 287 LYS A O 1
ATOM 2246 N N . ALA A 1 287 ? -23.666 -0.466 -30.322 1.00 14.49 288 ALA A N 1
ATOM 2247 C CA . ALA A 1 287 ? -22.795 -0.058 -31.418 1.00 14.73 288 ALA A CA 1
ATOM 2248 C C . ALA A 1 287 ? -21.679 0.883 -30.946 1.00 15.27 288 ALA A C 1
ATOM 2249 O O . ALA A 1 287 ? -20.583 0.867 -31.498 1.00 17.63 288 ALA A O 1
ATOM 2251 N N . TYR A 1 288 ? -21.944 1.644 -29.904 1.00 13.29 289 TYR A N 1
ATOM 2252 C CA . TYR A 1 288 ? -20.981 2.550 -29.332 1.00 13.97 289 TYR A CA 1
ATOM 2253 C C . TYR A 1 288 ? -20.179 1.847 -28.194 1.00 14.02 289 TYR A C 1
ATOM 2254 O O . TYR A 1 288 ? -19.411 2.527 -27.478 1.00 16.44 289 TYR A O 1
ATOM 2263 N N . ASN A 1 289 ? -20.341 0.529 -28.023 1.00 16.28 290 ASN A N 1
ATOM 2264 C CA . ASN A 1 289 ? -19.597 -0.218 -26.990 1.00 16.92 290 ASN A CA 1
ATOM 2265 C C . ASN A 1 289 ? -19.853 0.193 -25.565 1.00 16.22 290 ASN A C 1
ATOM 2266 O O . ASN A 1 289 ? -18.952 0.084 -24.712 1.00 19.79 290 ASN A O 1
ATOM 2271 N N . LEU A 1 290 ? -21.087 0.554 -25.266 1.00 14.73 291 LEU A N 1
ATOM 2272 C CA . LEU A 1 290 ? -21.527 0.913 -23.946 1.00 15.15 291 LEU A CA 1
ATOM 2273 C C . LEU A 1 290 ? -22.258 -0.157 -23.197 1.00 16.68 291 LEU A C 1
ATOM 2274 O O . LEU A 1 290 ? -22.468 -0.076 -21.991 1.00 18.09 291 LEU A O 1
ATOM 2279 N N . MET A 1 291 ? -22.709 -1.179 -23.922 1.00 19.15 292 MET A N 1
ATOM 2280 C CA . MET A 1 291 ? -23.335 -2.322 -23.269 1.00 19.75 292 MET A CA 1
ATOM 2281 C C . MET A 1 291 ? -23.110 -3.496 -24.197 1.00 22.06 292 MET A C 1
ATOM 2282 O O . MET A 1 291 ? -22.578 -3.333 -25.344 1.00 22.71 292 MET A O 1
ATOM 2288 N N . SER B 1 1 ? -72.943 16.122 -19.911 1.00 19.94 2 SER B N 1
ATOM 2289 C CA . SER B 1 1 ? -71.780 16.999 -20.022 1.00 16.90 2 SER B CA 1
ATOM 2290 C C . SER B 1 1 ? -71.665 17.938 -18.802 1.00 13.96 2 SER B C 1
ATOM 2291 O O . SER B 1 1 ? -72.676 18.204 -18.156 1.00 16.37 2 SER B O 1
ATOM 2294 N N . ILE B 1 2 ? -70.510 18.487 -18.516 1.00 12.94 3 ILE B N 1
ATOM 2295 C CA . ILE B 1 2 ? -70.368 19.407 -17.387 1.00 10.58 3 ILE B CA 1
ATOM 2296 C C . ILE B 1 2 ? -71.187 20.670 -17.592 1.00 10.12 3 ILE B C 1
ATOM 2297 O O . ILE B 1 2 ? -71.850 21.138 -16.684 1.00 12.93 3 ILE B O 1
ATOM 2302 N N . PHE B 1 3 ? -71.117 21.190 -18.827 1.00 9.55 4 PHE B N 1
ATOM 2303 C CA . PHE B 1 3 ? -71.879 22.349 -19.254 1.00 9.23 4 PHE B CA 1
ATOM 2304 C C . PHE B 1 3 ? -71.884 22.403 -20.758 1.00 9.33 4 PHE B C 1
ATOM 2305 O O . PHE B 1 3 ? -71.063 21.713 -21.406 1.00 9.29 4 PHE B O 1
ATOM 2313 N N . LYS B 1 4 ? -72.773 23.152 -21.329 1.00 10.17 5 LYS B N 1
ATOM 2314 C CA . LYS B 1 4 ? -72.753 23.485 -22.741 1.00 9.56 5 LYS B CA 1
ATOM 2315 C C . LYS B 1 4 ? -72.716 24.981 -22.860 1.00 9.70 5 LYS B C 1
ATOM 2316 O O . LYS B 1 4 ? -73.267 25.724 -22.020 1.00 11.16 5 LYS B O 1
ATOM 2321 N N . GLY B 1 5 ? -72.159 25.498 -23.952 1.00 9.65 6 GLY B N 1
ATOM 2322 C CA . GLY B 1 5 ? -72.149 26.946 -24.194 1.00 8.72 6 GLY B CA 1
ATOM 2323 C C . GLY B 1 5 ? -70.842 27.572 -23.789 1.00 8.73 6 GLY B C 1
ATOM 2324 O O . GLY B 1 5 ? -69.756 27.060 -24.074 1.00 9.27 6 GLY B O 1
ATOM 2325 N N . SER B 1 6 ? -70.944 28.733 -23.174 1.00 8.83 7 SER B N 1
ATOM 2326 C CA . SER B 1 6 ? -69.802 29.566 -22.877 1.00 8.83 7 SER B CA 1
ATOM 2327 C C . SER B 1 6 ? -69.336 29.388 -21.456 1.00 7.90 7 SER B C 1
ATOM 2328 O O . SER B 1 6 ? -70.037 29.817 -20.514 1.00 9.02 7 SER B O 1
ATOM 2331 N N . GLY B 1 7 ? -68.158 28.873 -21.294 1.00 8.22 8 GLY B N 1
ATOM 2332 C CA . GLY B 1 7 ? -67.477 28.791 -20.009 1.00 7.78 8 GLY B CA 1
ATOM 2333 C C . GLY B 1 7 ? -66.404 29.820 -19.917 1.00 8.33 8 GLY B C 1
ATOM 2334 O O . GLY B 1 7 ? -65.447 29.710 -20.695 1.00 11.49 8 GLY B O 1
ATOM 2335 N N . VAL B 1 8 ? -66.495 30.831 -19.096 1.00 7.75 9 VAL B N 1
ATOM 2336 C CA . VAL B 1 8 ? -65.477 31.833 -19.073 1.00 7.40 9 VAL B CA 1
ATOM 2337 C C . VAL B 1 8 ? -64.249 31.283 -18.327 1.00 7.32 9 VAL B C 1
ATOM 2338 O O . VAL B 1 8 ? -64.358 30.783 -17.208 1.00 7.88 9 VAL B O 1
ATOM 2342 N N . ALA B 1 9 ? -63.076 31.476 -18.936 1.00 7.08 10 ALA B N 1
ATOM 2343 C CA . ALA B 1 9 ? -61.791 31.244 -18.259 1.00 7.23 10 ALA B CA 1
ATOM 2344 C C . ALA B 1 9 ? -61.522 32.545 -17.552 1.00 7.74 10 ALA B C 1
ATOM 2345 O O . ALA B 1 9 ? -60.962 33.467 -18.099 1.00 7.63 10 ALA B O 1
ATOM 2347 N N . ILE B 1 10 ? -62.052 32.626 -16.312 1.00 7.47 11 ILE B N 1
ATOM 2348 C CA . ILE B 1 10 ? -62.091 33.931 -15.704 1.00 7.40 11 ILE B CA 1
ATOM 2349 C C . ILE B 1 10 ? -60.685 34.380 -15.307 1.00 7.23 11 ILE B C 1
ATOM 2350 O O . ILE B 1 10 ? -59.864 33.612 -14.794 1.00 7.77 11 ILE B O 1
ATOM 2355 N N . ILE B 1 11 ? -60.447 35.675 -15.441 1.00 7.07 12 ILE B N 1
ATOM 2356 C CA . ILE B 1 11 ? -59.240 36.273 -14.900 1.00 7.50 12 ILE B CA 1
ATOM 2357 C C . ILE B 1 11 ? -59.250 36.163 -13.393 1.00 7.59 12 ILE B C 1
ATOM 2358 O O . ILE B 1 11 ? -60.303 36.009 -12.761 1.00 8.29 12 ILE B O 1
ATOM 2363 N N . THR B 1 12 ? -58.067 36.253 -12.776 1.00 7.74 13 THR B N 1
ATOM 2364 C CA . THR B 1 12 ? -57.961 36.427 -11.321 1.00 8.06 13 THR B CA 1
ATOM 2365 C C . THR B 1 12 ? -57.596 37.872 -11.089 1.00 7.64 13 THR B C 1
ATOM 2366 O O . THR B 1 12 ? -56.459 38.246 -11.423 1.00 9.24 13 THR B O 1
ATOM 2370 N N . PRO B 1 13 ? -58.489 38.750 -10.588 1.00 7.91 14 PRO B N 1
ATOM 2371 C CA . PRO B 1 13 ? -58.107 40.088 -10.303 1.00 8.59 14 PRO B CA 1
ATOM 2372 C C . PRO B 1 13 ? -57.212 40.115 -9.061 1.00 8.20 14 PRO B C 1
ATOM 2373 O O . PRO B 1 13 ? -57.531 39.490 -8.060 1.00 10.13 14 PRO B O 1
ATOM 2377 N N . PHE B 1 14 ? -56.117 40.845 -9.157 1.00 9.06 15 PHE B N 1
ATOM 2378 C CA . PHE B 1 14 ? -55.120 40.952 -8.074 1.00 9.12 15 PHE B CA 1
ATOM 2379 C C . PHE B 1 14 ? -55.108 42.332 -7.508 1.00 10.23 15 PHE B C 1
ATOM 2380 O O . PHE B 1 14 ? -55.190 43.310 -8.181 1.00 11.23 15 PHE B O 1
ATOM 2388 N N . THR B 1 15 ? -54.935 42.388 -6.179 1.00 11.60 16 THR B N 1
ATOM 2389 C CA . THR B 1 15 ? -54.450 43.628 -5.541 1.00 12.33 16 THR B CA 1
ATOM 2390 C C . THR B 1 15 ? -52.917 43.585 -5.693 1.00 13.46 16 THR B C 1
ATOM 2391 O O . THR B 1 15 ? -52.364 42.611 -6.123 1.00 13.99 16 THR B O 1
ATOM 2395 N N . ASN B 1 16 ? -52.215 44.578 -5.164 1.00 14.34 17 ASN B N 1
ATOM 2396 C CA . ASN B 1 16 ? -50.768 44.510 -5.252 1.00 15.82 17 ASN B CA 1
ATOM 2397 C C . ASN B 1 16 ? -50.131 43.633 -4.229 1.00 15.51 17 ASN B C 1
ATOM 2398 O O . ASN B 1 16 ? -48.906 43.386 -4.300 1.00 17.65 17 ASN B O 1
ATOM 2403 N N . THR B 1 17 ? -50.922 43.040 -3.349 1.00 14.51 18 THR B N 1
ATOM 2404 C CA . THR B 1 17 ? -50.402 42.066 -2.414 1.00 14.09 18 THR B CA 1
ATOM 2405 C C . THR B 1 17 ? -51.128 40.723 -2.387 1.00 12.65 18 THR B C 1
ATOM 2406 O O . THR B 1 17 ? -50.815 39.864 -1.551 1.00 17.73 18 THR B O 1
ATOM 2410 N N . GLY B 1 18 ? -52.127 40.481 -3.239 1.00 12.38 19 GLY B N 1
ATOM 2411 C CA . GLY B 1 18 ? -52.920 39.271 -3.144 1.00 10.85 19 GLY B CA 1
ATOM 2412 C C . GLY B 1 18 ? -54.037 39.298 -4.175 1.00 11.32 19 GLY B C 1
ATOM 2413 O O . GLY B 1 18 ? -53.859 39.839 -5.239 1.00 12.65 19 GLY B O 1
ATOM 2414 N N . VAL B 1 19 ? -55.079 38.512 -3.905 1.00 10.81 20 VAL B N 1
ATOM 2415 C CA . VAL B 1 19 ? -56.260 38.354 -4.750 1.00 9.08 20 VAL B CA 1
ATOM 2416 C C . VAL B 1 19 ? -57.306 39.345 -4.365 1.00 10.11 20 VAL B C 1
ATOM 2417 O O . VAL B 1 19 ? -57.590 39.548 -3.184 1.00 11.60 20 VAL B O 1
ATOM 2421 N N . ASP B 1 20 ? -57.891 40.067 -5.334 1.00 10.14 21 ASP B N 1
ATOM 2422 C CA . ASP B 1 20 ? -59.003 40.976 -5.086 1.00 10.06 21 ASP B CA 1
ATOM 2423 C C . ASP B 1 20 ? -60.325 40.263 -5.054 1.00 10.38 21 ASP B C 1
ATOM 2424 O O . ASP B 1 20 ? -61.018 40.151 -6.077 1.00 10.48 21 ASP B O 1
ATOM 2429 N N . PHE B 1 21 ? -60.682 39.684 -3.897 1.00 11.30 22 PHE B N 1
ATOM 2430 C CA . PHE B 1 21 ? -61.884 38.900 -3.802 1.00 11.05 22 PHE B CA 1
ATOM 2431 C C . PHE B 1 21 ? -63.152 39.700 -4.010 1.00 10.07 22 PHE B C 1
ATOM 2432 O O . PHE B 1 21 ? -64.089 39.213 -4.608 1.00 11.62 22 PHE B O 1
ATOM 2440 N N . ASP B 1 22 ? -63.154 40.954 -3.604 1.00 11.54 23 ASP B N 1
ATOM 2441 C CA . ASP B 1 22 ? -64.322 41.777 -3.824 1.00 12.90 23 ASP B CA 1
ATOM 2442 C C . ASP B 1 22 ? -64.589 41.950 -5.313 1.00 11.63 23 ASP B C 1
ATOM 2443 O O . ASP B 1 22 ? -65.710 41.823 -5.785 1.00 11.82 23 ASP B O 1
ATOM 2448 N N . LYS B 1 23 ? -63.539 42.198 -6.097 1.00 10.91 24 LYS B N 1
ATOM 2449 C CA . LYS B 1 23 ? -63.702 42.299 -7.511 1.00 10.09 24 LYS B CA 1
ATOM 2450 C C . LYS B 1 23 ? -64.106 40.959 -8.130 1.00 9.39 24 LYS B C 1
ATOM 2451 O O . LYS B 1 23 ? -64.969 40.930 -9.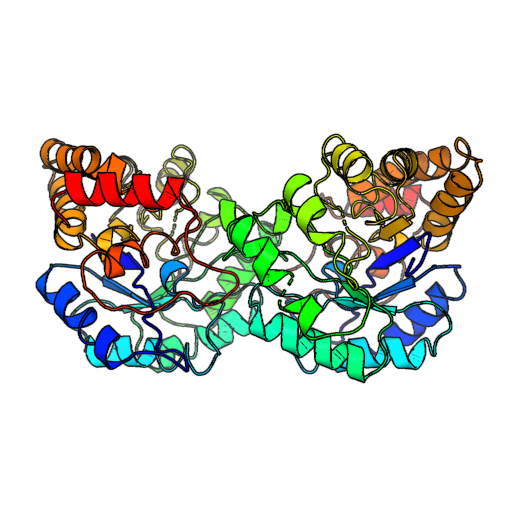035 1.00 10.04 24 LYS B O 1
ATOM 2457 N N . LEU B 1 24 ? -63.497 39.875 -7.684 1.00 9.63 25 LEU B N 1
ATOM 2458 C CA . LEU B 1 24 ? -63.860 38.587 -8.212 1.00 9.00 25 LEU B CA 1
ATOM 2459 C C . LEU B 1 24 ? -65.341 38.287 -7.980 1.00 9.19 25 LEU B C 1
ATOM 2460 O O . LEU B 1 24 ? -66.036 37.791 -8.849 1.00 9.57 25 LEU B O 1
ATOM 2465 N N . SER B 1 25 ? -65.868 38.668 -6.803 1.00 9.96 26 SER B N 1
ATOM 2466 C CA . SER B 1 25 ? -67.271 38.491 -6.536 1.00 9.97 26 SER B CA 1
ATOM 2467 C C . SER B 1 25 ? -68.121 39.284 -7.518 1.00 10.15 26 SER B C 1
ATOM 2468 O O . SER B 1 25 ? -69.157 38.803 -8.022 1.00 10.96 26 SER B O 1
ATOM 2471 N N . GLU B 1 26 ? -67.752 40.544 -7.744 1.00 10.18 27 GLU B N 1
ATOM 2472 C CA A GLU B 1 26 ? -68.463 41.339 -8.751 0.50 9.53 27 GLU B CA 1
ATOM 2473 C CA B GLU B 1 26 ? -68.455 41.329 -8.730 0.50 10.34 27 GLU B CA 1
ATOM 2474 C C . GLU B 1 26 ? -68.475 40.668 -10.108 1.00 9.78 27 GLU B C 1
ATOM 2475 O O . GLU B 1 26 ? -69.504 40.653 -10.795 1.00 10.22 27 GLU B O 1
ATOM 2486 N N . LEU B 1 27 ? -67.342 40.145 -10.533 1.00 9.07 28 LEU B N 1
ATOM 2487 C CA . LEU B 1 27 ? -67.287 39.492 -11.848 1.00 8.47 28 LEU B CA 1
ATOM 2488 C C . LEU B 1 27 ? -68.177 38.252 -11.861 1.00 8.65 28 LEU B C 1
ATOM 2489 O O . LEU B 1 27 ? -68.845 38.019 -12.877 1.00 9.28 28 LEU B O 1
ATOM 2494 N N . ILE B 1 28 ? -68.200 37.479 -10.776 1.00 9.39 29 ILE B N 1
ATOM 2495 C CA . ILE B 1 28 ? -69.063 36.319 -10.711 1.00 9.42 29 ILE B CA 1
ATOM 2496 C C . ILE B 1 28 ? -70.515 36.705 -10.951 1.00 9.63 29 ILE B C 1
ATOM 2497 O O . ILE B 1 28 ? -71.238 36.108 -11.719 1.00 10.28 29 ILE B O 1
ATOM 2502 N N . GLU B 1 29 ? -70.947 37.726 -10.220 1.00 10.08 30 GLU B N 1
ATOM 2503 C CA . GLU B 1 29 ? -72.357 38.146 -10.332 1.00 10.52 30 GLU B CA 1
ATOM 2504 C C . GLU B 1 29 ? -72.695 38.626 -11.711 1.00 10.33 30 GLU B C 1
ATOM 2505 O O . GLU B 1 29 ? -73.770 38.335 -12.235 1.00 12.07 30 GLU B O 1
ATOM 2511 N N . TRP B 1 30 ? -71.757 39.348 -12.312 1.00 9.61 31 TRP B N 1
ATOM 2512 C CA . TRP B 1 30 ? -71.925 39.849 -13.663 1.00 10.07 31 TRP B CA 1
ATOM 2513 C C . TRP B 1 30 ? -72.031 38.694 -14.677 1.00 9.21 31 TRP B C 1
ATOM 2514 O O . TRP B 1 30 ? -72.899 38.694 -15.566 1.00 10.79 31 TRP B O 1
ATOM 2525 N N . HIS B 1 31 ? -71.161 37.675 -14.491 1.00 9.79 32 HIS B N 1
ATOM 2526 C CA . HIS B 1 31 ? -71.260 36.532 -15.398 1.00 9.92 32 HIS B CA 1
ATOM 2527 C C . HIS B 1 31 ? -72.564 35.815 -15.269 1.00 10.32 32 HIS B C 1
ATOM 2528 O O . HIS B 1 31 ? -73.192 35.438 -16.266 1.00 10.55 32 HIS B O 1
ATOM 2535 N N . ILE B 1 32 ? -73.077 35.678 -14.055 1.00 11.67 33 ILE B N 1
ATOM 2536 C CA . ILE B 1 32 ? -74.355 34.954 -13.891 1.00 12.87 33 ILE B CA 1
ATOM 2537 C C . ILE B 1 32 ? -75.445 35.783 -14.597 1.00 12.26 33 ILE B C 1
ATOM 2538 O O . ILE B 1 32 ? -76.226 35.150 -15.370 1.00 14.56 33 ILE B O 1
ATOM 2543 N N . LYS B 1 33 ? -75.449 37.104 -14.431 1.00 11.25 34 LYS B N 1
ATOM 2544 C CA . LYS B 1 33 ? -76.469 37.924 -15.058 1.00 11.65 34 LYS B CA 1
ATOM 2545 C C . LYS B 1 33 ? -76.327 37.957 -16.567 1.00 11.57 34 LYS B C 1
ATOM 2546 O O . LYS B 1 33 ? -77.295 38.238 -17.257 1.00 16.01 34 LYS B O 1
ATOM 2552 N N . SER B 1 34 ? -75.147 37.703 -17.093 1.00 9.95 35 SER B N 1
ATOM 2553 C CA . SER B 1 34 ? -74.817 37.816 -18.495 1.00 10.80 35 SER B CA 1
ATOM 2554 C C . SER B 1 34 ? -74.951 36.482 -19.220 1.00 10.72 35 SER B C 1
ATOM 2555 O O . SER B 1 34 ? -74.534 36.433 -20.369 1.00 13.94 35 SER B O 1
ATOM 2558 N N . LYS B 1 35 ? -75.485 35.444 -18.597 1.00 11.14 36 LYS B N 1
ATOM 2559 C CA . LYS B 1 35 ? -75.793 34.171 -19.200 1.00 12.08 36 LYS B CA 1
ATOM 2560 C C . LYS B 1 35 ? -74.575 33.288 -19.434 1.00 10.10 36 LYS B C 1
ATOM 2561 O O . LYS B 1 35 ? -74.655 32.314 -20.140 1.00 11.82 36 LYS B O 1
ATOM 2567 N N . THR B 1 36 ? -73.453 33.590 -18.793 1.00 9.06 37 THR B N 1
ATOM 2568 C CA . THR B 1 36 ? -72.310 32.669 -18.826 1.00 8.33 37 THR B CA 1
ATOM 2569 C C . THR B 1 36 ? -72.779 31.338 -18.283 1.00 8.52 37 THR B C 1
ATOM 2570 O O . THR B 1 36 ? -73.454 31.229 -17.296 1.00 9.67 37 THR B O 1
ATOM 2574 N N . ASP B 1 37 ? -72.356 30.305 -18.980 1.00 8.57 38 ASP B N 1
ATOM 2575 C CA . ASP B 1 37 ? -72.803 28.929 -18.686 1.00 8.86 38 ASP B CA 1
ATOM 2576 C C . ASP B 1 37 ? -71.967 28.220 -17.654 1.00 9.05 38 ASP B C 1
ATOM 2577 O O . ASP B 1 37 ? -72.462 27.292 -17.043 1.00 10.30 38 ASP B O 1
ATOM 2582 N N . ALA B 1 38 ? -70.722 28.618 -17.461 1.00 8.67 39 ALA B N 1
ATOM 2583 C CA . ALA B 1 38 ? -69.835 27.965 -16.517 1.00 8.18 39 ALA B CA 1
ATOM 2584 C C . ALA B 1 38 ? -68.692 28.912 -16.221 1.00 7.42 39 ALA B C 1
ATOM 2585 O O . ALA B 1 38 ? -68.386 29.775 -17.049 1.00 8.04 39 ALA B O 1
ATOM 2587 N N . ILE B 1 39 ? -68.026 28.728 -15.090 1.00 7.78 40 ILE B N 1
ATOM 2588 C CA . ILE B 1 39 ? -66.788 29.480 -14.767 1.00 7.38 40 ILE B CA 1
ATOM 2589 C C . ILE B 1 39 ? -65.666 28.520 -14.599 1.00 7.26 40 ILE B C 1
ATOM 2590 O O . ILE B 1 39 ? -65.781 27.565 -13.862 1.00 8.56 40 ILE B O 1
ATOM 2595 N N . ILE B 1 40 ? -64.571 28.770 -15.341 1.00 7.82 41 ILE B N 1
ATOM 2596 C CA . ILE B 1 40 ? -63.332 28.024 -15.183 1.00 7.05 41 ILE B CA 1
ATOM 2597 C C . ILE B 1 40 ? -62.405 28.926 -14.415 1.00 7.14 41 ILE B C 1
ATOM 2598 O O . ILE B 1 40 ? -62.063 30.018 -14.861 1.00 8.06 41 ILE B O 1
ATOM 2603 N N . VAL B 1 41 ? -62.067 28.523 -13.189 1.00 7.61 42 VAL B N 1
ATOM 2604 C CA . VAL B 1 41 ? -61.263 29.324 -12.280 1.00 7.42 42 VAL B CA 1
ATOM 2605 C C . VAL B 1 41 ? -59.870 28.745 -12.202 1.00 7.38 42 VAL B C 1
ATOM 2606 O O . VAL B 1 41 ? -59.638 27.547 -12.178 1.00 8.33 42 VAL B O 1
ATOM 2610 N N . CYS B 1 42 ? -58.889 29.636 -12.203 1.00 7.98 43 CYS B N 1
ATOM 2611 C CA . CYS B 1 42 ? -57.469 29.278 -12.154 1.00 8.79 43 CYS B CA 1
ATOM 2612 C C . CYS B 1 42 ? -57.049 28.471 -13.367 1.00 8.60 43 CYS B C 1
ATOM 2613 O O . CYS B 1 42 ? -56.248 27.530 -13.219 1.00 10.15 43 CYS B O 1
ATOM 2616 N N . GLY B 1 43 ? -57.600 28.822 -14.512 1.00 8.83 44 GLY B N 1
ATOM 2617 C CA . GLY B 1 43 ? -57.040 28.395 -15.763 1.00 9.66 44 GLY B CA 1
ATOM 2618 C C . GLY B 1 43 ? -55.831 29.276 -16.120 1.00 9.03 44 GLY B C 1
ATOM 2619 O O . GLY B 1 43 ? -55.351 30.103 -15.335 1.00 9.75 44 GLY B O 1
ATOM 2620 N N . THR B 1 44 ? -55.379 29.151 -17.356 1.00 8.78 45 THR B N 1
ATOM 2621 C CA . THR B 1 44 ? -54.265 29.982 -17.838 1.00 8.44 45 THR B CA 1
ATOM 2622 C C . THR B 1 44 ? -54.640 31.448 -17.792 1.00 8.19 45 THR B C 1
ATOM 2623 O O . THR B 1 44 ? -53.836 32.315 -17.388 1.00 8.00 45 THR B O 1
ATOM 2627 N N . THR B 1 45 ? -55.873 31.790 -18.187 1.00 7.33 46 THR B N 1
ATOM 2628 C CA . THR B 1 45 ? -56.326 33.165 -18.211 1.00 7.31 46 THR B CA 1
ATOM 2629 C C . THR B 1 45 ? -56.413 33.700 -16.772 1.00 7.07 46 THR B C 1
ATOM 2630 O O . THR B 1 45 ? -56.305 34.911 -16.640 1.00 8.15 46 THR B O 1
ATOM 2634 N N . GLY B 1 46 ? -56.516 32.849 -15.787 1.00 6.95 47 GLY B N 1
ATOM 2635 C CA . GLY B 1 46 ? -56.520 33.209 -14.425 1.00 7.73 47 GLY B CA 1
ATOM 2636 C C . GLY B 1 46 ? -55.155 33.348 -13.759 1.00 7.71 47 GLY B C 1
ATOM 2637 O O . GLY B 1 46 ? -55.073 33.567 -12.561 1.00 8.64 47 GLY B O 1
ATOM 2638 N N . GLU B 1 47 ? -54.091 33.210 -14.523 1.00 8.25 48 GLU B N 1
ATOM 2639 C CA . GLU B 1 47 ? -52.713 33.446 -13.983 1.00 7.86 48 GLU B CA 1
ATOM 2640 C C . GLU B 1 47 ? -52.425 32.537 -12.821 1.00 7.75 48 GLU B C 1
ATOM 2641 O O . GLU B 1 47 ? -51.672 32.870 -11.919 1.00 8.98 48 GLU B O 1
ATOM 2647 N N . ALA B 1 48 ? -52.866 31.279 -12.919 1.00 8.24 49 ALA B N 1
ATOM 2648 C CA . ALA B 1 48 ? -52.584 30.333 -11.853 1.00 9.01 49 ALA B CA 1
ATOM 2649 C C . ALA B 1 48 ? -51.106 30.190 -11.627 1.00 9.06 49 ALA B C 1
ATOM 2650 O O . ALA B 1 48 ? -50.657 29.925 -10.515 1.00 9.12 49 ALA B O 1
ATOM 2652 N N . THR B 1 49 ? -50.314 30.243 -12.682 1.00 8.44 50 THR B N 1
ATOM 2653 C CA . THR B 1 49 ? -48.845 30.044 -12.591 1.00 9.42 50 THR B CA 1
ATOM 2654 C C . THR B 1 49 ? -48.217 30.955 -11.595 1.00 9.48 50 THR B C 1
ATOM 2655 O O . THR B 1 49 ? -47.266 30.548 -10.889 1.00 11.75 50 THR B O 1
ATOM 2659 N N . THR B 1 50 ? -48.667 32.180 -11.510 1.00 8.07 51 THR B N 1
ATOM 2660 C CA . THR B 1 50 ? -48.032 33.163 -10.671 1.00 8.96 51 THR B CA 1
ATOM 2661 C C . THR B 1 50 ? -48.774 33.375 -9.375 1.00 9.61 51 THR B C 1
ATOM 2662 O O . THR B 1 50 ? -48.411 34.285 -8.614 1.00 10.39 51 THR B O 1
ATOM 2666 N N . MET B 1 51 ? -49.683 32.489 -9.019 1.00 9.20 52 MET B N 1
ATOM 2667 C CA . MET B 1 51 ? -50.357 32.490 -7.734 1.00 9.28 52 MET B CA 1
ATOM 2668 C C . MET B 1 51 ? -49.692 31.442 -6.863 1.00 11.13 52 MET B C 1
ATOM 2669 O O . MET B 1 51 ? -49.265 30.374 -7.301 1.00 13.87 52 MET B O 1
ATOM 2674 N N . THR B 1 52 ? -49.671 31.682 -5.544 1.00 11.19 53 THR B N 1
ATOM 2675 C CA . THR B 1 52 ? -49.221 30.683 -4.599 1.00 12.33 53 THR B CA 1
ATOM 2676 C C . THR B 1 52 ? -50.281 29.565 -4.479 1.00 12.25 53 THR B C 1
ATOM 2677 O O . THR B 1 52 ? -51.434 29.719 -4.899 1.00 11.67 53 THR B O 1
ATOM 2681 N N . GLU B 1 53 ? -49.866 28.453 -3.921 1.00 14.17 54 GLU B N 1
ATOM 2682 C CA . GLU B 1 53 ? -50.783 27.353 -3.715 1.00 14.29 54 GLU B CA 1
ATOM 2683 C C . GLU B 1 53 ? -51.967 27.807 -2.847 1.00 14.52 54 GLU B C 1
ATOM 2684 O O . GLU B 1 53 ? -53.117 27.521 -3.112 1.00 13.12 54 GLU B O 1
ATOM 2690 N N . THR B 1 54 ? -51.687 28.613 -1.846 1.00 13.48 55 THR B N 1
ATOM 2691 C CA . THR B 1 54 ? -52.742 29.099 -0.984 1.00 14.47 55 THR B CA 1
ATOM 2692 C C . THR B 1 54 ? -53.668 30.050 -1.726 1.00 11.75 55 THR B C 1
ATOM 2693 O O . THR B 1 54 ? -54.859 29.998 -1.522 1.00 12.21 55 THR B O 1
ATOM 2697 N N . GLU B 1 55 ? -53.107 30.936 -2.550 1.00 10.52 56 GLU B N 1
ATOM 2698 C CA . GLU B 1 55 ? -53.968 31.830 -3.362 1.00 10.30 56 GLU B CA 1
ATOM 2699 C C . GLU B 1 55 ? -54.843 30.984 -4.286 1.00 9.70 56 GLU B C 1
ATOM 2700 O O . GLU B 1 55 ? -56.003 31.325 -4.502 1.00 9.94 56 GLU B O 1
ATOM 2706 N N . ARG B 1 56 ? -54.276 29.976 -4.943 1.00 10.16 57 ARG B N 1
ATOM 2707 C CA A ARG B 1 56 ? -55.048 29.145 -5.863 0.35 9.65 57 ARG B CA 1
ATOM 2708 C CA B ARG B 1 56 ? -55.093 29.201 -5.863 0.35 9.43 57 ARG B CA 1
ATOM 2709 C CA C ARG B 1 56 ? -55.077 29.178 -5.864 0.30 9.75 57 ARG B CA 1
ATOM 2710 C C . ARG B 1 56 ? -56.215 28.508 -5.118 1.00 10.23 57 ARG B C 1
ATOM 2711 O O . ARG B 1 56 ? -57.351 28.514 -5.589 1.00 10.28 57 ARG B O 1
ATOM 2733 N N . LYS B 1 57 ? -55.909 27.891 -3.981 1.00 10.01 58 LYS B N 1
ATOM 2734 C CA . LYS B 1 57 ? -56.951 27.207 -3.238 1.00 10.25 58 LYS B CA 1
ATOM 2735 C C . LYS B 1 57 ? -57.989 28.169 -2.761 1.00 10.84 58 LYS B C 1
ATOM 2736 O O . LYS B 1 57 ? -59.185 27.919 -2.863 1.00 11.23 58 LYS B O 1
ATOM 2742 N N . GLU B 1 58 ? -57.582 29.322 -2.249 1.00 9.77 59 GLU B N 1
ATOM 2743 C CA A GLU B 1 58 ? -58.560 30.285 -1.768 0.50 10.20 59 GLU B CA 1
ATOM 2744 C CA B GLU B 1 58 ? -58.559 30.271 -1.782 0.50 10.24 59 GLU B CA 1
ATOM 2745 C C . GLU B 1 58 ? -59.419 30.833 -2.870 1.00 9.97 59 GLU B C 1
ATOM 2746 O O . GLU B 1 58 ? -60.623 31.034 -2.699 1.00 10.81 59 GLU B O 1
ATOM 2757 N N . THR B 1 59 ? -58.835 31.046 -4.043 1.00 9.74 60 THR B N 1
ATOM 2758 C CA . THR B 1 59 ? -59.555 31.586 -5.195 1.00 9.09 60 THR B CA 1
ATOM 2759 C C . THR B 1 59 ? -60.529 30.575 -5.713 1.00 8.78 60 THR B C 1
ATOM 2760 O O . THR B 1 59 ? -61.700 30.893 -6.029 1.00 9.41 60 THR B O 1
ATOM 2764 N N . ILE B 1 60 ? -60.117 29.325 -5.910 1.00 8.68 61 ILE B N 1
ATOM 2765 C CA . ILE B 1 60 ? -60.986 28.251 -6.411 1.00 8.32 61 ILE B CA 1
ATOM 2766 C C . ILE B 1 60 ? -62.154 28.077 -5.457 1.00 9.85 61 ILE B C 1
ATOM 2767 O O . ILE B 1 60 ? -63.308 28.008 -5.868 1.00 9.77 61 ILE B O 1
ATOM 2772 N N . LYS B 1 61 ? -61.850 28.014 -4.168 1.00 9.86 62 LYS B N 1
ATOM 2773 C CA . LYS B 1 61 ? -62.901 27.815 -3.171 1.00 11.55 62 LYS B CA 1
ATOM 2774 C C . LYS B 1 61 ? -63.882 28.990 -3.161 1.00 10.02 62 LYS B C 1
ATOM 2775 O O . LYS B 1 61 ? -65.064 28.812 -2.990 1.00 10.44 62 LYS B O 1
ATOM 2781 N N . PHE B 1 62 ? -63.350 30.209 -3.283 1.00 9.38 63 PHE B N 1
ATOM 2782 C CA . PHE B 1 62 ? -64.147 31.416 -3.336 1.00 9.20 63 PHE B CA 1
ATOM 2783 C C . PHE B 1 62 ? -65.155 31.381 -4.470 1.00 9.13 63 PHE B C 1
ATOM 2784 O O . PHE B 1 62 ? -66.318 31.645 -4.313 1.00 9.70 63 PHE B O 1
ATOM 2792 N N . VAL B 1 63 ? -64.664 31.015 -5.649 1.00 9.12 64 VAL B N 1
ATOM 2793 C CA . VAL B 1 63 ? -65.553 30.930 -6.772 1.00 9.46 64 VAL B CA 1
ATOM 2794 C C . VAL B 1 63 ? -66.612 29.857 -6.558 1.00 8.86 64 VAL B C 1
ATOM 2795 O O . VAL B 1 63 ? -67.803 30.098 -6.830 1.00 10.00 64 VAL B O 1
ATOM 2799 N N . ILE B 1 64 ? -66.213 28.701 -6.117 1.00 9.31 65 ILE B N 1
ATOM 2800 C CA . ILE B 1 64 ? -67.178 27.647 -5.834 1.00 9.59 65 ILE B CA 1
ATOM 2801 C C . ILE B 1 64 ? -68.229 28.146 -4.877 1.00 10.03 65 ILE B C 1
ATOM 2802 O O . ILE B 1 64 ? -69.432 27.991 -5.086 1.00 10.60 65 ILE B O 1
ATOM 2807 N N . ASP B 1 65 ? -67.791 28.728 -3.779 1.00 10.39 66 ASP B N 1
ATOM 2808 C CA . ASP B 1 65 ? -68.691 29.134 -2.712 1.00 10.94 66 ASP B CA 1
ATOM 2809 C C . ASP B 1 65 ? -69.598 30.284 -3.128 1.00 11.18 66 ASP B C 1
ATOM 2810 O O . ASP B 1 65 ? -70.812 30.289 -2.851 1.00 11.63 66 ASP B O 1
ATOM 2815 N N . LYS B 1 66 ? -69.081 31.266 -3.849 1.00 9.91 67 LYS B N 1
ATOM 2816 C CA . LYS B 1 66 ? -69.893 32.381 -4.316 1.00 10.06 67 LYS B CA 1
ATOM 2817 C C . LYS B 1 66 ? -70.850 31.978 -5.394 1.00 10.09 67 LYS B C 1
ATOM 2818 O O . LYS B 1 66 ? -71.996 32.394 -5.403 1.00 10.60 67 LYS B O 1
ATOM 2824 N N . VAL B 1 67 ? -70.399 31.168 -6.357 1.00 9.67 68 VAL B N 1
ATOM 2825 C CA . VAL B 1 67 ? -71.349 30.698 -7.347 1.00 9.76 68 VAL B CA 1
ATOM 2826 C C . VAL B 1 67 ? -72.512 29.926 -6.705 1.00 9.58 68 VAL B C 1
ATOM 2827 O O . VAL B 1 67 ? -73.637 30.041 -7.168 1.00 10.49 68 VAL B O 1
ATOM 2831 N N . ASN B 1 68 ? -72.181 29.119 -5.714 1.00 10.20 69 ASN B N 1
ATOM 2832 C CA . ASN B 1 68 ? -73.196 28.484 -4.905 1.00 10.92 69 ASN B CA 1
ATOM 2833 C C . ASN B 1 68 ? -74.127 27.663 -5.739 1.00 11.61 69 ASN B C 1
ATOM 2834 O O . ASN B 1 68 ? -75.345 27.709 -5.599 1.00 12.56 69 ASN B O 1
ATOM 2839 N N . LYS B 1 69 ? -73.554 26.862 -6.667 1.00 10.55 70 LYS B N 1
ATOM 2840 C CA . LYS B 1 69 ? -74.262 25.908 -7.485 1.00 11.68 70 LYS B CA 1
ATOM 2841 C C . LYS B 1 69 ? -75.137 26.576 -8.557 1.00 11.33 70 LYS B C 1
ATOM 2842 O O . LYS B 1 69 ? -75.853 25.832 -9.203 1.00 12.80 70 LYS B O 1
ATOM 2848 N N . ARG B 1 70 ? -75.061 27.889 -8.778 1.00 11.08 71 ARG B N 1
ATOM 2849 C CA . ARG B 1 70 ? -75.919 28.477 -9.755 1.00 11.45 71 ARG B CA 1
ATOM 2850 C C . ARG B 1 70 ? -75.538 28.102 -11.199 1.00 12.19 71 ARG B C 1
ATOM 2851 O O . ARG B 1 70 ? -76.431 27.924 -12.045 1.00 13.14 71 ARG B O 1
ATOM 2859 N N . ILE B 1 71 ? -74.245 27.931 -11.445 1.00 10.01 72 ILE B N 1
ATOM 2860 C CA . ILE B 1 71 ? -73.714 27.411 -12.721 1.00 9.76 72 ILE B CA 1
ATOM 2861 C C . ILE B 1 71 ? -72.553 26.501 -12.354 1.00 10.11 72 ILE B C 1
ATOM 2862 O O . ILE B 1 71 ? -71.979 26.672 -11.272 1.00 10.54 72 ILE B O 1
ATOM 2867 N N . PRO B 1 72 ? -72.102 25.653 -13.288 1.00 9.61 73 PRO B N 1
ATOM 2868 C CA . PRO B 1 72 ? -70.952 24.837 -12.978 1.00 9.68 73 PRO B CA 1
ATOM 2869 C C . PRO B 1 72 ? -69.655 25.621 -12.833 1.00 9.07 73 PRO B C 1
ATOM 2870 O O . PRO B 1 72 ? -69.464 26.609 -13.540 1.00 9.45 73 PRO B O 1
ATOM 2874 N N . VAL B 1 73 ? -68.833 25.167 -11.896 1.00 9.04 74 VAL B N 1
ATOM 2875 C CA . VAL B 1 73 ? -67.495 25.679 -11.632 1.00 9.37 74 VAL B CA 1
ATOM 2876 C C . VAL B 1 73 ? -66.497 24.563 -11.900 1.00 8.72 74 VAL B C 1
ATOM 2877 O O . VAL B 1 73 ? -66.585 23.467 -11.362 1.00 9.64 74 VAL B O 1
ATOM 2881 N N . ILE B 1 74 ? -65.520 24.881 -12.765 1.00 8.22 75 ILE B N 1
ATOM 2882 C CA . ILE B 1 74 ? -64.429 24.018 -13.134 1.00 8.44 75 ILE B CA 1
ATOM 2883 C C . ILE B 1 74 ? -63.160 24.672 -12.680 1.00 7.85 75 ILE B C 1
ATOM 2884 O O . ILE B 1 74 ? -62.961 25.859 -12.899 1.00 9.20 75 ILE B O 1
ATOM 2889 N N . ALA B 1 75 ? -62.261 23.897 -12.050 1.00 8.30 76 ALA B N 1
ATOM 2890 C CA . ALA B 1 75 ? -61.002 24.430 -11.578 1.00 8.49 76 ALA B CA 1
ATOM 2891 C C . ALA B 1 75 ? -59.840 23.864 -12.415 1.00 8.08 76 ALA B C 1
ATOM 2892 O O . ALA B 1 75 ? -59.783 22.673 -12.664 1.00 8.68 76 ALA B O 1
ATOM 2894 N N . GLY B 1 76 ? -58.899 24.764 -12.702 1.00 8.39 77 GLY B N 1
ATOM 2895 C CA . GLY B 1 76 ? -57.590 24.301 -13.203 1.00 8.79 77 GLY B CA 1
ATOM 2896 C C . GLY B 1 76 ? -56.818 23.642 -12.097 1.00 9.02 77 GLY B C 1
ATOM 2897 O O . GLY B 1 76 ? -56.568 24.250 -11.068 1.00 11.05 77 GLY B O 1
ATOM 2898 N N . THR B 1 77 ? -56.505 22.377 -12.222 1.00 8.63 78 THR B N 1
ATOM 2899 C CA . THR B 1 77 ? -55.835 21.581 -11.189 1.00 10.07 78 THR B CA 1
ATOM 2900 C C . THR B 1 77 ? -5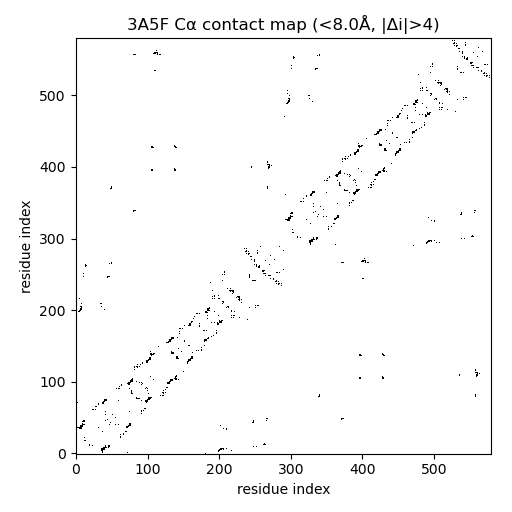4.625 20.874 -11.705 1.00 11.57 78 THR B C 1
ATOM 2901 O O . THR B 1 77 ? -53.921 20.221 -10.931 1.00 13.44 78 THR B O 1
ATOM 2905 N N . GLY B 1 78 ? -54.351 20.892 -12.986 1.00 10.09 79 GLY B N 1
ATOM 2906 C CA . GLY B 1 78 ? -53.240 20.136 -13.571 1.00 10.43 79 GLY B CA 1
ATOM 2907 C C . GLY B 1 78 ? -51.979 20.903 -13.513 1.00 10.02 79 GLY B C 1
ATOM 2908 O O . GLY B 1 78 ? -51.931 22.126 -13.616 1.00 12.76 79 GLY B O 1
ATOM 2909 N N . SER B 1 79 ? -50.898 20.196 -13.450 1.00 10.09 80 SER B N 1
ATOM 2910 C CA . SER B 1 79 ? -49.564 20.714 -13.621 1.00 11.36 80 SER B CA 1
ATOM 2911 C C . SER B 1 79 ? -48.721 19.738 -14.414 1.00 9.31 80 SER B C 1
ATOM 2912 O O . SER B 1 79 ? -49.229 18.713 -14.887 1.00 10.28 80 SER B O 1
ATOM 2915 N N . ASN B 1 80 ? -47.465 20.022 -14.555 1.00 9.13 81 ASN B N 1
ATOM 2916 C CA . ASN B 1 80 ? -46.540 19.155 -15.208 1.00 8.28 81 ASN B CA 1
ATOM 2917 C C . ASN B 1 80 ? -45.902 18.132 -14.307 1.00 8.10 81 ASN B C 1
ATOM 2918 O O . ASN B 1 80 ? -45.096 17.323 -14.748 1.00 9.51 81 ASN B O 1
ATOM 2923 N N . ASN B 1 81 ? -46.360 18.099 -13.067 1.00 9.32 82 ASN B N 1
ATOM 2924 C CA . ASN B 1 81 ? -45.931 17.123 -12.098 1.00 9.67 82 ASN B CA 1
ATOM 2925 C C . ASN B 1 81 ? -47.142 16.289 -11.776 1.00 9.18 82 ASN B C 1
ATOM 2926 O O . ASN B 1 81 ? -48.168 16.816 -11.271 1.00 9.72 82 ASN B O 1
ATOM 2931 N N . THR B 1 82 ? -47.154 14.974 -12.035 1.00 9.35 83 THR B N 1
ATOM 2932 C CA . THR B 1 82 ? -48.327 14.161 -11.882 1.00 9.63 83 THR B CA 1
ATOM 2933 C C . THR B 1 82 ? -48.760 14.101 -10.430 1.00 10.10 83 THR B C 1
ATOM 2934 O O . THR B 1 82 ? -49.955 14.210 -10.127 1.00 9.98 83 THR B O 1
ATOM 2938 N N . ALA B 1 83 ? -47.823 13.893 -9.491 1.00 9.90 84 ALA B N 1
ATOM 2939 C CA . ALA B 1 83 ? -48.208 13.827 -8.082 1.00 11.13 84 ALA B CA 1
ATOM 2940 C C . ALA B 1 83 ? -48.898 15.086 -7.687 1.00 11.07 84 ALA B C 1
ATOM 2941 O O . ALA B 1 83 ? -49.903 15.067 -6.935 1.00 11.59 84 ALA B O 1
ATOM 2943 N N . ALA B 1 84 ? -48.391 16.257 -8.086 1.00 10.75 85 ALA B N 1
ATOM 2944 C CA . ALA B 1 84 ? -48.978 17.501 -7.744 1.00 10.38 85 ALA B CA 1
ATOM 2945 C C . ALA B 1 84 ? -50.390 17.682 -8.330 1.00 10.22 85 ALA B C 1
ATOM 2946 O O . ALA B 1 84 ? -51.316 18.235 -7.706 1.00 11.17 85 ALA B O 1
ATOM 2948 N N . SER B 1 85 ? -50.556 17.188 -9.534 1.00 9.65 86 SER B N 1
ATOM 2949 C CA . SER B 1 85 ? -51.862 17.262 -10.219 1.00 9.50 86 SER B CA 1
ATOM 2950 C C . SER B 1 85 ? -52.865 16.363 -9.466 1.00 9.34 86 SER B C 1
ATOM 2951 O O . SER B 1 85 ? -54.015 16.787 -9.329 1.00 10.34 86 SER B O 1
ATOM 2954 N N . ILE B 1 86 ? -52.447 15.185 -9.042 1.00 9.68 87 ILE B N 1
ATOM 2955 C CA . ILE B 1 86 ? -53.335 14.344 -8.269 1.00 8.95 87 ILE B CA 1
ATOM 2956 C C . ILE B 1 86 ? -53.753 15.080 -7.007 1.00 10.57 87 ILE B C 1
ATOM 2957 O O . ILE B 1 86 ? -54.919 15.106 -6.646 1.00 11.00 87 ILE B O 1
ATOM 2962 N N . ALA B 1 87 ? -52.785 15.630 -6.274 1.00 10.24 88 ALA B N 1
ATOM 2963 C CA . ALA B 1 87 ? -53.101 16.229 -4.962 1.00 11.28 88 ALA B CA 1
ATOM 2964 C C . ALA B 1 87 ? -54.055 17.404 -5.171 1.00 10.89 88 ALA B C 1
ATOM 2965 O O . ALA B 1 87 ? -55.006 17.574 -4.419 1.00 11.33 88 ALA B O 1
ATOM 2967 N N . MET B 1 88 ? -53.791 18.271 -6.147 1.00 10.23 89 MET B N 1
ATOM 2968 C CA . MET B 1 88 ? -54.652 19.412 -6.349 1.00 9.45 89 MET B CA 1
ATOM 2969 C C . MET B 1 88 ? -56.044 19.022 -6.796 1.00 9.31 89 MET B C 1
ATOM 2970 O O . MET B 1 88 ? -57.027 19.632 -6.394 1.00 10.37 89 MET B O 1
ATOM 2975 N N . SER B 1 89 ? -56.125 18.010 -7.639 1.00 9.49 90 SER B N 1
ATOM 2976 C CA . SER B 1 89 ? -57.390 17.534 -8.131 1.00 9.04 90 SER B CA 1
ATOM 2977 C C . SER B 1 89 ? -58.235 16.925 -7.016 1.00 9.83 90 SER B C 1
ATOM 2978 O O . SER B 1 89 ? -59.428 17.188 -6.918 1.00 11.53 90 SER B O 1
ATOM 2981 N N . LYS B 1 90 ? -57.595 16.109 -6.161 1.00 10.62 91 LYS B N 1
ATOM 2982 C CA A LYS B 1 90 ? -58.290 15.579 -4.977 0.70 10.36 91 LYS B CA 1
ATOM 2983 C CA B LYS B 1 90 ? -58.337 15.553 -5.040 0.30 10.41 91 LYS B CA 1
ATOM 2984 C C . LYS B 1 90 ? -58.819 16.691 -4.138 1.00 10.46 91 LYS B C 1
ATOM 2985 O O . LYS B 1 90 ? -59.933 16.655 -3.589 1.00 11.76 91 LYS B O 1
ATOM 2996 N N . TRP B 1 91 ? -57.988 17.689 -3.908 1.00 10.88 92 TRP B N 1
ATOM 2997 C CA . TRP B 1 91 ? -58.365 18.817 -3.092 1.00 10.99 92 TRP B CA 1
ATOM 2998 C C . TRP B 1 91 ? -59.607 19.525 -3.664 1.00 10.14 92 TRP B C 1
ATOM 2999 O O . TRP B 1 91 ? -60.572 19.806 -2.943 1.00 11.10 92 TRP B O 1
ATOM 3010 N N . ALA B 1 92 ? -59.574 19.851 -4.954 1.00 10.19 93 ALA B N 1
ATOM 3011 C CA . ALA B 1 92 ? -60.681 20.558 -5.544 1.00 10.59 93 ALA B CA 1
ATOM 3012 C C . ALA B 1 92 ? -61.982 19.769 -5.479 1.00 10.19 93 ALA B C 1
ATOM 3013 O O . ALA B 1 92 ? -63.055 20.302 -5.206 1.00 11.38 93 ALA B O 1
ATOM 3015 N N . GLU B 1 93 ? -61.867 18.441 -5.684 1.00 10.96 94 GLU B N 1
ATOM 3016 C CA . GLU B 1 93 ? -63.011 17.584 -5.570 1.00 12.22 94 GLU B CA 1
ATOM 3017 C C . GLU B 1 93 ? -63.582 17.692 -4.119 1.00 13.03 94 GLU B C 1
ATOM 3018 O O . GLU B 1 93 ? -64.789 17.749 -3.934 1.00 13.66 94 GLU B O 1
ATOM 3024 N N . SER B 1 94 ? -62.685 17.714 -3.132 1.00 12.28 95 SER B N 1
ATOM 3025 C CA . SER B 1 94 ? -63.124 17.673 -1.757 1.00 13.73 95 SER B CA 1
ATOM 3026 C C . SER B 1 94 ? -63.847 18.880 -1.311 1.00 13.20 95 SER B C 1
ATOM 3027 O O . SER B 1 94 ? -64.618 18.775 -0.336 1.00 16.13 95 SER B O 1
ATOM 3030 N N . ILE B 1 95 ? -63.748 19.996 -2.016 1.00 12.56 96 ILE B N 1
ATOM 3031 C CA . ILE B 1 95 ? -64.441 21.176 -1.697 1.00 13.55 96 ILE B CA 1
ATOM 3032 C C . ILE B 1 95 ? -65.542 21.538 -2.682 1.00 13.81 96 ILE B C 1
ATOM 3033 O O . ILE B 1 95 ? -66.110 22.624 -2.620 1.00 17.41 96 ILE B O 1
ATOM 3038 N N . GLY B 1 96 ? -65.953 20.563 -3.476 1.00 14.01 97 GLY B N 1
ATOM 3039 C CA . GLY B 1 96 ? -67.173 20.676 -4.224 1.00 15.59 97 GLY B CA 1
ATOM 3040 C C . GLY B 1 96 ? -67.067 21.251 -5.640 1.00 14.51 97 GLY B C 1
ATOM 3041 O O . GLY B 1 96 ? -68.085 21.716 -6.180 1.00 15.04 97 GLY B O 1
ATOM 3042 N N . VAL B 1 97 ? -65.919 21.187 -6.267 1.00 11.21 98 VAL B N 1
ATOM 3043 C CA . VAL B 1 97 ? -65.816 21.614 -7.664 1.00 11.10 98 VAL B CA 1
ATOM 3044 C C . VAL B 1 97 ? -66.683 20.734 -8.545 1.00 10.74 98 VAL B C 1
ATOM 3045 O O . VAL B 1 97 ? -66.850 19.553 -8.279 1.00 12.52 98 VAL B O 1
ATOM 3049 N N . ASP B 1 98 ? -67.179 21.241 -9.698 1.00 9.84 99 ASP B N 1
ATOM 3050 C CA . ASP B 1 98 ? -67.974 20.396 -10.601 1.00 10.01 99 ASP B CA 1
ATOM 3051 C C . ASP B 1 98 ? -67.159 19.734 -11.669 1.00 10.16 99 ASP B C 1
ATOM 3052 O O . ASP B 1 98 ? -67.596 18.738 -12.226 1.00 12.78 99 ASP B O 1
ATOM 3057 N N . GLY B 1 99 ? -65.979 20.193 -11.975 1.00 9.44 100 GLY B N 1
ATOM 3058 C CA . GLY B 1 99 ? -65.127 19.622 -12.973 1.00 9.26 100 GLY B CA 1
ATOM 3059 C C . GLY B 1 99 ? -63.708 20.074 -12.768 1.00 8.81 100 GLY B C 1
ATOM 3060 O O . GLY B 1 99 ? -63.454 21.101 -12.128 1.00 9.04 100 GLY B O 1
ATOM 3061 N N . LEU B 1 100 ? -62.802 19.345 -13.380 1.00 8.76 101 LEU B N 1
ATOM 3062 C CA . LEU B 1 100 ? -61.357 19.619 -13.290 1.00 8.37 101 LEU B CA 1
ATOM 3063 C C . LEU B 1 100 ? -60.862 19.846 -14.693 1.00 8.51 101 LEU B C 1
ATOM 3064 O O . LEU B 1 100 ? -61.029 18.998 -15.560 1.00 10.80 101 LEU B O 1
ATOM 3069 N N . LEU B 1 101 ? -60.144 20.944 -14.866 1.00 8.26 102 LEU B N 1
ATOM 3070 C CA . LEU B 1 101 ? -59.461 21.230 -16.126 1.00 7.44 102 LEU B CA 1
ATOM 3071 C C . LEU B 1 101 ? -58.014 20.836 -15.908 1.00 7.94 102 LEU B C 1
ATOM 3072 O O . LEU B 1 101 ? -57.327 21.437 -15.093 1.00 9.05 102 LEU B O 1
ATOM 3077 N N . VAL B 1 102 ? -57.563 19.827 -16.657 1.00 7.87 103 VAL B N 1
ATOM 3078 C CA . VAL B 1 102 ? -56.276 19.182 -16.420 1.00 8.08 103 VAL B CA 1
ATOM 3079 C C . VAL B 1 102 ? -55.442 19.246 -17.667 1.00 7.68 103 VAL B C 1
ATOM 3080 O O . VAL B 1 102 ? -55.683 18.549 -18.655 1.00 7.62 103 VAL B O 1
ATOM 3084 N N . ILE B 1 103 ? -54.459 20.134 -17.670 1.00 8.04 104 ILE B N 1
ATOM 3085 C CA . ILE B 1 103 ? -53.561 20.340 -18.784 1.00 7.58 104 ILE B CA 1
ATOM 3086 C C . ILE B 1 103 ? -52.665 19.133 -18.974 1.00 7.46 104 ILE B C 1
ATOM 3087 O O . ILE B 1 103 ? -52.295 18.412 -18.082 1.00 8.78 104 ILE B O 1
ATOM 3092 N N . THR B 1 104 ? -52.234 18.974 -20.214 1.00 8.07 105 THR B N 1
ATOM 3093 C CA . THR B 1 104 ? -51.108 18.070 -20.474 1.00 7.50 105 THR B CA 1
ATOM 3094 C C . THR B 1 104 ? -49.875 18.578 -19.687 1.00 7.74 105 THR B C 1
ATOM 3095 O O . THR B 1 104 ? -49.741 19.770 -19.438 1.00 9.96 105 THR B O 1
ATOM 3099 N N . PRO B 1 105 ? -48.927 17.691 -19.437 1.00 8.05 106 PRO B N 1
ATOM 3100 C CA . PRO B 1 105 ? -47.597 18.194 -19.046 1.00 8.66 106 PRO B CA 1
ATOM 3101 C C . PRO B 1 105 ? -47.058 19.128 -20.067 1.00 9.35 106 PRO B C 1
ATOM 3102 O O . PRO B 1 105 ? -47.508 19.235 -21.258 1.00 10.64 106 PRO B O 1
ATOM 3106 N N . TYR B 1 106 ? -46.225 20.028 -19.591 1.00 10.07 107 TYR B N 1
ATOM 3107 C CA . TYR B 1 106 ? -45.664 21.135 -20.321 1.00 8.18 107 TYR B CA 1
ATOM 3108 C C . TYR B 1 106 ? -44.243 21.279 -19.851 1.00 7.45 107 TYR B C 1
ATOM 3109 O O . TYR B 1 106 ? -43.932 21.033 -18.695 1.00 8.06 107 TYR B O 1
ATOM 3118 N N . TYR B 1 107 ? -43.375 21.704 -20.778 1.00 7.80 108 TYR B N 1
ATOM 3119 C CA . TYR B 1 107 ? -41.941 21.967 -20.476 1.00 7.86 108 TYR B CA 1
ATOM 3120 C C . TYR B 1 107 ? -41.196 20.642 -20.291 1.00 7.37 108 TYR B C 1
ATOM 3121 O O . TYR B 1 107 ? -40.382 20.301 -21.150 1.00 8.01 108 TYR B O 1
ATOM 3130 N N . ASN B 1 108 ? -41.437 19.911 -19.213 1.00 7.92 109 ASN B N 1
ATOM 3131 C CA . ASN B 1 108 ? -40.858 18.575 -19.102 1.00 7.86 109 ASN B CA 1
ATOM 3132 C C . ASN B 1 108 ? -41.448 17.650 -20.190 1.00 7.71 109 ASN B C 1
ATOM 3133 O O . ASN B 1 108 ? -40.706 16.878 -20.755 1.00 8.96 109 ASN B O 1
ATOM 3138 N N . LYS B 1 109 ? -42.718 17.826 -20.507 1.00 7.89 110 LYS B N 1
ATOM 3139 C CA . LYS B 1 109 ? -43.393 17.029 -21.465 1.00 8.36 110 LYS B CA 1
ATOM 3140 C C . LYS B 1 109 ? -43.372 15.563 -21.088 1.00 8.90 110 LYS B C 1
ATOM 3141 O O . LYS B 1 109 ? -43.066 15.223 -19.935 1.00 10.72 110 LYS B O 1
ATOM 3147 N N . THR B 1 110 ? -43.767 14.679 -22.003 1.00 8.42 111 THR B N 1
ATOM 3148 C CA . THR B 1 110 ? -43.691 13.284 -21.892 1.00 8.46 111 THR B CA 1
ATOM 3149 C C . THR B 1 110 ? -44.078 12.720 -23.277 1.00 8.33 111 THR B C 1
ATOM 3150 O O . THR B 1 110 ? -44.349 13.498 -24.183 1.00 8.93 111 THR B O 1
ATOM 3154 N N . THR B 1 111 ? -44.125 11.406 -23.388 1.00 8.51 112 THR B N 1
ATOM 3155 C CA . THR B 1 111 ? -44.507 10.685 -24.602 1.00 7.95 112 THR B CA 1
ATOM 3156 C C . THR B 1 111 ? -46.013 10.535 -24.618 1.00 8.08 112 THR B C 1
ATOM 3157 O O . THR B 1 111 ? -46.713 10.769 -23.623 1.00 8.70 112 THR B O 1
ATOM 3161 N N . GLN B 1 112 ? -46.580 10.036 -25.722 1.00 8.43 113 GLN B N 1
ATOM 3162 C CA . GLN B 1 112 ? -47.995 9.712 -25.741 1.00 9.01 113 GLN B CA 1
ATOM 3163 C C . GLN B 1 112 ? -48.312 8.622 -24.692 1.00 8.06 113 GLN B C 1
ATOM 3164 O O . GLN B 1 112 ? -49.320 8.664 -24.024 1.00 9.69 113 GLN B O 1
ATOM 3170 N N . LYS B 1 113 ? -47.400 7.651 -24.546 1.00 9.49 114 LYS B N 1
ATOM 3171 C CA . LYS B 1 113 ? -47.527 6.624 -23.511 1.00 9.75 114 LYS B CA 1
ATOM 3172 C C . LYS B 1 113 ? -47.592 7.256 -22.154 1.00 9.33 114 LYS B C 1
ATOM 3173 O O . LYS B 1 113 ? -48.435 6.893 -21.311 1.00 10.12 114 LYS B O 1
ATOM 3179 N N . GLY B 1 114 ? -46.740 8.228 -21.911 1.00 9.22 115 GLY B N 1
ATOM 3180 C CA . GLY B 1 114 ? -46.730 8.919 -20.638 1.00 9.75 115 GLY B CA 1
ATOM 3181 C C . GLY B 1 114 ? -47.972 9.751 -20.422 1.00 8.65 115 GLY B C 1
ATOM 3182 O O . GLY B 1 114 ? -48.460 9.865 -19.311 1.00 9.87 115 GLY B O 1
ATOM 3183 N N . LEU B 1 115 ? -48.548 10.353 -21.487 1.00 8.54 116 LEU B N 1
ATOM 3184 C CA . LEU B 1 115 ? -49.771 11.080 -21.358 1.00 8.95 116 LEU B CA 1
ATOM 3185 C C . LEU B 1 115 ? -50.891 10.202 -20.878 1.00 8.39 116 LEU B C 1
ATOM 3186 O O . LEU B 1 115 ? -51.701 10.565 -20.032 1.00 9.37 116 LEU B O 1
ATOM 3191 N N . VAL B 1 116 ? -50.992 8.988 -21.427 1.00 9.35 117 VAL B N 1
ATOM 3192 C CA . VAL B 1 116 ? -52.010 8.044 -20.952 1.00 8.82 117 VAL B CA 1
ATOM 3193 C C . VAL B 1 116 ? -51.822 7.772 -19.476 1.00 9.16 117 VAL B C 1
ATOM 3194 O O . VAL B 1 116 ? -52.728 7.847 -18.666 1.00 10.63 117 VAL B O 1
ATOM 3198 N N . LYS B 1 117 ? -50.556 7.502 -19.062 1.00 9.34 118 LYS B N 1
ATOM 3199 C CA . LYS B 1 117 ? -50.293 7.264 -17.635 1.00 10.05 118 LYS B CA 1
ATOM 3200 C C . LYS B 1 117 ? -50.614 8.432 -16.771 1.00 9.36 118 LYS B C 1
ATOM 3201 O O . LYS B 1 117 ? -51.187 8.230 -15.682 1.00 10.71 118 LYS B O 1
ATOM 3207 N N . HIS B 1 118 ? -50.279 9.637 -17.215 1.00 9.17 119 HIS B N 1
ATOM 3208 C CA . HIS B 1 118 ? -50.555 10.830 -16.444 1.00 9.14 119 HIS B CA 1
ATOM 3209 C C . HIS B 1 118 ? -52.031 11.033 -16.206 1.00 8.83 119 HIS B C 1
ATOM 3210 O O . HIS B 1 118 ? -52.499 11.193 -15.093 1.00 9.59 119 HIS B O 1
ATOM 3217 N N . PHE B 1 119 ? -52.814 10.965 -17.287 1.00 8.67 120 PHE B N 1
ATOM 3218 C CA . PHE B 1 119 ? -54.234 11.193 -17.186 1.00 9.09 120 PHE B CA 1
ATOM 3219 C C . PHE B 1 119 ? -54.955 10.110 -16.458 1.00 9.01 120 PHE B C 1
ATOM 3220 O O . PHE B 1 119 ? -55.859 10.350 -15.689 1.00 10.36 120 PHE B O 1
ATOM 3228 N N . LYS B 1 120 ? -54.526 8.873 -16.648 1.00 10.18 121 LYS B N 1
ATOM 3229 C CA . LYS B 1 120 ? -55.085 7.794 -15.881 1.00 11.12 121 LYS B CA 1
ATOM 3230 C C . LYS B 1 120 ? -54.765 7.885 -14.406 1.00 10.32 121 LYS B C 1
ATOM 3231 O O . LYS B 1 120 ? -55.609 7.563 -13.564 1.00 11.91 121 LYS B O 1
ATOM 3236 N N . ALA B 1 121 ? -53.577 8.361 -14.063 1.00 10.79 122 ALA B N 1
ATOM 3237 C CA . ALA B 1 121 ? -53.201 8.507 -12.667 1.00 11.34 122 ALA B CA 1
ATOM 3238 C C . ALA B 1 121 ? -54.073 9.562 -11.997 1.00 10.77 122 ALA B C 1
ATOM 3239 O O . ALA B 1 121 ? -54.521 9.436 -10.845 1.00 11.47 122 ALA B O 1
ATOM 3241 N N . VAL B 1 122 ? -54.303 10.694 -12.679 1.00 10.91 123 VAL B N 1
ATOM 3242 C CA . VAL B 1 122 ? -55.176 11.735 -12.133 1.00 11.92 123 VAL B CA 1
ATOM 3243 C C . VAL B 1 122 ? -56.601 11.244 -12.034 1.00 11.17 123 VAL B C 1
ATOM 3244 O O . VAL B 1 122 ? -57.226 11.356 -10.988 1.00 12.51 123 VAL B O 1
ATOM 3248 N N . SER B 1 123 ? -57.091 10.564 -13.070 1.00 10.72 124 SER B N 1
ATOM 3249 C CA . SER B 1 123 ? -58.453 10.076 -13.050 1.00 11.49 124 SER B CA 1
ATOM 3250 C C . SER B 1 123 ? -58.677 9.056 -11.971 1.00 12.42 124 SER B C 1
ATOM 3251 O O . SER B 1 123 ? -59.707 9.077 -11.279 1.00 12.92 124 SER B O 1
ATOM 3254 N N . ASP B 1 124 ? -57.735 8.149 -11.797 1.00 12.04 125 ASP B N 1
ATOM 3255 C CA . ASP B 1 124 ? -57.871 7.093 -10.828 1.00 12.94 125 ASP B CA 1
ATOM 3256 C C . ASP B 1 124 ? -58.006 7.619 -9.446 1.00 13.51 125 ASP B C 1
ATOM 3257 O O . ASP B 1 124 ? -58.526 6.949 -8.569 1.00 15.73 125 ASP B O 1
ATOM 3262 N N . ALA B 1 125 ? -57.468 8.815 -9.224 1.00 12.81 126 ALA B N 1
ATOM 3263 C CA . ALA B 1 125 ? -57.448 9.464 -7.898 1.00 12.46 126 ALA B CA 1
ATOM 3264 C C . ALA B 1 125 ? -58.752 10.171 -7.528 1.00 13.41 126 ALA B C 1
ATOM 3265 O O . ALA B 1 125 ? -58.902 10.543 -6.364 1.00 15.70 126 ALA B O 1
ATOM 3267 N N . VAL B 1 126 ? -59.675 10.367 -8.467 1.00 11.90 127 VAL B N 1
ATOM 3268 C CA . VAL B 1 126 ? -60.851 11.220 -8.268 1.00 13.04 127 VAL B CA 1
ATOM 3269 C C . VAL B 1 126 ? -62.109 10.537 -8.768 1.00 12.26 127 VAL B C 1
ATOM 3270 O O . VAL B 1 126 ? -62.061 9.501 -9.409 1.00 12.70 127 VAL B O 1
ATOM 3274 N N . SER B 1 127 ? -63.238 11.159 -8.489 1.00 12.81 128 SER B N 1
ATOM 3275 C CA A SER B 1 127 ? -64.533 10.759 -8.948 0.50 13.60 128 SER B CA 1
ATOM 3276 C CA B SER B 1 127 ? -64.516 10.734 -9.012 0.50 13.24 128 SER B CA 1
ATOM 3277 C C . SER B 1 127 ? -65.294 11.992 -9.468 1.00 13.78 128 SER B C 1
ATOM 3278 O O . SER B 1 127 ? -66.475 12.148 -9.200 1.00 17.81 128 SER B O 1
ATOM 3283 N N . THR B 1 128 ? -64.581 12.924 -10.135 1.00 13.37 129 THR B N 1
ATOM 3284 C CA . THR B 1 128 ? -65.098 14.196 -10.632 1.00 12.79 129 THR B CA 1
ATOM 3285 C C . THR B 1 128 ? -64.760 14.228 -12.111 1.00 11.59 129 THR B C 1
ATOM 3286 O O . THR B 1 128 ? -63.674 13.774 -12.496 1.00 12.11 129 THR B O 1
ATOM 3290 N N . PRO B 1 129 ? -65.618 14.832 -12.920 1.00 11.02 130 PRO B N 1
ATOM 3291 C CA . PRO B 1 129 ? -65.327 14.879 -14.363 1.00 10.89 130 PRO B CA 1
ATOM 3292 C C . PRO B 1 129 ? -64.095 15.703 -14.662 1.00 9.03 130 PRO B C 1
ATOM 3293 O O . PRO B 1 129 ? -63.842 16.757 -14.075 1.00 10.17 130 PRO B O 1
ATOM 3297 N N . ILE B 1 130 ? -63.360 15.250 -15.650 1.00 9.22 131 ILE B N 1
ATOM 3298 C CA . ILE B 1 130 ? -62.102 15.837 -16.119 1.00 9.09 131 ILE B CA 1
ATOM 3299 C C . ILE B 1 130 ? -62.225 16.296 -17.558 1.00 8.44 131 ILE B C 1
ATOM 3300 O O . ILE B 1 130 ? -62.719 15.559 -18.411 1.00 8.95 131 ILE B O 1
ATOM 3305 N N . ILE B 1 131 ? -61.765 17.510 -17.767 1.00 8.04 132 ILE B N 1
ATOM 3306 C CA . ILE B 1 131 ? -61.563 18.095 -19.084 1.00 8.46 132 ILE B CA 1
ATOM 3307 C C . ILE B 1 131 ? -60.061 18.118 -19.359 1.00 7.13 132 ILE B C 1
ATOM 3308 O O . ILE B 1 131 ? -59.335 18.823 -18.651 1.00 8.34 132 ILE B O 1
ATOM 3313 N N . ILE B 1 132 ? -59.601 17.376 -20.339 1.00 8.09 133 ILE B N 1
ATOM 3314 C CA . ILE B 1 132 ? -58.203 17.407 -20.752 1.00 8.54 133 ILE B CA 1
ATOM 3315 C C . ILE B 1 132 ? -58.019 18.720 -21.481 1.00 8.07 133 ILE B C 1
ATOM 3316 O O . ILE B 1 132 ? -58.810 19.098 -22.324 1.00 9.32 133 ILE B O 1
ATOM 3321 N N . TYR B 1 133 ? -56.895 19.388 -21.213 1.00 7.54 134 TYR B N 1
ATOM 3322 C CA A TYR B 1 133 ? -56.592 20.665 -21.866 0.80 8.39 134 TYR B CA 1
ATOM 3323 C CA B TYR B 1 133 ? -56.584 20.670 -21.905 0.20 7.14 134 TYR B CA 1
ATOM 3324 C C . TYR B 1 133 ? -55.356 20.502 -22.743 1.00 7.05 134 TYR B C 1
ATOM 3325 O O . TYR B 1 133 ? -54.244 20.258 -22.241 1.00 7.88 134 TYR B O 1
ATOM 3342 N N . ASN B 1 134 ? -55.562 20.618 -24.058 1.00 7.21 135 ASN B N 1
ATOM 3343 C CA . ASN B 1 134 ? -54.504 20.460 -25.066 1.00 7.68 135 ASN B CA 1
ATOM 3344 C C . ASN B 1 134 ? -54.206 21.840 -25.646 1.00 7.73 135 ASN B C 1
ATOM 3345 O O . ASN B 1 134 ? -55.074 22.458 -26.292 1.00 7.54 135 ASN B O 1
ATOM 3350 N N . VAL B 1 135 ? -52.987 22.317 -25.431 1.00 6.90 136 VAL B N 1
ATOM 3351 C CA . VAL B 1 135 ? -52.587 23.654 -25.874 1.00 6.74 136 VAL B CA 1
ATOM 3352 C C . VAL B 1 135 ? -51.114 23.587 -26.246 1.00 6.80 136 VAL B C 1
ATOM 3353 O O . VAL B 1 135 ? -50.256 24.184 -25.599 1.00 7.08 136 VAL B O 1
ATOM 3357 N N . PRO B 1 136 ? -50.780 22.913 -27.342 1.00 6.89 137 PRO B N 1
ATOM 3358 C CA . PRO B 1 136 ? -49.393 22.676 -27.696 1.00 7.94 137 PRO B CA 1
ATOM 3359 C C . PRO B 1 136 ? -48.596 23.918 -27.942 1.00 8.00 137 PRO B C 1
ATOM 3360 O O . PRO B 1 136 ? -47.371 23.873 -27.752 1.00 8.33 137 PRO B O 1
ATOM 3364 N N . GLY B 1 137 ? -49.212 25.005 -28.366 1.00 7.80 138 GLY B N 1
ATOM 3365 C CA . GLY B 1 137 ? -48.439 26.198 -28.553 1.00 9.23 138 GLY B CA 1
ATOM 3366 C C . GLY B 1 137 ? -47.873 26.766 -27.251 1.00 7.99 138 GLY B C 1
ATOM 3367 O O . GLY B 1 137 ? -46.891 27.533 -27.283 1.00 9.77 138 GLY B O 1
ATOM 3368 N N . ARG B 1 138 ? -48.430 26.412 -26.127 1.00 7.01 139 ARG B N 1
ATOM 3369 C CA . ARG B 1 138 ? -47.937 26.773 -24.825 1.00 7.21 139 ARG B CA 1
ATOM 3370 C C . ARG B 1 138 ? -47.122 25.663 -24.153 1.00 7.17 139 ARG B C 1
ATOM 3371 O O . ARG B 1 138 ? -46.198 25.980 -23.385 1.00 8.45 139 ARG B O 1
ATOM 3379 N N . THR B 1 139 ? -47.481 24.405 -24.357 1.00 6.95 140 THR B N 1
ATOM 3380 C CA . THR B 1 139 ? -46.902 23.302 -23.601 1.00 7.36 140 THR B CA 1
ATOM 3381 C C . THR B 1 139 ? -45.743 22.631 -24.274 1.00 7.52 140 THR B C 1
ATOM 3382 O O . THR B 1 139 ? -44.985 21.896 -23.628 1.00 7.93 140 THR B O 1
ATOM 3386 N N . GLY B 1 140 ? -45.655 22.804 -25.575 1.00 7.77 141 GLY B N 1
ATOM 3387 C CA . GLY B 1 140 ? -44.756 22.080 -26.411 1.00 8.46 141 GLY B CA 1
ATOM 3388 C C . GLY B 1 140 ? -45.193 20.649 -26.749 1.00 8.59 141 GLY B C 1
ATOM 3389 O O . GLY B 1 140 ? -44.466 19.935 -27.428 1.00 9.60 141 GLY B O 1
ATOM 3390 N N . LEU B 1 141 ? -46.411 20.256 -26.312 1.00 7.57 142 LEU B N 1
ATOM 3391 C CA . LEU B 1 141 ? -46.817 18.864 -26.397 1.00 7.84 142 LEU B CA 1
ATOM 3392 C C . LEU B 1 141 ? -48.236 18.783 -26.898 1.00 8.64 142 LEU B C 1
ATOM 3393 O O . LEU B 1 141 ? -49.148 19.443 -26.368 1.00 10.27 142 LEU B O 1
ATOM 3398 N N . ASN B 1 142 ? -48.461 18.030 -27.945 1.00 7.95 143 ASN B N 1
ATOM 3399 C CA . ASN B 1 142 ? -49.803 17.776 -28.470 1.00 8.16 143 ASN B CA 1
ATOM 3400 C C . ASN B 1 142 ? -50.297 16.382 -28.109 1.00 8.59 143 ASN B C 1
ATOM 3401 O O . ASN B 1 142 ? -49.622 15.403 -28.423 1.00 10.10 143 ASN B O 1
ATOM 3406 N N . ILE B 1 143 ? -51.411 16.325 -27.386 1.00 8.44 144 ILE B N 1
ATOM 3407 C CA . ILE B 1 143 ? -52.015 15.009 -27.203 1.00 9.03 144 ILE B CA 1
ATOM 3408 C C . ILE B 1 143 ? -52.783 14.675 -28.484 1.00 9.69 144 ILE B C 1
ATOM 3409 O O . ILE B 1 143 ? -53.566 15.473 -28.946 1.00 12.69 144 ILE B O 1
ATOM 3414 N N . THR B 1 144 ? -52.495 13.521 -29.032 1.00 9.60 145 THR B N 1
ATOM 3415 C CA . THR B 1 144 ? -53.055 13.144 -30.286 1.00 10.77 145 THR B CA 1
ATOM 3416 C C . THR B 1 144 ? -54.464 12.640 -30.188 1.00 9.63 145 THR B C 1
ATOM 3417 O O . THR B 1 144 ? -54.906 12.142 -29.148 1.00 9.59 145 THR B O 1
ATOM 3421 N N . PRO B 1 145 ? -55.225 12.618 -31.316 1.00 10.39 146 PRO B N 1
ATOM 3422 C CA . PRO B 1 145 ? -56.527 11.974 -31.315 1.00 10.30 146 PRO B CA 1
ATOM 3423 C C . PRO B 1 145 ? -56.482 10.497 -30.929 1.00 11.27 146 PRO B C 1
ATOM 3424 O O . PRO B 1 145 ? -57.318 10.028 -30.160 1.00 11.12 146 PRO B O 1
ATOM 3428 N N . GLY B 1 146 ? -55.436 9.791 -31.330 1.00 11.34 147 GLY B N 1
ATOM 3429 C CA . GLY B 1 146 ? -55.301 8.413 -30.966 1.00 12.65 147 GLY B CA 1
ATOM 3430 C C . GLY B 1 146 ? -55.121 8.274 -29.474 1.00 10.88 147 GLY B C 1
ATOM 3431 O O . GLY B 1 146 ? -55.668 7.340 -28.874 1.00 13.35 147 GLY B O 1
ATOM 3432 N N . THR B 1 147 ? -54.341 9.141 -28.849 1.00 10.55 148 THR B N 1
ATOM 3433 C CA . THR B 1 147 ? -54.191 9.053 -27.411 1.00 10.12 148 THR B CA 1
ATOM 3434 C C . THR B 1 147 ? -55.498 9.405 -26.693 1.00 10.07 148 THR B C 1
ATOM 3435 O O . THR B 1 147 ? -55.859 8.762 -25.700 1.00 11.94 148 THR B O 1
ATOM 3439 N N . LEU B 1 148 ? -56.207 10.409 -27.199 1.00 9.90 149 LEU B N 1
ATOM 3440 C CA . LEU B 1 148 ? -57.524 10.751 -26.642 1.00 10.57 149 LEU B CA 1
ATOM 3441 C C . LEU B 1 148 ? -58.476 9.578 -26.735 1.00 10.95 149 LEU B C 1
ATOM 3442 O O . LEU B 1 148 ? -59.272 9.332 -25.825 1.00 12.35 149 LEU B O 1
ATOM 3447 N N . LYS B 1 149 ? -58.402 8.819 -27.813 1.00 11.24 150 LYS B N 1
ATOM 3448 C CA . LYS B 1 149 ? -59.225 7.623 -28.001 1.00 12.51 150 LYS B CA 1
ATOM 3449 C C . LYS B 1 149 ? -58.936 6.641 -26.927 1.00 13.59 150 LYS B C 1
ATOM 3450 O O . LYS B 1 149 ? -59.861 5.950 -26.494 1.00 17.19 150 LYS B O 1
ATOM 3456 N N . GLU B 1 150 ? -57.698 6.495 -26.487 1.00 13.36 151 GLU B N 1
ATOM 3457 C CA A GLU B 1 150 ? -57.351 5.570 -25.417 0.50 15.23 151 GLU B CA 1
ATOM 3458 C CA B GLU B 1 150 ? -57.356 5.597 -25.401 0.50 15.15 151 GLU B CA 1
ATOM 3459 C C . GLU B 1 150 ? -57.885 6.024 -24.086 1.00 15.80 151 GLU B C 1
ATOM 3460 O O . GLU B 1 150 ? -58.024 5.203 -23.224 1.00 22.82 151 GLU B O 1
ATOM 3471 N N . LEU B 1 151 ? -58.114 7.303 -23.871 1.00 11.93 152 LEU B N 1
ATOM 3472 C CA . LEU B 1 151 ? -58.531 7.916 -22.596 1.00 11.98 152 LEU B CA 1
ATOM 3473 C C . LEU B 1 151 ? -60.049 8.136 -22.506 1.00 11.85 152 LEU B C 1
ATOM 3474 O O . LEU B 1 151 ? -60.531 8.248 -21.434 1.00 13.53 152 LEU B O 1
ATOM 3479 N N . CYS B 1 152 ? -60.724 8.257 -23.634 1.00 13.42 153 CYS B N 1
ATOM 3480 C CA . CYS B 1 152 ? -62.100 8.710 -23.564 1.00 12.72 153 CYS B CA 1
ATOM 3481 C C . CYS B 1 152 ? -63.078 7.702 -22.991 1.00 13.80 153 CYS B C 1
ATOM 3482 O O . CYS B 1 152 ? -64.142 8.093 -22.542 1.00 14.02 153 CYS B O 1
ATOM 3485 N N . GLU B 1 153 ? -62.692 6.447 -22.837 1.00 15.88 154 GLU B N 1
ATOM 3486 C CA . GLU B 1 153 ? -63.600 5.472 -22.176 1.00 18.08 154 GLU B CA 1
ATOM 3487 C C . GLU B 1 153 ? -63.375 5.495 -20.684 1.00 17.08 154 GLU B C 1
ATOM 3488 O O . GLU B 1 153 ? -64.078 4.835 -19.935 1.00 21.97 154 GLU B O 1
ATOM 3494 N N . ASP B 1 154 ? -62.420 6.278 -20.182 1.00 16.36 155 ASP B N 1
ATOM 3495 C CA . ASP B 1 154 ? -62.157 6.409 -18.749 1.00 16.91 155 ASP B CA 1
ATOM 3496 C C . ASP B 1 154 ? -63.380 7.067 -18.135 1.00 16.43 155 ASP B C 1
ATOM 3497 O O . ASP B 1 154 ? -63.908 8.019 -18.703 1.00 16.87 155 ASP B O 1
ATOM 3502 N N . LYS B 1 155 ? -63.786 6.621 -16.954 1.00 17.95 156 LYS B N 1
ATOM 3503 C CA . LYS B 1 155 ? -65.058 7.088 -16.344 1.00 18.92 156 LYS B CA 1
ATOM 3504 C C . LYS B 1 155 ? -65.122 8.592 -16.137 1.00 17.02 156 LYS B C 1
ATOM 3505 O O . LYS B 1 155 ? -66.190 9.226 -16.316 1.00 22.14 156 LYS B O 1
ATOM 3508 N N . ASN B 1 156 ? -64.039 9.174 -15.718 1.00 14.28 157 ASN B N 1
ATOM 3509 C CA . ASN B 1 156 ? -64.021 10.546 -15.377 1.00 11.95 157 ASN B CA 1
ATOM 3510 C C . ASN B 1 156 ? -63.642 11.434 -16.554 1.00 10.65 157 ASN B C 1
ATOM 3511 O O . ASN B 1 156 ? -63.890 12.630 -16.467 1.00 14.13 157 ASN B O 1
ATOM 3516 N N . ILE B 1 157 ? -63.026 10.953 -17.602 1.00 12.04 158 ILE B N 1
ATOM 3517 C CA . ILE B 1 157 ? -62.519 11.789 -18.699 1.00 10.32 158 ILE B CA 1
ATOM 3518 C C . ILE B 1 157 ? -63.674 12.017 -19.656 1.00 10.19 158 ILE B C 1
ATOM 3519 O O . ILE B 1 157 ? -64.051 11.117 -20.417 1.00 13.65 158 ILE B O 1
ATOM 3524 N N . VAL B 1 158 ? -64.240 13.222 -19.603 1.00 9.55 159 VAL B N 1
ATOM 3525 C CA . VAL B 1 158 ? -65.499 13.535 -20.304 1.00 10.29 159 VAL B CA 1
ATOM 3526 C C . VAL B 1 158 ? -65.359 14.474 -21.453 1.00 9.17 159 VAL B C 1
ATOM 3527 O O . VAL B 1 158 ? -66.261 14.582 -22.264 1.00 9.27 159 VAL B O 1
ATOM 3531 N N . ALA B 1 159 ? -64.254 15.227 -21.502 1.00 8.69 160 ALA B N 1
ATOM 3532 C CA . ALA B 1 159 ? -64.156 16.312 -22.433 1.00 8.34 160 ALA B CA 1
ATOM 3533 C C . ALA B 1 159 ? -62.719 16.719 -22.681 1.00 7.68 160 ALA B C 1
ATOM 3534 O O . ALA B 1 159 ? -61.829 16.344 -21.926 1.00 8.00 160 ALA B O 1
ATOM 3536 N N . VAL B 1 160 ? -62.509 17.476 -23.748 1.00 7.25 161 VAL B N 1
ATOM 3537 C CA . VAL B 1 160 ? -61.257 18.120 -24.064 1.00 7.56 161 VAL B CA 1
ATOM 3538 C C . VAL B 1 160 ? -61.499 19.555 -24.371 1.00 6.45 161 VAL B C 1
ATOM 3539 O O . VAL B 1 160 ? -62.445 19.911 -25.085 1.00 8.34 161 VAL B O 1
ATOM 3557 N N . GLU B 1 162 ? -59.830 21.996 -26.524 1.00 7.49 163 GLU B N 1
ATOM 3558 C CA . GLU B 1 162 ? -58.930 21.838 -27.659 1.00 7.63 163 GLU B CA 1
ATOM 3559 C C . GLU B 1 162 ? -58.486 23.182 -28.149 1.00 8.03 163 GLU B C 1
ATOM 3560 O O . GLU B 1 162 ? -59.261 23.908 -28.792 1.00 8.66 163 GLU B O 1
ATOM 3566 N N . ALA B 1 163 ? -57.249 23.505 -27.779 1.00 8.32 164 ALA B N 1
ATOM 3567 C CA . ALA B 1 163 ? -56.641 24.793 -28.136 1.00 9.30 164 ALA B CA 1
ATOM 3568 C C . ALA B 1 163 ? -55.492 24.599 -29.097 1.00 9.90 164 ALA B C 1
ATOM 3569 O O . ALA B 1 163 ? -54.720 25.511 -29.257 1.00 12.84 164 ALA B O 1
ATOM 3571 N N . SER B 1 164 ? -55.402 23.501 -29.834 1.00 9.41 165 SER B N 1
ATOM 3572 C CA . SER B 1 164 ? -54.372 23.338 -30.828 1.00 9.45 165 SER B CA 1
ATOM 3573 C C . SER B 1 164 ? -54.509 24.276 -32.000 1.00 8.90 165 SER B C 1
ATOM 3574 O O . SER B 1 164 ? -53.555 24.471 -32.703 1.00 10.57 165 SER B O 1
ATOM 3577 N N . GLY B 1 165 ? -55.733 24.675 -32.292 1.00 8.53 166 GLY B N 1
ATOM 3578 C CA . GLY B 1 165 ? -55.989 25.413 -33.517 1.00 9.52 166 GLY B CA 1
ATOM 3579 C C . GLY B 1 165 ? -55.998 24.582 -34.755 1.00 8.72 166 GLY B C 1
ATOM 3580 O O . GLY B 1 165 ? -56.065 25.178 -35.849 1.00 11.16 166 GLY B O 1
ATOM 3581 N N . ASN B 1 166 ? -55.940 23.266 -34.674 1.00 8.87 167 ASN B N 1
ATOM 3582 C CA . ASN B 1 166 ? -55.831 22.386 -35.789 1.00 8.47 167 ASN B CA 1
ATOM 3583 C C . ASN B 1 166 ? -57.199 21.744 -36.031 1.00 7.95 167 ASN B C 1
ATOM 3584 O O . ASN B 1 166 ? -57.566 20.773 -35.345 1.00 8.90 167 ASN B O 1
ATOM 3589 N N . ILE B 1 167 ? -57.953 22.265 -36.979 1.00 8.06 168 ILE B N 1
ATOM 3590 C CA . ILE B 1 167 ? -59.302 21.840 -37.176 1.00 7.96 168 ILE B CA 1
ATOM 3591 C C . ILE B 1 167 ? -59.407 20.378 -37.666 1.00 8.48 168 ILE B C 1
ATOM 3592 O O . ILE B 1 167 ? -60.382 19.699 -37.416 1.00 8.55 168 ILE B O 1
ATOM 3597 N N . SER B 1 168 ? -58.375 19.959 -38.413 1.00 8.31 169 SER B N 1
ATOM 3598 C CA . SER B 1 168 ? -58.314 18.567 -38.842 1.00 8.92 169 SER B CA 1
ATOM 3599 C C . SER B 1 168 ? -58.278 17.647 -37.638 1.00 8.87 169 SER B C 1
ATOM 3600 O O . SER B 1 168 ? -58.886 16.569 -37.643 1.00 9.31 169 SER B O 1
ATOM 3603 N N . GLN B 1 169 ? -57.443 17.999 -36.701 1.00 9.34 170 GLN B N 1
ATOM 3604 C CA . GLN B 1 169 ? -57.314 17.227 -35.510 1.00 10.36 170 GLN B CA 1
ATOM 3605 C C . GLN B 1 169 ? -58.645 17.143 -34.695 1.00 9.66 170 GLN B C 1
ATOM 3606 O O . GLN B 1 169 ? -59.009 16.091 -34.217 1.00 10.37 170 GLN B O 1
ATOM 3612 N N . ILE B 1 170 ? -59.327 18.262 -34.629 1.00 9.50 171 ILE B N 1
ATOM 3613 C CA A ILE B 1 170 ? -60.537 18.236 -33.915 0.50 9.67 171 ILE B CA 1
ATOM 3614 C CA B ILE B 1 170 ? -60.739 18.381 -34.031 0.50 9.55 171 ILE B CA 1
ATOM 3615 C C . ILE B 1 170 ? -61.635 17.296 -34.608 1.00 8.64 171 ILE B C 1
ATOM 3616 O O . ILE B 1 170 ? -62.304 16.559 -33.918 1.00 9.61 171 ILE B O 1
ATOM 3625 N N . ALA B 1 171 ? -61.686 17.281 -35.939 1.00 8.86 172 ALA B N 1
ATOM 3626 C CA . ALA B 1 171 ? -62.537 16.395 -36.658 1.00 8.58 172 ALA B CA 1
ATOM 3627 C C . ALA B 1 171 ? -62.195 14.965 -36.282 1.00 8.98 172 ALA B C 1
ATOM 3628 O O . ALA B 1 171 ? -63.061 14.106 -36.073 1.00 9.42 172 ALA B O 1
ATOM 3630 N N . GLN B 1 172 ? -60.884 14.655 -36.246 1.00 8.58 173 GLN B N 1
ATOM 3631 C CA . GLN B 1 172 ? -60.460 13.302 -35.927 1.00 9.36 173 GLN B CA 1
ATOM 3632 C C . GLN B 1 172 ? -60.867 12.918 -34.516 1.00 10.37 173 GLN B C 1
ATOM 3633 O O . GLN B 1 172 ? -61.244 11.749 -34.341 1.00 11.43 173 GLN B O 1
ATOM 3639 N N . ILE B 1 173 ? -60.749 13.807 -33.559 1.00 9.14 174 ILE B N 1
ATOM 3640 C CA . ILE B 1 173 ? -61.177 13.505 -32.202 1.00 9.40 174 ILE B CA 1
ATOM 3641 C C . ILE B 1 173 ? -62.657 13.130 -32.203 1.00 9.78 174 ILE B C 1
ATOM 3642 O O . ILE B 1 173 ? -63.056 12.091 -31.646 1.00 11.65 174 ILE B O 1
ATOM 3647 N N . LYS B 1 174 ? -63.494 13.934 -32.852 1.00 10.25 175 LYS B N 1
ATOM 3648 C CA . LYS B 1 174 ? -64.903 13.621 -32.844 1.00 10.70 175 LYS B CA 1
ATOM 3649 C C . LYS B 1 174 ? -65.226 12.280 -33.502 1.00 10.09 175 LYS B C 1
ATOM 3650 O O . LYS B 1 174 ? -66.054 11.541 -33.031 1.00 11.77 175 LYS B O 1
ATOM 3656 N N . ALA B 1 175 ? -64.559 12.027 -34.620 1.00 10.52 176 ALA B N 1
ATOM 3657 C CA . ALA B 1 175 ? -64.770 10.787 -35.367 1.00 12.02 176 ALA B CA 1
ATOM 3658 C C . ALA B 1 175 ? -64.413 9.613 -34.476 1.00 13.06 176 ALA B C 1
ATOM 3659 O O . ALA B 1 175 ? -65.109 8.554 -34.495 1.00 15.04 176 ALA B O 1
ATOM 3661 N N . LEU B 1 176 ? -63.327 9.666 -33.702 1.00 11.35 177 LEU B N 1
ATOM 3662 C CA . LEU B 1 176 ? -62.884 8.548 -32.939 1.00 11.58 177 LEU B CA 1
ATOM 3663 C C . LEU B 1 176 ? -63.650 8.395 -31.612 1.00 13.08 177 LEU B C 1
ATOM 3664 O O . LEU B 1 176 ? -63.886 7.253 -31.235 1.00 17.00 177 LEU B O 1
ATOM 3669 N N . CYS B 1 177 ? -63.922 9.476 -30.928 1.00 12.29 178 CYS B N 1
ATOM 3670 C CA . CYS B 1 177 ? -64.449 9.429 -29.598 1.00 11.72 178 CYS B CA 1
ATOM 3671 C C . CYS B 1 177 ? -65.952 9.612 -29.528 1.00 12.68 178 CYS B C 1
ATOM 3672 O O . CYS B 1 177 ? -66.583 9.200 -28.543 1.00 13.73 178 CYS B O 1
ATOM 3675 N N . GLY B 1 178 ? -66.521 10.335 -30.468 1.00 13.88 179 GLY B N 1
ATOM 3676 C CA . GLY B 1 178 ? -67.943 10.577 -30.386 1.00 14.82 179 GLY B CA 1
ATOM 3677 C C . GLY B 1 178 ? -68.340 11.236 -29.075 1.00 14.79 179 GLY B C 1
ATOM 3678 O O . GLY B 1 178 ? -67.673 12.141 -28.577 1.00 14.61 179 GLY B O 1
ATOM 3679 N N . ASP B 1 179 ? -69.458 10.806 -28.556 1.00 16.30 180 ASP B N 1
ATOM 3680 C CA A ASP B 1 179 ? -70.054 11.323 -27.331 0.50 16.70 180 ASP B CA 1
ATOM 3681 C CA B ASP B 1 179 ? -69.977 11.449 -27.347 0.50 17.29 180 ASP B CA 1
ATOM 3682 C C . ASP B 1 179 ? -69.247 11.036 -26.083 1.00 16.35 180 ASP B C 1
ATOM 3683 O O . ASP B 1 179 ? -69.547 11.562 -24.975 1.00 17.88 180 ASP B O 1
ATOM 3692 N N . LYS B 1 180 ? -68.231 10.185 -26.183 1.00 14.19 181 LYS B N 1
ATOM 3693 C CA . LYS B 1 180 ? -67.361 9.857 -25.073 1.00 13.14 181 LYS B CA 1
ATOM 3694 C C . LYS B 1 180 ? -66.367 10.960 -24.743 1.00 12.61 181 LYS B C 1
ATOM 3695 O O . LYS B 1 180 ? -65.697 10.874 -23.710 1.00 13.49 181 LYS B O 1
ATOM 3699 N N . LEU B 1 181 ? -66.230 11.937 -25.614 1.00 11.36 182 LEU B N 1
ATOM 3700 C CA . LEU B 1 181 ? -65.338 13.063 -25.360 1.00 10.01 182 LEU B CA 1
ATOM 3701 C C . LEU B 1 181 ? -65.979 14.296 -25.920 1.00 10.54 182 LEU B C 1
ATOM 3702 O O . LEU B 1 181 ? -65.916 14.554 -27.120 1.00 13.48 182 LEU B O 1
ATOM 3707 N N . ASP B 1 182 ? -66.590 15.075 -25.056 1.00 9.27 183 ASP B N 1
ATOM 3708 C CA . ASP B 1 182 ? -67.109 16.346 -25.463 1.00 8.85 183 ASP B CA 1
ATOM 3709 C C . ASP B 1 182 ? -65.950 17.249 -25.870 1.00 8.74 183 ASP B C 1
ATOM 3710 O O . ASP B 1 182 ? -64.899 17.221 -25.255 1.00 10.18 183 ASP B O 1
ATOM 3715 N N . ILE B 1 183 ? -66.171 18.110 -26.851 1.00 7.89 184 ILE B N 1
ATOM 3716 C CA . ILE B 1 183 ? -65.152 19.062 -27.288 1.00 8.03 184 ILE B CA 1
ATOM 3717 C C . ILE B 1 183 ? -65.606 20.454 -26.994 1.00 7.36 184 ILE B C 1
ATOM 3718 O O . ILE B 1 183 ? -66.674 20.903 -27.431 1.00 8.36 184 ILE B O 1
ATOM 3723 N N . TYR B 1 184 ? -64.762 21.163 -26.228 1.00 7.23 185 TYR B N 1
ATOM 3724 C CA . TYR B 1 184 ? -64.867 22.579 -26.029 1.00 7.15 185 TYR B CA 1
ATOM 3725 C C . TYR B 1 184 ? -63.797 23.277 -26.864 1.00 7.32 185 TYR B C 1
ATOM 3726 O O . TYR B 1 184 ? -62.620 22.879 -26.776 1.00 8.06 185 TYR B O 1
ATOM 3735 N N . SER B 1 185 ? -64.129 24.309 -27.618 1.00 7.36 186 SER B N 1
ATOM 3736 C CA . SER B 1 185 ? -63.069 25.108 -28.205 1.00 7.95 186 SER B CA 1
ATOM 3737 C C . SER B 1 185 ? -62.270 25.748 -27.097 1.00 7.33 186 SER B C 1
ATOM 3738 O O . SER B 1 185 ? -62.790 26.278 -26.140 1.00 8.10 186 SER B O 1
ATOM 3741 N N . GLY B 1 186 ? -60.947 25.773 -27.254 1.00 7.93 187 GLY B N 1
ATOM 3742 C CA . GLY B 1 186 ? -60.066 26.596 -26.486 1.00 8.63 187 GLY B CA 1
ATOM 3743 C C . GLY B 1 186 ? -59.537 27.788 -27.172 1.00 9.77 187 GLY B C 1
ATOM 3744 O O . GLY B 1 186 ? -58.677 28.427 -26.628 1.00 13.02 187 GLY B O 1
ATOM 3745 N N . ASN B 1 187 ? -60.105 28.135 -28.318 1.00 9.92 188 ASN B N 1
ATOM 3746 C CA . ASN B 1 187 ? -59.813 29.359 -29.055 1.00 9.99 188 ASN B CA 1
ATOM 3747 C C . ASN B 1 187 ? -61.067 30.060 -29.463 1.00 9.44 188 ASN B C 1
ATOM 3748 O O . ASN B 1 187 ? -61.910 29.492 -30.167 1.00 10.17 188 ASN B O 1
ATOM 3753 N N . ASP B 1 188 ? -61.195 31.316 -29.093 1.00 10.64 189 ASP B N 1
ATOM 3754 C CA . ASP B 1 188 ? -62.413 32.073 -29.333 1.00 10.36 189 ASP B CA 1
ATOM 3755 C C . ASP B 1 188 ? -62.700 32.368 -30.801 1.00 9.87 189 ASP B C 1
ATOM 3756 O O . ASP B 1 188 ? -63.837 32.434 -31.195 1.00 12.86 189 ASP B O 1
ATOM 3761 N N . ASP B 1 189 ? -61.655 32.393 -31.642 1.00 8.29 190 ASP B N 1
ATOM 3762 C CA . ASP B 1 189 ? -61.798 32.602 -33.042 1.00 9.24 190 ASP B CA 1
ATOM 3763 C C . ASP B 1 189 ? -62.180 31.370 -33.818 1.00 9.78 190 ASP B C 1
ATOM 3764 O O . ASP B 1 189 ? -62.339 31.441 -35.038 1.00 11.09 190 ASP B O 1
ATOM 3769 N N . GLN B 1 190 ? -62.371 30.256 -33.111 1.00 8.95 191 GLN B N 1
ATOM 3770 C CA . GLN B 1 190 ? -62.658 28.955 -33.699 1.00 8.43 191 GLN B CA 1
ATOM 3771 C C . GLN B 1 190 ? -63.935 28.329 -33.120 1.00 7.62 191 GLN B C 1
ATOM 3772 O O . GLN B 1 190 ? -64.169 27.132 -33.273 1.00 8.87 191 GLN B O 1
ATOM 3778 N N . ILE B 1 191 ? -64.760 29.136 -32.459 1.00 8.35 192 ILE B N 1
ATOM 3779 C CA . ILE B 1 191 ? -65.968 28.572 -31.885 1.00 8.02 192 ILE B CA 1
ATOM 3780 C C . ILE B 1 191 ? -66.861 27.981 -32.925 1.00 7.53 192 ILE B C 1
ATOM 3781 O O . ILE B 1 191 ? -67.262 26.821 -32.805 1.00 8.42 192 ILE B O 1
ATOM 3786 N N . ILE B 1 192 ? -67.233 28.739 -33.953 1.00 7.89 193 ILE B N 1
ATOM 3787 C CA . ILE B 1 192 ? -68.134 28.242 -34.956 1.00 8.61 193 ILE B CA 1
ATOM 3788 C C . ILE B 1 192 ? -67.690 26.938 -35.613 1.00 7.76 193 ILE B C 1
ATOM 3789 O O . ILE B 1 192 ? -68.429 25.964 -35.683 1.00 8.11 193 ILE B O 1
ATOM 3794 N N . PRO B 1 193 ? -66.426 26.877 -36.130 1.00 8.24 194 PRO B N 1
ATOM 3795 C CA . PRO B 1 193 ? -66.023 25.602 -36.782 1.00 8.31 194 PRO B CA 1
ATOM 3796 C C . PRO B 1 193 ? -65.963 24.423 -35.838 1.00 8.08 194 PRO B C 1
ATOM 3797 O O . PRO B 1 193 ? -66.217 23.328 -36.281 1.00 8.41 194 PRO B O 1
ATOM 3801 N N . ILE B 1 194 ? -65.635 24.667 -34.577 1.00 7.28 195 ILE B N 1
ATOM 3802 C CA . ILE B 1 194 ? -65.593 23.590 -33.628 1.00 7.66 195 ILE B CA 1
ATOM 3803 C C . ILE B 1 194 ? -67.003 23.089 -33.235 1.00 7.30 195 ILE B C 1
ATOM 3804 O O . ILE B 1 194 ? -67.252 21.893 -33.177 1.00 8.13 195 ILE B O 1
ATOM 3809 N N . LEU B 1 195 ? -67.922 24.030 -33.024 1.00 8.13 196 LEU B N 1
ATOM 3810 C CA . LEU B 1 195 ? -69.330 23.658 -32.816 1.00 8.27 196 LEU B CA 1
ATOM 3811 C C . LEU B 1 195 ? -69.840 22.916 -34.058 1.00 8.10 196 LEU B C 1
ATOM 3812 O O . LEU B 1 195 ? -70.603 21.944 -33.955 1.00 8.96 196 LEU B O 1
ATOM 3817 N N . ALA B 1 196 ? -69.410 23.307 -35.243 1.00 7.95 197 ALA B N 1
ATOM 3818 C CA . ALA B 1 196 ? -69.892 22.667 -36.474 1.00 8.10 197 ALA B CA 1
ATOM 3819 C C . ALA B 1 196 ? -69.477 21.245 -36.589 1.00 8.15 197 ALA B C 1
ATOM 3820 O O . ALA B 1 196 ? -70.163 20.398 -37.181 1.00 9.81 197 ALA B O 1
ATOM 3822 N N . LEU B 1 197 ? -68.317 20.881 -35.978 1.00 8.21 198 LEU B N 1
ATOM 3823 C CA . LEU B 1 197 ? -67.818 19.550 -35.908 1.00 8.70 198 LEU B CA 1
ATOM 3824 C C . LEU B 1 197 ? -68.378 18.761 -34.756 1.00 9.44 198 LEU B C 1
ATOM 3825 O O . LEU B 1 197 ? -67.918 17.642 -34.512 1.00 12.81 198 LEU B O 1
ATOM 3830 N N . GLY B 1 198 ? -69.328 19.301 -34.022 1.00 9.17 199 GLY B N 1
ATOM 3831 C CA . GLY B 1 198 ? -69.946 18.611 -32.886 1.00 9.49 199 GLY B CA 1
ATOM 3832 C C . GLY B 1 198 ? -69.443 19.011 -31.552 1.00 8.70 199 GLY B C 1
ATOM 3833 O O . GLY B 1 198 ? -69.835 18.398 -30.568 1.00 10.05 199 GLY B O 1
ATOM 3834 N N . GLY B 1 199 ? -68.674 20.065 -31.451 1.00 8.26 200 GLY B N 1
ATOM 3835 C CA . GLY B 1 199 ? -68.335 20.620 -30.172 1.00 7.82 200 GLY B CA 1
ATOM 3836 C C . GLY B 1 199 ? -69.573 21.131 -29.446 1.00 7.96 200 GLY B C 1
ATOM 3837 O O . GLY B 1 199 ? -70.598 21.383 -30.066 1.00 9.64 200 GLY B O 1
ATOM 3838 N N . ILE B 1 200 ? -69.451 21.330 -28.139 1.00 8.04 201 ILE B N 1
ATOM 3839 C CA . ILE B 1 200 ? -70.592 21.706 -27.284 1.00 8.63 201 ILE B CA 1
ATOM 3840 C C . ILE B 1 200 ? -70.398 23.046 -26.602 1.00 8.74 201 ILE B C 1
ATOM 3841 O O . ILE B 1 200 ? -71.283 23.453 -25.841 1.00 9.75 201 ILE B O 1
ATOM 3846 N N . GLY B 1 201 ? -69.283 23.721 -26.822 1.00 8.36 202 GLY B N 1
ATOM 3847 C CA . GLY B 1 201 ? -69.106 25.050 -26.211 1.00 8.24 202 GLY B CA 1
ATOM 3848 C C . GLY B 1 201 ? -67.682 25.483 -26.360 1.00 7.10 202 GLY B C 1
ATOM 3849 O O . GLY B 1 201 ? -66.926 24.995 -27.208 1.00 7.95 202 GLY B O 1
ATOM 3850 N N . VAL B 1 202 ? -67.315 26.437 -25.536 1.00 7.86 203 VAL B N 1
ATOM 3851 C CA . VAL B 1 202 ? -66.039 27.105 -25.556 1.00 7.67 203 VAL B CA 1
ATOM 3852 C C . VAL B 1 202 ? -65.657 27.361 -24.115 1.00 6.94 203 VAL B C 1
ATOM 3853 O O . VAL B 1 202 ? -66.493 27.687 -23.281 1.00 8.51 203 VAL B O 1
ATOM 3857 N N . ILE B 1 203 ? -64.347 27.257 -23.832 1.00 6.55 204 ILE B N 1
ATOM 3858 C CA . ILE B 1 203 ? -63.768 27.780 -22.606 1.00 6.98 204 ILE B CA 1
ATOM 3859 C C . ILE B 1 203 ? -63.003 28.968 -23.022 1.00 7.27 204 ILE B C 1
ATOM 3860 O O . ILE B 1 203 ? -62.028 28.884 -23.799 1.00 7.93 204 ILE B O 1
ATOM 3865 N N . SER B 1 204 ? -63.523 30.132 -22.708 1.00 7.83 205 SER B N 1
ATOM 3866 C CA . SER B 1 204 ? -63.345 31.404 -23.413 1.00 7.79 205 SER B CA 1
ATOM 3867 C C . SER B 1 204 ? -62.591 32.494 -22.627 1.00 7.68 205 SER B C 1
ATOM 3868 O O . SER B 1 204 ? -62.897 32.761 -21.495 1.00 9.10 205 SER B O 1
ATOM 3871 N N . VAL B 1 205 ? -61.692 33.134 -23.367 1.00 7.31 206 VAL B N 1
ATOM 3872 C CA . VAL B 1 205 ? -61.097 34.398 -22.966 1.00 7.80 206 VAL B CA 1
ATOM 3873 C C . VAL B 1 205 ? -62.024 35.565 -23.228 1.00 7.06 206 VAL B C 1
ATOM 3874 O O . VAL B 1 205 ? -62.221 36.411 -22.373 1.00 7.81 206 VAL B O 1
ATOM 3878 N N . LEU B 1 206 ? -62.567 35.603 -24.443 1.00 6.79 207 LEU B N 1
ATOM 3879 C CA . LEU B 1 206 ? -63.458 36.659 -24.902 1.00 7.50 207 LEU B CA 1
ATOM 3880 C C . LEU B 1 206 ? -64.634 36.857 -24.012 1.00 7.75 207 LEU B C 1
ATOM 3881 O O . LEU B 1 206 ? -65.115 38.001 -23.840 1.00 7.90 207 LEU B O 1
ATOM 3886 N N . ALA B 1 207 ? -65.122 35.785 -23.396 1.00 7.65 208 ALA B N 1
ATOM 3887 C CA . ALA B 1 207 ? -66.265 35.878 -22.492 1.00 7.23 208 ALA B CA 1
ATOM 3888 C C . ALA B 1 207 ? -65.962 36.753 -21.269 1.00 7.08 208 ALA B C 1
ATOM 3889 O O . ALA B 1 207 ? -66.869 37.145 -20.573 1.00 8.51 208 ALA B O 1
ATOM 3891 N N . ASN B 1 208 ? -64.693 37.008 -20.975 1.00 7.24 209 ASN B N 1
ATOM 3892 C CA . ASN B 1 208 ? -64.383 37.987 -19.908 1.00 7.39 209 ASN B CA 1
ATOM 3893 C C . ASN B 1 208 ? -64.830 39.409 -20.156 1.00 7.63 209 ASN B C 1
ATOM 3894 O O . ASN B 1 208 ? -64.983 40.142 -19.207 1.00 9.25 209 ASN B O 1
ATOM 3899 N N . VAL B 1 209 ? -64.974 39.735 -21.454 1.00 7.86 210 VAL B N 1
ATOM 3900 C CA . VAL B 1 209 ? -65.383 41.065 -21.825 1.00 8.84 210 VAL B CA 1
ATOM 3901 C C . VAL B 1 209 ? -66.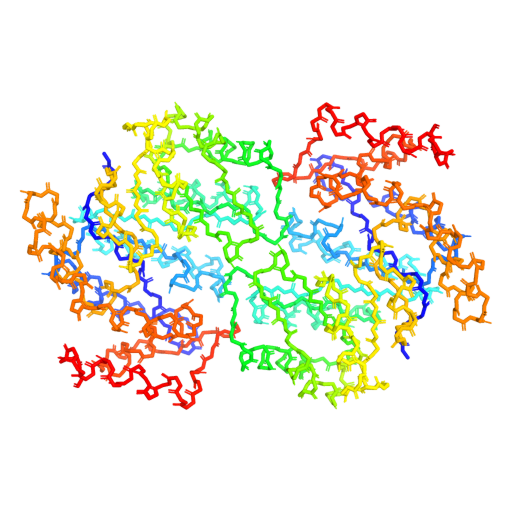773 41.177 -22.477 1.00 8.47 210 VAL B C 1
ATOM 3902 O O . VAL B 1 209 ? -67.432 42.168 -22.245 1.00 9.44 210 VAL B O 1
ATOM 3906 N N . ILE B 1 210 ? -67.186 40.126 -23.184 1.00 8.00 211 ILE B N 1
ATOM 3907 C CA . ILE B 1 210 ? -68.494 40.085 -23.861 1.00 8.48 211 ILE B CA 1
ATOM 3908 C C . ILE B 1 210 ? -69.186 38.748 -23.559 1.00 8.43 211 ILE B C 1
ATOM 3909 O O . ILE B 1 210 ? -69.536 37.986 -24.459 1.00 8.69 211 ILE B O 1
ATOM 3914 N N . PRO B 1 211 ? -69.446 38.465 -22.271 1.00 8.11 212 PRO B N 1
ATOM 3915 C CA . PRO B 1 211 ? -69.967 37.148 -21.934 1.00 8.37 212 PRO B CA 1
ATOM 3916 C C . PRO B 1 211 ? -71.304 36.852 -22.635 1.00 8.48 212 PRO B C 1
ATOM 3917 O O . PRO B 1 211 ? -71.503 35.691 -23.009 1.00 8.69 212 PRO B O 1
ATOM 3921 N N . GLU B 1 212 ? -72.208 37.799 -22.729 1.00 9.25 213 GLU B N 1
ATOM 3922 C CA . GLU B 1 212 ? -73.494 37.444 -23.315 1.00 9.91 213 GLU B CA 1
ATOM 3923 C C . GLU B 1 212 ? -73.348 37.120 -24.783 1.00 9.67 213 GLU B C 1
ATOM 3924 O O . GLU B 1 212 ? -74.027 36.224 -25.269 1.00 9.65 213 GLU B O 1
ATOM 3930 N N . ASP B 1 213 ? -72.480 37.820 -25.493 1.00 9.32 214 ASP B N 1
ATOM 3931 C CA . ASP B 1 213 ? -72.289 37.507 -26.932 1.00 9.11 214 ASP B CA 1
ATOM 3932 C C . ASP B 1 213 ? -71.730 36.129 -27.123 1.00 8.23 214 ASP B C 1
ATOM 3933 O O . ASP B 1 213 ? -72.115 35.434 -28.062 1.00 8.97 214 ASP B O 1
ATOM 3938 N N . VAL B 1 214 ? -70.781 35.725 -26.284 1.00 8.15 215 VAL B N 1
ATOM 3939 C CA . VAL B 1 214 ? -70.211 34.372 -26.416 1.00 7.97 215 VAL B CA 1
ATOM 3940 C C . VAL B 1 214 ? -71.240 33.333 -26.138 1.00 8.17 215 VAL B C 1
ATOM 3941 O O . VAL B 1 214 ? -71.385 32.338 -26.850 1.00 8.97 215 VAL B O 1
ATOM 3945 N N . HIS B 1 215 ? -72.030 33.519 -25.051 1.00 8.35 216 HIS B N 1
ATOM 3946 C CA . HIS B 1 215 ? -73.121 32.611 -24.763 1.00 8.88 216 HIS B CA 1
ATOM 3947 C C . HIS B 1 215 ? -74.090 32.527 -25.952 1.00 9.21 216 HIS B C 1
ATOM 3948 O O . HIS B 1 215 ? -74.491 31.451 -26.383 1.00 10.19 216 HIS B O 1
ATOM 3955 N N . ASN B 1 216 ? -74.471 33.688 -26.504 1.00 8.77 217 ASN B N 1
ATOM 3956 C CA . ASN B 1 216 ? -75.429 33.713 -27.584 1.00 10.14 217 ASN B CA 1
ATOM 3957 C C . ASN B 1 216 ? -74.901 33.026 -28.851 1.00 10.40 217 ASN B C 1
ATOM 3958 O O . ASN B 1 216 ? -75.623 32.306 -29.515 1.00 11.32 217 ASN B O 1
ATOM 3963 N N . MET B 1 217 ? -73.634 33.238 -29.160 1.00 9.89 218 MET B N 1
ATOM 3964 C CA . MET B 1 217 ? -73.051 32.585 -30.299 1.00 9.89 218 MET B CA 1
ATOM 3965 C C . MET B 1 217 ? -73.234 31.085 -30.197 1.00 10.03 218 MET B C 1
ATOM 3966 O O . MET B 1 217 ? -73.617 30.406 -31.165 1.00 11.39 218 MET B O 1
ATOM 3971 N N . CYS B 1 218 ? -72.885 30.537 -29.040 1.00 9.40 219 CYS B N 1
ATOM 3972 C CA . CYS B 1 218 ? -72.996 29.112 -28.855 1.00 9.49 219 CYS B CA 1
ATOM 3973 C C . CYS B 1 218 ? -74.418 28.612 -28.917 1.00 10.44 219 CYS B C 1
ATOM 3974 O O . CYS B 1 218 ? -74.766 27.626 -29.520 1.00 12.00 219 CYS B O 1
ATOM 3977 N N . GLU B 1 219 ? -75.320 29.314 -28.165 1.00 10.53 220 GLU B N 1
ATOM 3978 C CA . GLU B 1 219 ? -76.700 28.907 -28.097 1.00 12.04 220 GLU B CA 1
ATOM 3979 C C . GLU B 1 219 ? -77.368 28.940 -29.439 1.00 11.57 220 GLU B C 1
ATOM 3980 O O . GLU B 1 219 ? -78.073 28.021 -29.810 1.00 12.57 220 GLU B O 1
ATOM 3986 N N . LEU B 1 220 ? -77.097 29.965 -30.216 1.00 10.41 221 LEU B N 1
ATOM 3987 C CA . LEU B 1 220 ? -77.639 30.062 -31.555 1.00 11.22 221 LEU B CA 1
ATOM 3988 C C . LEU B 1 220 ? -77.202 28.887 -32.400 1.00 10.75 221 LEU B C 1
ATOM 3989 O O . LEU B 1 220 ? -78.010 28.237 -33.057 1.00 12.49 221 LEU B O 1
ATOM 3994 N N . TYR B 1 221 ? -75.902 28.611 -32.422 1.00 10.49 222 TYR B N 1
ATOM 3995 C CA . TYR B 1 221 ? -75.401 27.570 -33.291 1.00 11.10 222 TYR B CA 1
ATOM 3996 C C . TYR B 1 221 ? -75.962 26.235 -32.883 1.00 11.40 222 TYR B C 1
ATOM 3997 O O . TYR B 1 221 ? -76.436 25.426 -33.699 1.00 13.47 222 TYR B O 1
ATOM 4006 N N . LEU B 1 222 ? -75.964 25.949 -31.564 1.00 11.81 223 LEU B N 1
ATOM 4007 C CA . LEU B 1 222 ? -76.408 24.668 -31.068 1.00 14.04 223 LEU B CA 1
ATOM 4008 C C . LEU B 1 222 ? -77.887 24.470 -31.298 1.00 14.47 223 LEU B C 1
ATOM 4009 O O . LEU B 1 222 ? -78.344 23.342 -31.288 1.00 17.55 223 LEU B O 1
ATOM 4014 N N . ASN B 1 223 ? -78.657 25.532 -31.483 1.00 14.20 224 ASN B N 1
ATOM 4015 C CA A ASN B 1 223 ? -80.104 25.536 -31.739 0.50 17.17 224 ASN B CA 1
ATOM 4016 C CA B ASN B 1 223 ? -80.081 25.429 -31.754 0.50 17.25 224 ASN B CA 1
ATOM 4017 C C . ASN B 1 223 ? -80.374 25.574 -33.240 1.00 18.13 224 ASN B C 1
ATOM 4018 O O . ASN B 1 223 ? -81.528 25.628 -33.631 1.00 21.53 224 ASN B O 1
ATOM 4027 N N . GLY B 1 224 ? -79.339 25.499 -34.065 1.00 16.37 225 GLY B N 1
ATOM 4028 C CA . GLY B 1 224 ? -79.503 25.422 -35.501 1.00 18.51 225 GLY B CA 1
ATOM 4029 C C . GLY B 1 224 ? -79.586 26.751 -36.207 1.00 16.82 225 GLY B C 1
ATOM 4030 O O . GLY B 1 224 ? -79.669 26.801 -37.428 1.00 19.33 225 GLY B O 1
ATOM 4031 N N . LYS B 1 225 ? -79.436 27.846 -35.453 1.00 16.10 226 LYS B N 1
ATOM 4032 C CA . LYS B 1 225 ? -79.451 29.202 -35.999 1.00 14.31 226 LYS B CA 1
ATOM 4033 C C . LYS B 1 225 ? -78.028 29.599 -36.403 1.00 14.17 226 LYS B C 1
ATOM 4034 O O . LYS B 1 225 ? -77.395 30.521 -35.826 1.00 13.51 226 LYS B O 1
ATOM 4040 N N . VAL B 1 226 ? -77.475 28.846 -37.356 1.00 13.98 227 VAL B N 1
ATOM 4041 C CA . VAL B 1 226 ? -76.061 28.816 -37.603 1.00 13.66 227 VAL B CA 1
ATOM 4042 C C . VAL B 1 226 ? -75.607 30.120 -38.223 1.00 12.15 227 VAL B C 1
ATOM 4043 O O . VAL B 1 226 ? -74.495 30.600 -37.974 1.00 13.97 227 VAL B O 1
ATOM 4047 N N . ASN B 1 227 ? -76.424 30.707 -39.085 1.00 13.35 228 ASN B N 1
ATOM 4048 C CA . ASN B 1 227 ? -76.061 31.980 -39.678 1.00 12.50 228 ASN B CA 1
ATOM 4049 C C . ASN B 1 227 ? -76.028 33.160 -38.712 1.00 11.51 228 ASN B C 1
ATOM 4050 O O . ASN B 1 227 ? -75.127 34.014 -38.745 1.00 12.58 228 ASN B O 1
ATOM 4055 N N . GLU B 1 228 ? -76.979 33.153 -37.798 1.00 12.80 229 GLU B N 1
ATOM 4056 C CA . GLU B 1 228 ? -76.980 34.169 -36.788 1.00 12.20 229 GLU B CA 1
ATOM 4057 C C . GLU B 1 228 ? -75.754 34.026 -35.878 1.00 10.67 229 GLU B C 1
ATOM 4058 O O . GLU B 1 228 ? -75.156 34.995 -35.467 1.00 11.63 229 GLU B O 1
ATOM 4064 N N . ALA B 1 229 ? -75.404 32.804 -35.526 1.00 10.13 230 ALA B N 1
ATOM 4065 C CA . ALA B 1 229 ? -74.181 32.542 -34.718 1.00 9.53 230 ALA B CA 1
ATOM 4066 C C . ALA B 1 229 ? -72.952 33.023 -35.452 1.00 9.72 230 ALA B C 1
ATOM 4067 O O . ALA B 1 229 ? -72.082 33.633 -34.841 1.00 9.01 230 ALA B O 1
ATOM 4069 N N . LEU B 1 230 ? -72.852 32.688 -36.739 1.00 8.63 231 LEU B N 1
ATOM 4070 C CA . LEU B 1 230 ? -71.693 33.070 -37.500 1.00 8.93 231 LEU B CA 1
ATOM 4071 C C . LEU B 1 230 ? -71.537 34.583 -37.515 1.00 8.70 231 LEU B C 1
ATOM 4072 O O . LEU B 1 230 ? -70.409 35.090 -37.439 1.00 9.45 231 LEU B O 1
ATOM 4077 N N . LYS B 1 231 ? -72.622 35.323 -37.592 1.00 9.83 232 LYS B N 1
ATOM 4078 C CA . LYS B 1 231 ? -72.493 36.739 -37.627 1.00 9.62 232 LYS B CA 1
ATOM 4079 C C . LYS B 1 231 ? -71.823 37.267 -36.368 1.00 8.80 232 LYS B C 1
ATOM 4080 O O . LYS B 1 231 ? -71.017 38.182 -36.428 1.00 10.11 232 LYS B O 1
ATOM 4086 N N . ILE B 1 232 ? -72.141 36.710 -35.206 1.00 8.94 233 ILE B N 1
ATOM 4087 C CA . ILE B 1 232 ? -71.475 37.157 -33.982 1.00 9.58 233 ILE B CA 1
ATOM 4088 C C . ILE B 1 232 ? -70.001 36.800 -34.050 1.00 8.48 233 ILE B C 1
ATOM 4089 O O . ILE B 1 232 ? -69.165 37.616 -33.618 1.00 9.32 233 ILE B O 1
ATOM 4094 N N . GLN B 1 233 ? -69.675 35.598 -34.465 1.00 7.88 234 GLN B N 1
ATOM 4095 C CA . GLN B 1 233 ? -68.268 35.240 -34.615 1.00 8.26 234 GLN B CA 1
ATOM 4096 C C . GLN B 1 233 ? -67.537 36.233 -35.498 1.00 9.28 234 GLN B C 1
ATOM 4097 O O . GLN B 1 233 ? -66.443 36.706 -35.139 1.00 10.78 234 GLN B O 1
ATOM 4103 N N . LEU B 1 234 ? -68.067 36.551 -36.655 1.00 8.65 235 LEU B N 1
ATOM 4104 C CA . LEU B 1 234 ? -67.343 37.410 -37.547 1.00 9.35 235 LEU B CA 1
ATOM 4105 C C . LEU B 1 234 ? -67.307 38.854 -37.072 1.00 9.56 235 LEU B C 1
ATOM 4106 O O . LEU B 1 234 ? -66.299 39.515 -37.195 1.00 10.32 235 LEU B O 1
ATOM 4111 N N . ASP B 1 235 ? -68.388 39.335 -36.469 1.00 9.83 236 ASP B N 1
ATOM 4112 C CA . ASP B 1 235 ? -68.411 40.729 -35.999 1.00 10.51 236 ASP B CA 1
ATOM 4113 C C . ASP B 1 235 ? -67.448 40.944 -34.841 1.00 9.83 236 ASP B C 1
ATOM 4114 O O . ASP B 1 235 ? -66.927 42.045 -34.689 1.00 10.68 236 ASP B O 1
ATOM 4119 N N . SER B 1 236 ? -67.196 39.890 -34.051 1.00 9.44 237 SER B N 1
ATOM 4120 C CA . SER B 1 236 ? -66.281 39.957 -32.905 1.00 8.90 237 SER B CA 1
ATOM 4121 C C . SER B 1 236 ? -64.891 39.493 -33.241 1.00 8.67 237 SER B C 1
ATOM 4122 O O . SER B 1 236 ? -64.026 39.489 -32.316 1.00 9.32 237 SER B O 1
ATOM 4125 N N . LEU B 1 237 ? -64.594 39.099 -34.474 1.00 8.85 238 LEU B N 1
ATOM 4126 C CA . LEU B 1 237 ? -63.326 38.462 -34.756 1.00 8.09 238 LEU B CA 1
ATOM 4127 C C . LEU B 1 237 ? -62.157 39.364 -34.581 1.00 8.41 238 LEU B C 1
ATOM 4128 O O . LEU B 1 237 ? -61.125 38.930 -34.065 1.00 8.90 238 LEU B O 1
ATOM 4133 N N . ALA B 1 238 ? -62.240 40.602 -35.030 1.00 8.97 239 ALA B N 1
ATOM 4134 C CA . ALA B 1 238 ? -61.095 41.506 -34.886 1.00 10.12 239 ALA B CA 1
ATOM 4135 C C . ALA B 1 238 ? -60.775 41.756 -33.417 1.00 8.95 239 ALA B C 1
ATOM 4136 O O . ALA B 1 238 ? -59.608 41.799 -33.040 1.00 10.06 239 ALA B O 1
ATOM 4138 N N . LEU B 1 239 ? -61.780 41.927 -32.587 1.00 9.45 240 LEU B N 1
ATOM 4139 C CA . LEU B 1 239 ? -61.577 42.081 -31.147 1.00 8.99 240 LEU B CA 1
ATOM 4140 C C . LEU B 1 239 ? -60.956 40.788 -30.597 1.00 8.41 240 LEU B C 1
ATOM 4141 O O . LEU B 1 239 ? -60.007 40.848 -29.798 1.00 9.19 240 LEU B O 1
ATOM 4146 N N . THR B 1 240 ? -61.471 39.618 -30.967 1.00 8.51 241 THR B N 1
ATOM 4147 C CA . THR B 1 240 ? -60.974 38.391 -30.522 1.00 9.84 241 THR B CA 1
ATOM 4148 C C . THR B 1 240 ? -59.481 38.258 -30.818 1.00 9.03 241 THR B C 1
ATOM 4149 O O . THR B 1 240 ? -58.655 37.859 -29.993 1.00 10.72 241 THR B O 1
ATOM 4153 N N . ASN B 1 241 ? -59.115 38.583 -32.041 1.00 8.91 242 ASN B N 1
ATOM 4154 C CA A ASN B 1 241 ? -57.737 38.487 -32.429 0.50 9.66 242 ASN B CA 1
ATOM 4155 C CA B ASN B 1 241 ? -57.738 38.508 -32.478 0.50 10.08 242 ASN B CA 1
ATOM 4156 C C . ASN B 1 241 ? -56.870 39.482 -31.686 1.00 9.84 242 ASN B C 1
ATOM 4157 O O . ASN B 1 241 ? -55.751 39.149 -31.278 1.00 10.38 242 ASN B O 1
ATOM 4166 N N . ALA B 1 242 ? -57.399 40.646 -31.392 1.00 9.56 243 ALA B N 1
ATOM 4167 C CA . ALA B 1 242 ? -56.669 41.629 -30.584 1.00 9.16 243 ALA B CA 1
ATOM 4168 C C . ALA B 1 242 ? -56.429 41.098 -29.183 1.00 9.29 243 ALA B C 1
ATOM 4169 O O . ALA B 1 242 ? -55.432 41.445 -28.569 1.00 10.05 243 ALA B O 1
ATOM 4171 N N . LEU B 1 243 ? -57.297 40.266 -28.661 1.00 9.00 244 LEU B N 1
ATOM 4172 C CA . LEU B 1 243 ? -57.084 39.691 -27.356 1.00 8.99 244 LEU B CA 1
ATOM 4173 C C . LEU B 1 243 ? -55.984 38.657 -27.290 1.00 9.33 244 LEU B C 1
ATOM 4174 O O . LEU B 1 243 ? -55.607 38.237 -26.211 1.00 10.46 244 LEU B O 1
ATOM 4179 N N . PHE B 1 244 ? -55.374 38.345 -28.432 1.00 9.20 245 PHE B N 1
ATOM 4180 C CA A PHE B 1 244 ? -54.218 37.442 -28.524 0.50 9.03 245 PHE B CA 1
ATOM 4181 C CA B PHE B 1 244 ? -54.182 37.477 -28.381 0.50 10.29 245 PHE B CA 1
ATOM 4182 C C . PHE B 1 244 ? -53.064 38.091 -29.184 1.00 9.24 245 PHE B C 1
ATOM 4183 O O . PHE B 1 244 ? -52.097 37.445 -29.495 1.00 10.34 245 PHE B O 1
ATOM 4198 N N . ILE B 1 245 ? -53.054 39.402 -29.329 1.00 9.16 246 ILE B N 1
ATOM 4199 C CA . ILE B 1 245 ? -51.979 40.094 -29.989 1.00 10.27 246 ILE B CA 1
ATOM 4200 C C . ILE B 1 245 ? -50.694 40.017 -29.141 1.00 9.16 246 ILE B C 1
ATOM 4201 O O . ILE B 1 245 ? -49.595 40.106 -29.678 1.00 11.56 246 ILE B O 1
ATOM 4206 N N . GLU B 1 246 ? -50.841 39.870 -27.826 1.00 8.73 247 GLU B N 1
ATOM 4207 C CA . GLU B 1 246 ? -49.810 39.491 -26.897 1.00 9.46 247 GLU B CA 1
ATOM 4208 C C . GLU B 1 246 ? -50.330 38.355 -26.083 1.00 8.41 247 GLU B C 1
ATOM 4209 O O . GLU B 1 246 ? -51.518 38.118 -26.048 1.00 8.21 247 GLU B O 1
ATOM 4215 N N . THR B 1 247 ? -49.426 37.670 -25.386 1.00 8.64 248 THR B N 1
ATOM 4216 C CA . THR B 1 247 ? -49.747 36.521 -24.581 1.00 9.08 248 THR B CA 1
ATOM 4217 C C . THR B 1 247 ? -50.974 36.764 -23.697 1.00 7.38 248 THR B C 1
ATOM 4218 O O . THR B 1 247 ? -50.908 37.575 -22.822 1.00 8.54 248 THR B O 1
ATOM 4222 N N . ASN B 1 248 ? -52.013 35.919 -23.886 1.00 7.70 249 ASN B N 1
ATOM 4223 C CA . ASN B 1 248 ? -53.133 36.004 -22.975 1.00 7.24 249 ASN B CA 1
ATOM 4224 C C . ASN B 1 248 ? -52.667 35.580 -21.597 1.00 7.24 249 ASN B C 1
ATOM 4225 O O . ASN B 1 248 ? -51.936 34.589 -21.483 1.00 8.08 249 ASN B O 1
ATOM 4230 N N . PRO B 1 249 ? -53.077 36.234 -20.516 1.00 7.35 250 PRO B N 1
ATOM 4231 C CA . PRO B 1 249 ? -54.129 37.251 -20.436 1.00 7.13 250 PRO B CA 1
ATOM 4232 C C . PRO B 1 249 ? -53.674 38.678 -20.416 1.00 7.20 250 PRO B C 1
ATOM 4233 O O . PRO B 1 249 ? -54.361 39.571 -19.920 1.00 7.64 250 PRO B O 1
ATOM 4237 N N . ILE B 1 250 ? -52.514 39.035 -21.015 1.00 7.07 251 ILE B N 1
ATOM 4238 C CA . ILE B 1 250 ? -52.104 40.441 -21.063 1.00 7.25 251 ILE B CA 1
ATOM 4239 C C . ILE B 1 250 ? -53.202 41.293 -21.734 1.00 6.84 251 ILE B C 1
ATOM 4240 O O . ILE B 1 250 ? -53.634 42.251 -21.150 1.00 7.59 251 ILE B O 1
ATOM 4245 N N . PRO B 1 251 ? -53.674 40.966 -22.961 1.00 7.20 252 PRO B N 1
ATOM 4246 C CA . PRO B 1 251 ? -54.653 41.834 -23.530 1.00 6.54 252 PRO B CA 1
ATOM 4247 C C . PRO B 1 251 ? -55.990 41.828 -22.788 1.00 6.84 252 PRO B C 1
ATOM 4248 O O . PRO B 1 251 ? -56.594 42.928 -22.690 1.00 7.84 252 PRO B O 1
ATOM 4252 N N . VAL B 1 252 ? -56.511 40.710 -22.338 1.00 7.11 253 VAL B N 1
ATOM 4253 C CA . VAL B 1 252 ? -57.829 40.737 -21.772 1.00 7.18 253 VAL B CA 1
ATOM 4254 C C . VAL B 1 252 ? -57.855 41.560 -20.479 1.00 7.35 253 VAL B C 1
ATOM 4255 O O . VAL B 1 252 ? -58.815 42.281 -20.218 1.00 7.92 253 VAL B O 1
ATOM 4259 N N . LYS B 1 253 ? -56.815 41.424 -19.656 1.00 7.61 254 LYS B N 1
ATOM 4260 C CA A LYS B 1 253 ? -56.779 42.172 -18.448 0.50 8.30 254 LYS B CA 1
ATOM 4261 C CA B LYS B 1 253 ? -56.802 42.270 -18.442 0.50 8.01 254 LYS B CA 1
ATOM 4262 C C . LYS B 1 253 ? -56.681 43.704 -18.789 1.00 8.53 254 LYS B C 1
ATOM 4263 O O . LYS B 1 253 ? -57.332 44.559 -18.188 1.00 9.37 254 LYS B O 1
ATOM 4274 N N . THR B 1 254 ? -55.809 44.013 -19.787 1.00 8.25 255 THR B N 1
ATOM 4275 C CA . THR B 1 254 ? -55.704 45.385 -20.232 1.00 8.48 255 THR B CA 1
ATOM 4276 C C . THR B 1 254 ? -57.056 45.904 -20.689 1.00 9.18 255 THR B C 1
ATOM 4277 O O . THR B 1 254 ? -57.428 47.043 -20.375 1.00 9.83 255 THR B O 1
ATOM 4281 N N . ALA B 1 255 ? -57.772 45.116 -21.472 1.00 7.83 256 ALA B N 1
ATOM 4282 C CA . ALA B 1 255 ? -59.077 45.462 -21.975 1.00 8.24 256 ALA B CA 1
ATOM 4283 C C . ALA B 1 255 ? -60.076 45.707 -20.893 1.00 8.62 256 ALA B C 1
ATOM 4284 O O . ALA B 1 255 ? -60.827 46.712 -20.934 1.00 9.32 256 ALA B O 1
ATOM 4286 N N . MET B 1 256 ? -60.109 44.836 -19.905 1.00 8.12 257 MET B N 1
ATOM 4287 C CA . MET B 1 256 ? -61.054 44.996 -18.808 1.00 7.82 257 MET B CA 1
ATOM 4288 C C . MET B 1 256 ? -60.773 46.275 -18.088 1.00 8.98 257 MET B C 1
ATOM 4289 O O . MET B 1 256 ? -61.706 47.012 -17.696 1.00 9.49 257 MET B O 1
ATOM 4294 N N . ASN B 1 257 ? -59.510 46.649 -17.881 1.00 8.44 258 ASN B N 1
ATOM 4295 C CA . ASN B 1 257 ? -59.190 47.921 -17.277 1.00 9.13 258 ASN B CA 1
ATOM 4296 C C . ASN B 1 257 ? -59.571 49.092 -18.126 1.00 10.91 258 ASN B C 1
ATOM 4297 O O . ASN B 1 257 ? -60.073 50.111 -17.636 1.00 11.40 258 ASN B O 1
ATOM 4302 N N . LEU B 1 258 ? -59.405 48.995 -19.453 1.00 10.45 259 LEU B N 1
ATOM 4303 C CA . LEU B 1 258 ? -59.881 50.006 -20.375 1.00 11.18 259 LEU B CA 1
ATOM 4304 C C . LEU B 1 258 ? -61.361 50.199 -20.326 1.00 11.01 259 LEU B C 1
ATOM 4305 O O . LEU B 1 258 ? -61.878 51.299 -20.602 1.00 12.96 259 LEU B O 1
ATOM 4310 N N . MET B 1 259 ? -62.092 49.159 -19.974 1.00 10.48 260 MET B N 1
ATOM 4311 C CA . MET B 1 259 ? -63.524 49.115 -19.816 1.00 10.60 260 MET B CA 1
ATOM 4312 C C . MET B 1 259 ? -63.954 49.534 -18.404 1.00 11.56 260 MET B C 1
ATOM 4313 O O . MET B 1 259 ? -65.122 49.367 -18.030 1.00 13.77 260 MET B O 1
ATOM 4318 N N . ASN B 1 260 ? -63.022 50.062 -17.636 1.00 11.35 261 ASN B N 1
ATOM 4319 C CA A ASN B 1 260 ? -63.343 50.595 -16.294 0.70 13.27 261 ASN B CA 1
ATOM 4320 C CA B ASN B 1 260 ? -63.233 50.604 -16.303 0.30 12.58 261 ASN B CA 1
ATOM 4321 C C . ASN B 1 260 ? -63.667 49.525 -15.306 1.00 12.19 261 ASN B C 1
ATOM 4322 O O . ASN B 1 260 ? -64.288 49.819 -14.290 1.00 14.40 261 ASN B O 1
ATOM 4331 N N . MET B 1 261 ? -63.195 48.290 -15.472 1.00 11.60 262 MET B N 1
ATOM 4332 C CA A MET B 1 261 ? -63.540 47.231 -14.562 0.50 11.06 262 MET B CA 1
ATOM 4333 C CA B MET B 1 261 ? -63.563 47.255 -14.578 0.50 11.20 262 MET B CA 1
ATOM 4334 C C . MET B 1 261 ? -62.603 47.112 -13.380 1.00 11.49 262 MET B C 1
ATOM 4335 O O . MET B 1 261 ? -62.932 46.339 -12.446 1.00 12.63 262 MET B O 1
ATOM 4344 N N . LYS B 1 262 ? -61.454 47.800 -13.402 1.00 10.94 263 LYS B N 1
ATOM 4345 C CA . LYS B 1 262 ? -60.563 47.851 -12.215 1.00 10.53 263 LYS B CA 1
ATOM 4346 C C . LYS B 1 262 ? -60.185 46.463 -11.676 1.00 10.43 263 LYS B C 1
ATOM 4347 O O . LYS B 1 262 ? -60.460 46.123 -10.549 1.00 12.34 263 LYS B O 1
ATOM 4353 N N . VAL B 1 263 ? -59.539 45.726 -12.552 1.00 9.49 264 VAL B N 1
ATOM 4354 C CA . VAL B 1 263 ? -59.158 44.390 -12.280 1.00 9.45 264 VAL B CA 1
ATOM 4355 C C . VAL B 1 263 ? -57.677 44.226 -11.936 1.00 9.84 264 VAL B C 1
ATOM 4356 O O . VAL B 1 263 ? -57.221 43.110 -11.771 1.00 10.16 264 VAL B O 1
ATOM 4360 N N . GLY B 1 264 ? -56.954 45.319 -11.774 1.00 10.37 265 GLY B N 1
ATOM 4361 C CA . GLY B 1 264 ? -55.561 45.273 -11.309 1.00 9.89 265 GLY B CA 1
ATOM 4362 C C . GLY B 1 264 ? -54.542 44.905 -12.369 1.00 9.77 265 GLY B C 1
ATOM 4363 O O . GLY B 1 264 ? -54.838 44.910 -13.535 1.00 11.08 265 GLY B O 1
ATOM 4364 N N . ASP B 1 265 ? -53.328 44.693 -11.881 1.00 10.13 266 ASP B N 1
ATOM 4365 C CA . ASP B 1 265 ? -52.176 44.489 -12.782 1.00 10.21 266 ASP B CA 1
ATOM 4366 C C . ASP B 1 265 ? -51.853 43.053 -12.903 1.00 9.94 266 ASP B C 1
ATOM 4367 O O . ASP B 1 265 ? -52.193 42.213 -12.080 1.00 12.71 266 ASP B O 1
ATOM 4372 N N . LEU B 1 266 ? -51.139 42.711 -13.980 1.00 10.11 267 LEU B N 1
ATOM 4373 C CA . LEU B 1 266 ? -50.607 41.398 -14.226 1.00 9.48 267 LEU B CA 1
ATOM 4374 C C . LEU B 1 266 ? -49.429 41.093 -13.359 1.00 9.38 267 LEU B C 1
ATOM 4375 O O . LEU B 1 266 ? -48.698 42.001 -12.957 1.00 13.13 267 LEU B O 1
ATOM 4380 N N . ARG B 1 267 ? -49.160 39.828 -13.103 1.00 8.27 268 ARG B N 1
ATOM 4381 C CA . ARG B 1 267 ? -47.971 39.398 -12.343 1.00 8.78 268 ARG B CA 1
ATOM 4382 C C . ARG B 1 267 ? -46.864 38.965 -13.321 1.00 8.21 268 ARG B C 1
ATOM 4383 O O . ARG B 1 267 ? -47.117 38.264 -14.291 1.00 8.64 268 ARG B O 1
ATOM 4391 N N . LEU B 1 268 ? -45.633 39.351 -13.007 1.00 8.74 269 LEU B N 1
ATOM 4392 C CA . LEU B 1 268 ? -44.467 38.928 -13.821 1.00 8.22 269 LEU B CA 1
ATOM 4393 C C . LEU B 1 268 ? -44.441 37.374 -13.859 1.00 8.25 269 LEU B C 1
ATOM 4394 O O . LEU B 1 268 ? -44.640 36.681 -12.870 1.00 9.09 269 LEU B O 1
ATOM 4399 N N . PRO B 1 269 ? -44.176 36.822 -15.048 1.00 7.82 270 PRO B N 1
ATOM 4400 C CA . PRO B 1 269 ? -43.484 37.488 -16.170 1.00 7.55 270 PRO B CA 1
ATOM 4401 C C . PRO B 1 269 ? -44.388 38.205 -17.156 1.00 7.83 270 PRO B C 1
ATOM 4402 O O . PRO B 1 269 ? -43.850 38.780 -18.110 1.00 8.38 270 PRO B O 1
ATOM 4406 N N . LEU B 1 270 ? -45.677 38.229 -16.944 1.00 7.52 271 LEU B N 1
ATOM 4407 C CA . LEU B 1 270 ? -46.562 39.018 -17.733 1.00 8.19 271 LEU B CA 1
ATOM 4408 C C . LEU B 1 270 ? -46.382 40.477 -17.408 1.00 9.13 271 LEU B C 1
ATOM 4409 O O . LEU B 1 270 ? -45.969 40.783 -16.301 1.00 11.14 271 LEU B O 1
ATOM 4414 N N . CYS B 1 271 ? -46.689 41.358 -18.361 1.00 9.45 272 CYS B N 1
ATOM 4415 C CA . CYS B 1 271 ? -46.479 42.779 -18.177 1.00 9.75 272 CYS B CA 1
ATOM 4416 C C . CYS B 1 271 ? -47.332 43.542 -19.167 1.00 9.47 272 CYS B C 1
ATOM 4417 O O . CYS B 1 271 ? -48.023 43.010 -20.002 1.00 11.72 272 CYS B O 1
ATOM 4420 N N . GLU B 1 272 ? -47.255 44.825 -19.075 1.00 10.10 273 GLU B N 1
ATOM 4421 C CA . GLU B 1 272 ? -48.019 45.746 -19.895 1.00 10.10 273 GLU B CA 1
ATOM 4422 C C . GLU B 1 272 ? -47.704 45.608 -21.375 1.00 9.70 273 GLU B C 1
ATOM 4423 O O . GLU B 1 272 ? -46.553 45.296 -21.746 1.00 10.37 273 GLU B O 1
ATOM 4429 N N . MET B 1 273 ? -48.702 45.846 -22.175 1.00 10.13 274 MET B N 1
ATOM 4430 C CA . MET B 1 273 ? -48.563 45.813 -23.595 1.00 9.79 274 MET B CA 1
ATOM 4431 C C . MET B 1 273 ? -47.657 46.872 -24.107 1.00 9.83 274 MET B C 1
ATOM 4432 O O . MET B 1 273 ? -47.439 47.912 -23.499 1.00 11.77 274 MET B O 1
ATOM 4437 N N . ASN B 1 274 ? -47.085 46.623 -25.308 1.00 10.48 275 ASN B N 1
ATOM 4438 C CA . ASN B 1 274 ? -46.353 47.668 -25.998 1.00 11.49 275 ASN B CA 1
ATOM 4439 C C . ASN B 1 274 ? -47.315 48.698 -26.652 1.00 10.67 275 ASN B C 1
ATOM 4440 O O . ASN B 1 274 ? -48.530 48.475 -26.682 1.00 11.09 275 ASN B O 1
ATOM 4445 N N . GLU B 1 275 ? -46.776 49.794 -27.094 1.00 11.45 276 GLU B N 1
ATOM 4446 C CA . GLU B 1 275 ? -47.621 50.889 -27.535 1.00 11.22 276 GLU B CA 1
ATOM 4447 C C . GLU B 1 275 ? -48.473 50.514 -28.745 1.00 11.40 276 GLU B C 1
ATOM 4448 O O . GLU B 1 275 ? -49.638 50.831 -28.818 1.00 12.10 276 GLU B O 1
ATOM 4454 N N . ASN B 1 276 ? -47.836 49.929 -29.760 1.00 12.23 277 ASN B N 1
ATOM 4455 C CA . ASN B 1 276 ? -48.574 49.597 -30.961 1.00 13.81 277 ASN B CA 1
ATOM 4456 C C . ASN B 1 276 ? -49.668 48.625 -30.701 1.00 11.49 277 ASN B C 1
ATOM 4457 O O . ASN B 1 276 ? -50.774 48.742 -31.256 1.00 13.47 277 ASN B O 1
ATOM 4462 N N . ASN B 1 277 ? -49.385 47.592 -29.901 1.00 10.94 278 ASN B N 1
ATOM 4463 C CA . ASN B 1 277 ? -50.401 46.599 -29.618 1.00 10.13 278 ASN B CA 1
ATOM 4464 C C . ASN B 1 277 ? -51.537 47.164 -28.781 1.00 10.46 278 ASN B C 1
ATOM 4465 O O . ASN B 1 277 ? -52.695 46.810 -28.969 1.00 10.97 278 ASN B O 1
ATOM 4470 N N . LEU B 1 278 ? -51.200 48.028 -27.808 1.00 10.35 279 LEU B N 1
ATOM 4471 C CA . LEU B 1 278 ? -52.235 48.677 -27.040 1.00 10.84 279 LEU B CA 1
ATOM 4472 C C . LEU B 1 278 ? -53.168 49.476 -27.938 1.00 11.07 279 LEU B C 1
ATOM 4473 O O . LEU B 1 278 ? -54.386 49.412 -27.753 1.00 11.40 279 LEU B O 1
ATOM 4478 N N . GLU B 1 279 ? -52.591 50.162 -28.926 1.00 11.38 280 GLU B N 1
ATOM 4479 C CA . GLU B 1 279 ? -53.449 50.911 -29.801 1.00 12.54 280 GLU B CA 1
ATOM 4480 C C . GLU B 1 279 ? -54.364 50.045 -30.677 1.00 12.00 280 GLU B C 1
ATOM 4481 O O . GLU B 1 279 ? -55.529 50.410 -30.889 1.00 13.08 280 GLU B O 1
ATOM 4487 N N . ILE B 1 280 ? -53.909 48.872 -31.121 1.00 11.43 281 ILE B N 1
ATOM 4488 C CA . ILE B 1 280 ? -54.753 47.962 -31.840 1.00 11.30 281 ILE B CA 1
ATOM 4489 C C . ILE B 1 280 ? -55.913 47.481 -30.955 1.00 11.18 281 ILE B C 1
ATOM 4490 O O . ILE B 1 280 ? -57.067 47.432 -31.371 1.00 11.64 281 ILE B O 1
ATOM 4495 N N . LEU B 1 281 ? -55.581 47.141 -29.707 1.00 9.79 282 LEU B N 1
ATOM 4496 C CA . LEU B 1 281 ? -56.620 46.677 -28.792 1.00 9.02 282 LEU B CA 1
ATOM 4497 C C . LEU B 1 281 ? -57.667 47.773 -28.570 1.00 9.37 282 LEU B C 1
ATOM 4498 O O . LEU B 1 281 ? -58.857 47.511 -28.639 1.00 10.52 282 LEU B O 1
ATOM 4503 N N . LYS B 1 282 ? -57.222 49.000 -28.315 1.00 9.93 283 LYS B N 1
ATOM 4504 C CA . LYS B 1 282 ? -58.135 50.110 -28.107 1.00 10.82 283 LYS B CA 1
ATOM 4505 C C . LYS B 1 282 ? -59.037 50.272 -29.326 1.00 12.40 283 LYS B C 1
ATOM 4506 O O . LYS B 1 282 ? -60.238 50.523 -29.176 1.00 12.08 283 LYS B O 1
ATOM 4512 N N . LYS B 1 283 ? -58.432 50.227 -30.508 1.00 11.86 284 LYS B N 1
ATOM 4513 C CA . LYS B 1 283 ? -59.210 50.364 -31.701 1.00 12.77 284 LYS B CA 1
ATOM 4514 C C . LYS B 1 283 ? -60.345 49.359 -31.781 1.00 11.13 284 LYS B C 1
ATOM 4515 O O . LYS B 1 283 ? -61.492 49.714 -32.153 1.00 12.12 284 LYS B O 1
ATOM 4521 N N . GLU B 1 284 ? -60.033 48.120 -31.488 1.00 10.20 285 GLU B N 1
ATOM 4522 C CA . GLU B 1 284 ? -61.047 47.108 -31.598 1.00 10.28 285 GLU B CA 1
ATOM 4523 C C . GLU B 1 284 ? -62.078 47.160 -30.476 1.00 10.35 285 GLU B C 1
ATOM 4524 O O . GLU B 1 284 ? -63.243 46.861 -30.699 1.00 11.61 285 GLU B O 1
ATOM 4530 N N . LEU B 1 285 ? -61.653 47.547 -29.273 1.00 10.31 286 LEU B N 1
ATOM 4531 C CA . LEU B 1 285 ? -62.603 47.783 -28.229 1.00 10.06 286 LEU B CA 1
ATOM 4532 C C . LEU B 1 285 ? -63.611 48.872 -28.597 1.00 11.74 286 LEU B C 1
ATOM 4533 O O . LEU B 1 285 ? -64.828 48.739 -28.391 1.00 13.39 286 LEU B O 1
ATOM 4538 N N . LYS B 1 286 ? -63.079 49.946 -29.130 1.00 11.59 287 LYS B N 1
ATOM 4539 C CA . LYS B 1 286 ? -63.939 51.032 -29.519 1.00 12.89 287 LYS B CA 1
ATOM 4540 C C . LYS B 1 286 ? -64.893 50.637 -30.654 1.00 13.60 287 LYS B C 1
ATOM 4541 O O . LYS B 1 286 ? -66.074 50.979 -30.650 1.00 15.32 287 LYS B O 1
ATOM 4546 N N . ALA B 1 287 ? -64.372 49.934 -31.631 1.00 13.19 288 ALA B N 1
ATOM 4547 C CA . ALA B 1 287 ? -65.170 49.507 -32.764 1.00 13.64 288 ALA B CA 1
ATOM 4548 C C . ALA B 1 287 ? -66.282 48.554 -32.341 1.00 14.09 288 ALA B C 1
ATOM 4549 O O . ALA B 1 287 ? -67.332 48.549 -32.970 1.00 18.11 288 ALA B O 1
ATOM 4551 N N . TYR B 1 288 ? -66.114 47.788 -31.295 1.00 13.14 289 TYR B N 1
ATOM 4552 C CA . TYR B 1 288 ? -67.118 46.892 -30.749 1.00 12.85 289 TYR B CA 1
ATOM 4553 C C . TYR B 1 288 ? -67.957 47.577 -29.686 1.00 13.11 289 TYR B C 1
ATOM 4554 O O . TYR B 1 288 ? -68.754 46.940 -29.015 1.00 15.51 289 TYR B O 1
ATOM 4563 N N . ASN B 1 289 ? -67.815 48.877 -29.566 1.00 13.97 290 ASN B N 1
ATOM 4564 C CA . ASN B 1 289 ? -68.594 49.632 -28.594 1.00 15.59 290 ASN B CA 1
ATOM 4565 C C . ASN B 1 289 ? -68.434 49.290 -27.105 1.00 15.48 290 ASN B C 1
ATOM 4566 O O . ASN B 1 289 ? -69.397 49.383 -26.350 1.00 19.81 290 ASN B O 1
ATOM 4571 N N . LEU B 1 290 ? -67.197 48.937 -26.751 1.00 13.38 291 LEU B N 1
ATOM 4572 C CA . LEU B 1 290 ? -66.834 48.568 -25.409 1.00 13.57 291 LEU B CA 1
ATOM 4573 C C . LEU B 1 290 ? -66.162 49.667 -24.627 1.00 15.70 291 LEU B C 1
ATOM 4574 O O . LEU B 1 290 ? -66.053 49.577 -23.371 1.00 18.31 291 LEU B O 1
ATOM 4579 N N . MET B 1 291 ? -65.651 50.662 -25.325 1.00 16.52 292 MET B N 1
ATOM 4580 C CA . MET B 1 291 ? -65.075 51.842 -24.670 1.00 18.67 292 MET B CA 1
ATOM 4581 C C . MET B 1 291 ? -65.270 53.011 -25.584 1.00 21.16 292 MET B C 1
ATOM 4582 O O . MET B 1 291 ? -65.707 52.839 -26.773 1.00 21.39 292 MET B O 1
#

Foldseek 3Di:
DLWFFEEEAAAFFADPPATPLVLVLVLLVVLLVLPHQEYEALDVLHPVVQDDPVRLLVRLLSSCVSCVVSHAYEYEQEELDLVSSLVSLLSSVVSPHQEYEYEAHAPVHDDLVVSLVSVCSNLVSDDHAYEYEAACVGRVDGNALVSVLVVLVRNRDQEYDAPPDLVRLLSNCVRRPRSYAYAYAALLCRLSSVVSPHRYYHDNCCSQNVNLRRVLRVCVVVPVSVVSVVSSVLCVQLSVLCVPDPPPQLSVVLCVVLVSNRHADDPVDHHDDDVSVVSNVVSCVSVVSD/DLWFFEEEAAAFFADPVATDLVLVLVLLVVLLVLQHQEYEALDVLHVVVPHDPVRLLVRLLSSCVSCVPVHAYEYEQEELPLVSSLVSLLSSVVSPHQEYEYEAHAPVHDDLVVSLVSVCSSLVSDDHAYEYEAACVGRVDGNALVSCLVCLVRNRHQEYDAPPDLVRLLSNCVRRPRSYAYAYAALLCFLSSVVSVHRYHHDPCCSQNVNLRRCLRVCVNVPVSVVSVVSSVLCVQLSVLCVPDPPPQLSVVLCVVLVSNRHADDPVDHHDDDVSVVSNVVSCVSVVSD